Protein AF-S8FIN8-F1 (afdb_monomer)

Secondary structure (DSSP, 8-state):
------------------------PPPPPPPPPPP--------------------PPPPPPPPP----------PPBHHHHHHHHHHHSTTHHHHHHHHHHHHHHHT-SS-HHHHHHHHHHHHHHHHTSB---TTPPPPTT-SS-EEEEPTTSSEEEEEEES-GGGT-EEEEEEETTT--EEPPPTT---B---BTTBGGGSSS--BPPPHHHHTT--GGGSPTTT--EES--PPPP---------------------------PPPPPPPP------PPPSSPPBHHHHHHHHHHHHSTT---SSHHHHHHHHTT---S-SSHHHHHHHHHHHHHHHHTTSTTS-HHHHHHHHHHHHHHHHTSB-----PPPPTT-TT-EEEEPTTSSEEEEEEE--GGGTEEEEEEEETTT--EEPPPTT-EEEEE--SSSGGGS-S-EEEPPHHHHTT--GGGSPTTT--EEEETT-EEEEE-TTS--EEEEPPPP-PPPPGGGGSSPPPPPPS---

Foldseek 3Di:
DDDDDDDDDDDDDDDDDDDDPPPDDDDDDDDDDDDDDDDDDDDDDDDDDDDDDDDDDDDDDDDDDDDDDDDPDDFDFLLNQVCVVCVVDPDCVVVVLVVLQVQLVVPPPDPSVVSSVVVVVVVVVNRRHRHLAFQDDDDPPAPPWDWADDPPDQKTKTWDDGRVVLVKIKIFIAGNPPRQAFHAPPPDWDWDPQDLQGNLLDDHIDTFDWPCVVVVNDPVNQPTRRTMTMPDDDPPDPPDPDDDDDDDDDDDDDDDDDDDDDDDDDDDDDDDDPDDPDDDPPDFDFLLNVLVVQLCVLQPPADQPALLLSVVSSLNPDPDDSDNVTSVVVSVVVLQVQLVVPPPDDSVVSSVVVRVVSNVNRRHGDQFFQDDDDVPDPAWDWADDPPDQKIKIWHDHRVVSQKIKIFMARNVVRATFHPDPQKWKWFAADPVGNSSDDHIGTFDWPCVVSVDDSVRQPTRSTMTIDHAQTKMWMDDPPDDIDIDGHHGDDDDRPPCPVVDDDDDDDPDDD

pLDDT: mean 74.89, std 22.95, range [28.44, 98.38]

Structure (mmCIF, N/CA/C/O backbone):
data_AF-S8FIN8-F1
#
_entry.id   AF-S8FIN8-F1
#
loop_
_atom_site.group_PDB
_atom_site.id
_atom_site.type_symbol
_atom_site.label_atom_id
_atom_site.label_alt_id
_atom_site.label_comp_id
_atom_site.label_asym_id
_atom_site.label_entity_id
_atom_site.label_seq_id
_atom_site.pdbx_PDB_ins_code
_atom_site.Cartn_x
_atom_site.Cartn_y
_atom_site.Cartn_z
_atom_site.occupancy
_atom_site.B_iso_or_equiv
_atom_site.auth_seq_id
_atom_site.auth_comp_id
_atom_site.auth_asym_id
_atom_site.auth_atom_id
_atom_site.pdbx_PDB_model_num
ATOM 1 N N . MET A 1 1 ? 11.380 48.885 -54.181 1.00 44.44 1 MET A N 1
ATOM 2 C CA . MET A 1 1 ? 12.195 48.107 -55.144 1.00 44.44 1 MET A CA 1
ATOM 3 C C . MET A 1 1 ? 12.866 47.011 -54.323 1.00 44.44 1 MET A C 1
ATOM 5 O O . MET A 1 1 ? 13.591 47.369 -53.418 1.00 44.44 1 MET A O 1
ATOM 9 N N . SER A 1 2 ? 12.567 45.717 -54.385 1.00 38.72 2 SER A N 1
ATOM 10 C CA . SER A 1 2 ? 12.100 44.849 -55.464 1.00 38.72 2 SER A CA 1
ATOM 11 C C . SER A 1 2 ? 11.067 43.848 -54.941 1.00 38.72 2 SER A C 1
ATOM 13 O O . SER A 1 2 ? 11.229 43.275 -53.868 1.00 38.72 2 SER A O 1
ATOM 15 N N . THR A 1 3 ? 10.025 43.629 -55.731 1.00 42.69 3 THR A N 1
ATOM 16 C CA . THR A 1 3 ? 9.091 42.506 -55.652 1.00 42.69 3 THR A CA 1
ATOM 17 C C . THR A 1 3 ? 9.704 41.291 -56.353 1.00 42.69 3 THR A C 1
ATOM 19 O O . THR A 1 3 ? 10.266 41.426 -57.436 1.00 42.69 3 THR A O 1
ATOM 22 N N . SER A 1 4 ? 9.568 40.093 -55.780 1.00 40.19 4 SER A N 1
ATOM 23 C CA . SER A 1 4 ? 9.714 38.851 -56.544 1.00 40.19 4 SER A CA 1
ATOM 24 C C . SER A 1 4 ? 8.719 37.805 -56.058 1.00 40.19 4 SER A C 1
ATOM 26 O O . SER A 1 4 ? 8.677 37.419 -54.893 1.00 40.19 4 SER A O 1
ATOM 28 N N . THR A 1 5 ? 7.876 37.423 -57.003 1.00 47.34 5 THR A N 1
ATOM 29 C CA . THR A 1 5 ? 6.798 36.442 -56.961 1.00 47.34 5 THR A CA 1
ATOM 30 C C . THR A 1 5 ? 7.325 35.112 -57.497 1.00 47.34 5 THR A C 1
ATOM 32 O O . THR A 1 5 ? 8.096 35.147 -58.452 1.00 47.34 5 THR A O 1
ATOM 35 N N . ARG A 1 6 ? 6.846 33.973 -56.967 1.00 38.91 6 ARG A N 1
ATOM 36 C CA . ARG A 1 6 ? 6.657 32.635 -57.604 1.00 38.91 6 ARG A CA 1
ATOM 37 C C . ARG A 1 6 ? 6.864 31.535 -56.552 1.00 38.91 6 ARG A C 1
ATOM 39 O O . ARG A 1 6 ? 7.674 31.703 -55.659 1.00 38.91 6 ARG A O 1
ATOM 46 N N . ARG A 1 7 ? 6.256 30.353 -56.615 1.00 38.38 7 ARG A N 1
ATOM 47 C CA . ARG A 1 7 ? 5.147 29.766 -57.383 1.00 38.38 7 ARG A CA 1
ATOM 48 C C . ARG A 1 7 ? 4.936 28.392 -56.739 1.00 38.38 7 ARG A C 1
ATOM 50 O O . ARG A 1 7 ? 5.887 27.756 -56.305 1.00 38.38 7 ARG A O 1
ATOM 57 N N . THR A 1 8 ? 3.685 27.980 -56.680 1.00 37.62 8 THR A N 1
ATOM 58 C CA . THR A 1 8 ? 3.186 26.657 -56.312 1.00 37.62 8 THR A CA 1
ATOM 59 C C . THR A 1 8 ? 3.802 25.524 -57.134 1.00 37.62 8 THR A C 1
ATOM 61 O O . THR A 1 8 ? 3.819 25.608 -58.358 1.00 37.62 8 THR A O 1
ATOM 64 N N . GLU A 1 9 ? 4.142 24.413 -56.476 1.00 35.62 9 GLU A N 1
ATOM 65 C CA . GLU A 1 9 ? 4.097 23.084 -57.089 1.00 35.62 9 GLU A CA 1
ATOM 66 C C . GLU A 1 9 ? 3.557 22.056 -56.084 1.00 35.62 9 GLU A C 1
ATOM 68 O O . GLU A 1 9 ? 4.143 21.765 -55.045 1.00 35.62 9 GLU A O 1
ATOM 73 N N . ARG A 1 10 ? 2.353 21.570 -56.402 1.00 33.00 10 ARG A N 1
ATOM 74 C CA . ARG A 1 10 ? 1.731 20.368 -55.851 1.00 33.00 10 ARG A CA 1
ATOM 75 C C . ARG A 1 10 ? 2.435 19.164 -56.472 1.00 33.00 10 ARG A C 1
ATOM 77 O O . ARG A 1 10 ? 2.467 19.072 -57.695 1.00 33.00 10 ARG A O 1
ATOM 84 N N . GLN A 1 11 ? 2.837 18.192 -55.660 1.00 37.56 11 GLN A N 1
ATOM 85 C CA . GLN A 1 11 ? 2.927 16.806 -56.110 1.00 37.56 11 GLN A CA 1
ATOM 86 C C . GLN A 1 11 ? 2.117 15.902 -55.186 1.00 37.56 11 GLN A C 1
ATOM 88 O O . GLN A 1 11 ? 2.254 15.902 -53.966 1.00 37.56 11 GLN A O 1
ATOM 93 N N . SER A 1 12 ? 1.214 15.182 -55.837 1.00 36.06 12 SER A N 1
ATOM 94 C CA . SER A 1 12 ? 0.323 14.152 -55.338 1.00 36.06 12 SER A CA 1
ATOM 95 C C . SER A 1 12 ? 0.902 12.776 -55.663 1.00 36.06 12 SER A C 1
ATOM 97 O O . SER A 1 12 ? 1.167 12.496 -56.830 1.00 36.06 12 SER A O 1
ATOM 99 N N . SER A 1 13 ? 0.993 11.897 -54.670 1.00 35.50 13 SER A N 1
ATOM 100 C CA . SER A 1 13 ? 1.091 10.437 -54.836 1.00 35.50 13 SER A CA 1
ATOM 101 C C . SER A 1 13 ? 0.610 9.808 -53.521 1.00 35.50 13 SER A C 1
ATOM 103 O O . SER A 1 13 ? 1.245 9.984 -52.488 1.00 35.50 13 SER A O 1
ATOM 105 N N . ALA A 1 14 ? -0.653 9.395 -53.417 1.00 31.88 14 ALA A N 1
ATOM 106 C CA . ALA A 1 14 ? -1.199 8.100 -53.839 1.00 31.88 14 ALA A CA 1
ATOM 107 C C . ALA A 1 14 ? -0.739 6.916 -52.959 1.00 31.88 14 ALA A C 1
ATOM 109 O O . ALA A 1 14 ? 0.362 6.399 -53.098 1.00 31.88 14 ALA A O 1
ATOM 110 N N . SER A 1 15 ? -1.666 6.513 -52.080 1.00 31.72 15 SER A N 1
ATOM 111 C CA . SER A 1 15 ? -2.044 5.139 -51.707 1.00 31.72 15 SER A CA 1
ATOM 112 C C . SER A 1 15 ? -0.955 4.105 -51.382 1.00 31.72 15 SER A C 1
ATOM 114 O O . SER A 1 15 ? -0.381 3.486 -52.273 1.00 31.72 15 SER A O 1
ATOM 116 N N . GLY A 1 16 ? -0.837 3.778 -50.092 1.00 30.33 16 GLY A N 1
ATOM 117 C CA . GLY A 1 16 ? -0.291 2.513 -49.596 1.00 30.33 16 GLY A CA 1
ATOM 118 C C . GLY A 1 16 ? -1.184 1.981 -48.474 1.00 30.33 16 GLY A C 1
ATOM 119 O O . GLY A 1 16 ? -1.398 2.662 -47.475 1.00 30.33 16 GLY A O 1
ATOM 120 N N . ALA A 1 17 ? -1.775 0.810 -48.697 1.00 32.19 17 ALA A N 1
ATOM 121 C CA . ALA A 1 17 ? -2.875 0.242 -47.932 1.00 32.19 17 ALA A CA 1
ATOM 122 C C . ALA A 1 17 ? -2.522 -0.122 -46.479 1.00 32.19 17 ALA A C 1
ATOM 124 O O . ALA A 1 17 ? -1.480 -0.699 -46.176 1.00 32.19 17 ALA A O 1
ATOM 125 N N . THR A 1 18 ? -3.470 0.172 -45.593 1.00 31.97 18 THR A N 1
ATOM 126 C CA . THR A 1 18 ? -3.522 -0.239 -44.191 1.00 31.97 18 THR A CA 1
ATOM 127 C C . THR A 1 18 ? -3.765 -1.747 -44.093 1.00 31.97 18 THR A C 1
ATOM 129 O O . THR A 1 18 ? -4.860 -2.222 -44.383 1.00 31.97 18 THR A O 1
ATOM 132 N N . VAL A 1 19 ? -2.763 -2.508 -43.652 1.00 31.03 19 VAL A N 1
ATOM 133 C CA . VAL A 1 19 ? -2.935 -3.909 -43.239 1.00 31.03 19 VAL A CA 1
ATOM 134 C C . VAL A 1 19 ? -3.195 -3.924 -41.734 1.00 31.03 19 VAL A C 1
ATOM 136 O O . VAL A 1 19 ? -2.278 -3.760 -40.933 1.00 31.03 19 VAL A O 1
ATOM 139 N N . GLN A 1 20 ? -4.460 -4.091 -41.346 1.00 32.00 20 GLN A N 1
ATOM 140 C CA . GLN A 1 20 ? -4.831 -4.462 -39.981 1.00 32.00 20 GLN A CA 1
ATOM 141 C C . GLN A 1 20 ? -4.620 -5.973 -39.789 1.00 32.00 20 GLN A C 1
ATOM 143 O O . GLN A 1 20 ? -5.246 -6.755 -40.508 1.00 32.00 20 GLN A O 1
ATOM 148 N N . PRO A 1 21 ? -3.823 -6.433 -38.810 1.00 32.19 21 PRO A N 1
ATOM 149 C CA . PRO A 1 21 ? -3.860 -7.828 -38.400 1.00 32.19 21 PRO A CA 1
ATOM 150 C C . PRO A 1 21 ? -5.057 -8.058 -37.465 1.00 32.19 21 PRO A C 1
ATOM 152 O O . PRO A 1 21 ? -5.015 -7.772 -36.269 1.00 32.19 21 PRO A O 1
ATOM 155 N N . SER A 1 22 ? -6.147 -8.595 -38.016 1.00 30.89 22 SER A N 1
ATOM 156 C CA . SER A 1 22 ? -7.280 -9.105 -37.244 1.00 30.89 22 SER A CA 1
ATOM 157 C C . SER A 1 22 ? -6.944 -10.482 -36.657 1.00 30.89 22 SER A C 1
ATOM 159 O O . SER A 1 22 ? -7.209 -11.512 -37.280 1.00 30.89 22 SER A O 1
ATOM 161 N N . ASN A 1 23 ? -6.395 -10.530 -35.445 1.00 30.03 23 ASN A N 1
ATOM 162 C CA . ASN A 1 23 ? -6.307 -11.782 -34.690 1.00 30.03 23 ASN A CA 1
ATOM 163 C C . ASN A 1 23 ? -7.633 -12.042 -33.964 1.00 30.03 23 ASN A C 1
ATOM 165 O O . ASN A 1 23 ? -7.820 -11.685 -32.803 1.00 30.03 23 ASN A O 1
ATOM 169 N N . ARG A 1 24 ? -8.574 -12.684 -34.670 1.00 29.77 24 ARG A N 1
ATOM 170 C CA . ARG A 1 24 ? -9.745 -13.320 -34.051 1.00 29.77 24 ARG A CA 1
ATOM 171 C C . ARG A 1 24 ? -9.282 -14.524 -33.233 1.00 29.77 24 ARG A C 1
ATOM 173 O O . ARG A 1 24 ? -9.020 -15.591 -33.787 1.00 29.77 24 ARG A O 1
ATOM 180 N N . TYR A 1 25 ? -9.238 -14.367 -31.915 1.00 33.91 25 TYR A N 1
ATOM 181 C CA . TYR A 1 25 ? -9.223 -15.498 -30.994 1.00 33.91 25 TYR A CA 1
ATOM 182 C C . TYR A 1 25 ? -10.560 -16.248 -31.109 1.00 33.91 25 TYR A C 1
ATOM 184 O O 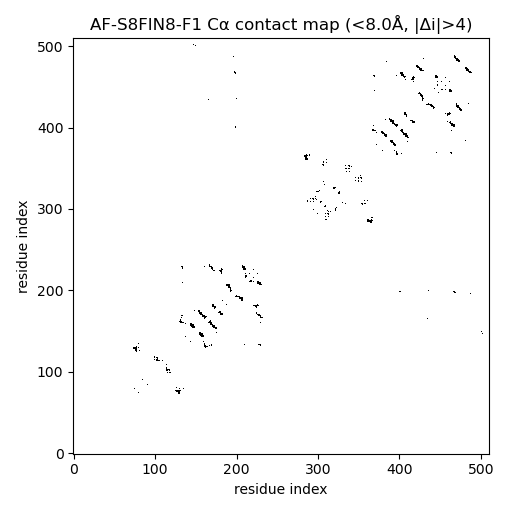. TYR A 1 25 ? -11.635 -15.652 -31.019 1.00 33.91 25 TYR A O 1
ATOM 192 N N . LYS A 1 26 ? -10.502 -17.557 -31.375 1.00 35.91 26 LYS A N 1
ATOM 193 C CA . LYS A 1 26 ? -11.689 -18.422 -31.420 1.00 35.91 26 LYS A CA 1
ATOM 194 C C . LYS A 1 26 ? -12.211 -18.633 -29.990 1.00 35.91 26 LYS A C 1
ATOM 196 O O . LYS A 1 26 ? -11.403 -18.958 -29.121 1.00 35.91 26 LYS A O 1
ATOM 201 N N . PRO A 1 27 ? -13.525 -18.518 -29.730 1.00 33.88 27 PRO A N 1
ATOM 202 C CA . PRO A 1 27 ? -14.075 -18.841 -28.421 1.00 33.88 27 PRO A CA 1
ATOM 203 C C . PRO A 1 27 ? -13.946 -20.344 -28.138 1.00 33.88 27 PRO A C 1
ATOM 205 O O . PRO A 1 27 ? -14.294 -21.188 -28.971 1.00 33.88 27 PRO A O 1
ATOM 208 N N . TYR A 1 28 ? -13.437 -20.663 -26.949 1.00 35.41 28 TYR A N 1
ATOM 209 C CA . TYR A 1 28 ? -13.374 -22.017 -26.407 1.00 35.41 28 TYR A CA 1
ATOM 210 C C . TYR A 1 28 ? -14.801 -22.538 -26.172 1.00 35.41 28 TYR A C 1
ATOM 212 O O . TYR A 1 28 ? -15.610 -21.884 -25.516 1.00 35.41 28 TYR A O 1
ATOM 220 N N . LYS A 1 29 ? -15.120 -23.717 -26.718 1.00 36.25 29 LYS A N 1
ATOM 221 C CA . LYS A 1 29 ? -16.380 -24.421 -26.445 1.00 36.25 29 LYS A CA 1
ATOM 222 C C . LYS A 1 29 ? -16.312 -25.052 -25.053 1.00 36.25 29 LYS A C 1
ATOM 224 O O . LYS A 1 29 ? -15.433 -25.867 -24.788 1.00 36.25 29 LYS A O 1
ATOM 229 N N . THR A 1 30 ? -17.262 -24.708 -24.193 1.00 38.50 30 THR A N 1
ATOM 230 C CA . THR A 1 30 ? -17.523 -25.372 -22.911 1.00 38.50 30 THR A CA 1
ATOM 231 C C . THR A 1 30 ? -17.938 -26.834 -23.133 1.00 38.50 30 THR A C 1
ATOM 233 O O . THR A 1 30 ? -18.824 -27.088 -23.956 1.00 38.50 30 THR A O 1
ATOM 236 N N . PRO A 1 31 ? -17.368 -27.817 -22.411 1.00 40.38 31 PRO A N 1
ATOM 237 C CA . PRO A 1 31 ? -17.916 -29.167 -22.385 1.00 40.38 31 PRO A CA 1
ATOM 238 C C . PRO A 1 31 ? -19.197 -29.211 -21.543 1.00 40.38 31 PRO A C 1
ATOM 240 O O . PRO A 1 31 ? -19.267 -28.642 -20.454 1.00 40.38 31 PRO A O 1
ATOM 243 N N . LYS A 1 32 ? -20.206 -29.913 -22.068 1.00 31.22 32 LYS A N 1
ATOM 244 C CA . LYS A 1 32 ? -21.458 -30.259 -21.387 1.00 31.22 32 LYS A CA 1
ATOM 245 C C . LYS A 1 32 ? -21.176 -31.014 -20.084 1.00 31.22 32 LYS A C 1
ATOM 247 O O . LYS A 1 32 ? -20.417 -31.980 -20.084 1.00 31.22 32 LYS A O 1
ATOM 252 N N . ALA A 1 33 ? -21.849 -30.600 -19.014 1.00 33.66 33 ALA A N 1
ATOM 253 C CA . ALA A 1 33 ? -21.926 -31.339 -17.764 1.00 33.66 33 ALA A CA 1
ATOM 254 C C . ALA A 1 33 ? -22.607 -32.698 -17.997 1.00 33.66 33 ALA A C 1
ATOM 256 O O . ALA A 1 33 ? -23.708 -32.755 -18.546 1.00 33.66 33 ALA A O 1
ATOM 257 N N . ALA A 1 34 ? -21.942 -33.775 -17.583 1.00 34.16 34 ALA A N 1
ATOM 258 C CA . ALA A 1 34 ? -22.541 -35.092 -17.447 1.00 34.16 34 ALA A CA 1
ATOM 259 C C . ALA A 1 34 ? -22.949 -35.290 -15.983 1.00 34.16 34 ALA A C 1
ATOM 261 O O . ALA A 1 34 ? -22.127 -35.167 -15.075 1.00 34.16 34 ALA A O 1
ATOM 262 N N . GLU A 1 35 ? -24.232 -35.578 -15.778 1.00 37.97 35 GLU A N 1
ATOM 263 C CA . GLU A 1 35 ? -24.773 -36.119 -14.536 1.00 37.97 35 GLU A CA 1
ATOM 264 C C . GLU A 1 35 ? -24.073 -37.430 -14.186 1.00 37.97 35 GLU A C 1
ATOM 266 O O . GLU A 1 35 ? -23.928 -38.304 -15.036 1.00 37.97 35 GLU A O 1
ATOM 271 N N . THR A 1 36 ? -23.718 -37.621 -12.916 1.00 35.16 36 THR A N 1
ATOM 272 C CA . THR A 1 36 ? -23.808 -38.947 -12.299 1.00 35.16 36 THR A CA 1
ATOM 273 C C . THR A 1 36 ? -24.073 -38.847 -10.799 1.00 35.16 36 THR A C 1
ATOM 275 O O . THR A 1 36 ? -23.373 -38.212 -10.017 1.00 35.16 36 THR A O 1
ATOM 278 N N . SER A 1 37 ? -25.171 -39.509 -10.472 1.00 35.66 37 SER A N 1
ATOM 279 C CA . SER A 1 37 ? -25.732 -39.966 -9.211 1.00 35.66 37 SER A CA 1
ATOM 280 C C . SER A 1 37 ? -24.774 -40.467 -8.120 1.00 35.66 37 SER A C 1
ATOM 282 O O . SER A 1 37 ? -23.860 -41.235 -8.393 1.00 35.66 37 SER A O 1
ATOM 284 N N . ALA A 1 38 ? -25.198 -40.172 -6.883 1.00 35.94 38 ALA A N 1
ATOM 285 C CA . ALA A 1 38 ? -25.281 -41.047 -5.703 1.00 35.94 38 ALA A CA 1
ATOM 286 C C . ALA A 1 38 ? -24.006 -41.724 -5.162 1.00 35.94 38 ALA A C 1
ATOM 288 O O . ALA A 1 38 ? -23.353 -42.474 -5.866 1.00 35.94 38 ALA A O 1
ATOM 289 N N . ILE A 1 39 ? -23.771 -41.600 -3.842 1.00 33.69 39 ILE A N 1
ATOM 290 C CA . ILE A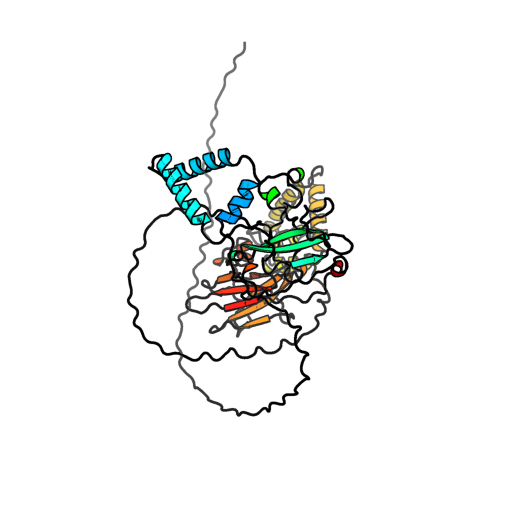 1 39 ? -23.549 -42.735 -2.915 1.00 33.69 39 ILE A CA 1
ATOM 291 C C . ILE A 1 39 ? -23.437 -42.269 -1.441 1.00 33.69 39 ILE A C 1
ATOM 293 O O . ILE A 1 39 ? -22.663 -41.393 -1.076 1.00 33.69 39 ILE A O 1
ATOM 297 N N . LYS A 1 40 ? -24.266 -42.930 -0.619 1.00 32.53 40 LYS A N 1
ATOM 298 C CA . LYS A 1 40 ? -24.198 -43.297 0.815 1.00 32.53 40 LYS A CA 1
ATOM 299 C C . LYS A 1 40 ? -23.610 -42.340 1.867 1.00 32.53 40 LYS A C 1
ATOM 301 O O . LYS A 1 40 ? -22.408 -42.237 2.080 1.00 32.53 40 LYS A O 1
ATOM 306 N N . LYS A 1 41 ? -24.528 -41.903 2.738 1.00 36.31 41 LYS A N 1
ATOM 307 C CA . LYS A 1 41 ? -24.291 -41.563 4.150 1.00 36.31 41 LYS A CA 1
ATOM 308 C C . LYS A 1 41 ? -23.779 -42.793 4.920 1.00 36.31 41 LYS A C 1
ATOM 310 O O . LYS A 1 41 ? -24.472 -43.808 4.982 1.00 36.31 41 LYS A O 1
ATOM 315 N N . ARG A 1 42 ? -22.625 -42.678 5.584 1.00 32.47 42 ARG A N 1
ATOM 316 C CA . ARG A 1 42 ? -22.224 -43.552 6.699 1.00 32.47 42 ARG A CA 1
ATOM 317 C C . ARG A 1 42 ? -22.068 -42.704 7.959 1.00 32.47 42 ARG A C 1
ATOM 319 O O . ARG A 1 42 ? -21.238 -41.808 8.031 1.00 32.47 42 ARG A O 1
ATOM 326 N N . ARG A 1 43 ? -22.941 -42.989 8.923 1.00 35.56 43 ARG A N 1
ATOM 327 C CA . ARG A 1 43 ? -23.025 -42.408 10.264 1.00 35.56 43 ARG A CA 1
ATOM 328 C C . ARG A 1 43 ? -22.071 -43.193 11.165 1.00 35.56 43 ARG A C 1
ATOM 330 O O . ARG A 1 43 ? -22.281 -44.388 11.344 1.00 35.56 43 ARG A O 1
ATOM 337 N N . VAL A 1 44 ? -21.054 -42.543 11.724 1.00 34.25 44 VAL A N 1
ATOM 338 C CA . VAL A 1 44 ? -20.205 -43.120 12.777 1.00 34.25 44 VAL A CA 1
ATOM 339 C C . VAL A 1 44 ? -20.377 -42.273 14.034 1.00 34.25 44 VAL A C 1
ATOM 341 O O . VAL A 1 44 ? -20.038 -41.094 14.055 1.00 34.25 44 VAL A O 1
ATOM 344 N N . LYS A 1 45 ? -20.970 -42.894 15.060 1.00 39.16 45 LYS A N 1
ATOM 345 C CA . LYS A 1 45 ? -20.962 -42.444 16.456 1.00 39.16 45 LYS A CA 1
ATOM 346 C C . LYS A 1 45 ? -19.518 -42.497 16.962 1.00 39.16 45 LYS A C 1
ATOM 348 O O . LYS A 1 45 ? -18.890 -43.547 16.839 1.00 39.16 45 LYS A O 1
ATOM 353 N N . ARG A 1 46 ? -19.032 -41.438 17.610 1.00 32.94 46 ARG A N 1
ATOM 354 C CA . ARG A 1 46 ? -17.934 -41.561 18.573 1.00 32.94 46 ARG A CA 1
ATOM 355 C C . ARG A 1 46 ? -18.209 -40.695 19.797 1.00 32.94 46 ARG A C 1
ATOM 357 O O . ARG A 1 46 ? -18.760 -39.607 19.692 1.00 32.94 46 ARG A O 1
ATOM 364 N N . SER A 1 47 ? -17.915 -41.321 20.922 1.00 33.66 47 SER A N 1
ATOM 365 C CA . SER A 1 47 ? -18.303 -41.061 22.297 1.00 33.66 47 SER A CA 1
ATOM 366 C C . SER A 1 47 ? -17.563 -39.902 22.952 1.00 33.66 47 SER A C 1
ATOM 368 O O . SER A 1 47 ? -16.382 -39.677 22.692 1.00 33.66 47 SER A O 1
ATOM 370 N N . GLU A 1 48 ? -18.281 -39.264 23.871 1.00 36.50 48 GLU A N 1
ATOM 371 C CA . GLU A 1 48 ? -17.804 -38.391 24.940 1.00 36.50 48 GLU A CA 1
ATOM 372 C C . GLU A 1 48 ? -16.713 -39.051 25.794 1.00 36.50 48 GLU A C 1
ATOM 374 O O . GLU A 1 48 ? -16.787 -40.246 26.090 1.00 36.50 48 GLU A O 1
ATOM 379 N N . ARG A 1 49 ? -15.743 -38.237 26.225 1.00 36.88 49 ARG A N 1
ATOM 380 C CA . ARG A 1 49 ? -15.195 -38.147 27.592 1.00 36.88 49 ARG A CA 1
ATOM 381 C C . ARG A 1 49 ? -13.926 -37.304 27.538 1.00 36.88 49 ARG A C 1
ATOM 383 O O . ARG A 1 49 ? -12.919 -37.772 27.020 1.00 36.88 49 ARG A O 1
ATOM 390 N N . GLN A 1 50 ? -13.959 -36.113 28.125 1.00 31.92 50 GLN A N 1
ATOM 391 C CA . GLN A 1 50 ? -12.785 -35.543 28.779 1.00 31.92 50 GLN A CA 1
ATOM 392 C C . GLN A 1 50 ? -13.232 -34.582 29.881 1.00 31.92 50 GLN A C 1
ATOM 394 O O . GLN A 1 50 ? -14.133 -33.771 29.705 1.00 31.92 50 GLN A O 1
ATOM 399 N N . SER A 1 51 ? -12.637 -34.820 31.039 1.00 34.25 51 SER A N 1
ATOM 400 C CA . SER A 1 51 ? -12.873 -34.253 32.356 1.00 34.25 51 SER A CA 1
ATOM 401 C C . SER A 1 51 ? -12.302 -32.845 32.488 1.00 34.25 51 SER A C 1
ATOM 403 O O . SER A 1 51 ? -11.142 -32.617 32.146 1.00 34.25 51 SER A O 1
ATOM 405 N N . GLU A 1 52 ? -13.099 -31.944 33.053 1.00 31.89 52 GLU A N 1
ATOM 406 C CA . GLU A 1 52 ? -12.683 -30.628 33.531 1.00 31.89 52 GLU A CA 1
ATOM 407 C C . GLU A 1 52 ? -11.895 -30.764 34.844 1.00 31.89 52 GLU A C 1
ATOM 409 O O . GLU A 1 52 ? -12.340 -31.422 35.784 1.00 31.89 52 GLU A O 1
ATOM 414 N N . ALA A 1 53 ? -10.733 -30.117 34.918 1.00 32.75 53 ALA A N 1
ATOM 415 C CA . ALA A 1 53 ? -10.031 -29.830 36.163 1.00 32.75 53 ALA A CA 1
ATOM 416 C C . ALA A 1 53 ? -9.762 -28.320 36.199 1.00 32.75 53 ALA A C 1
ATOM 418 O O . ALA A 1 53 ? -8.885 -27.812 35.504 1.00 32.75 53 ALA A O 1
ATOM 419 N N . SER A 1 54 ? -10.581 -27.605 36.971 1.00 32.38 54 SER A N 1
ATOM 420 C CA . SER A 1 54 ? -10.473 -26.167 37.222 1.00 32.38 54 SER A CA 1
ATOM 421 C C . SER A 1 54 ? -9.551 -25.928 38.417 1.00 32.38 54 SER A C 1
ATOM 423 O O . SER A 1 54 ? -9.888 -26.301 39.540 1.00 32.38 54 SER A O 1
ATOM 425 N N . ILE A 1 55 ? -8.403 -25.288 38.186 1.00 36.88 55 ILE A N 1
ATOM 426 C CA . ILE A 1 55 ? -7.538 -24.747 39.241 1.00 36.88 55 ILE A CA 1
ATOM 427 C C . ILE A 1 55 ? -7.944 -23.286 39.448 1.00 36.88 55 ILE A C 1
ATOM 429 O O . ILE A 1 55 ? -7.722 -22.442 38.582 1.00 36.88 55 ILE A O 1
ATOM 433 N N . ALA A 1 56 ? -8.572 -23.004 40.589 1.00 35.94 56 ALA A N 1
ATOM 434 C CA . ALA A 1 56 ? -8.924 -21.656 41.011 1.00 35.94 56 ALA A CA 1
ATOM 435 C C . ALA A 1 56 ? -7.667 -20.908 41.489 1.00 35.94 56 ALA A C 1
ATOM 437 O O . ALA A 1 56 ? -6.991 -21.350 42.418 1.00 35.94 56 ALA A O 1
ATOM 438 N N . GLY A 1 57 ? -7.354 -19.784 40.841 1.00 50.81 57 GLY A N 1
ATOM 439 C CA . GLY A 1 57 ? -6.370 -18.814 41.323 1.00 50.81 57 GLY A CA 1
ATOM 440 C C . GLY A 1 57 ? -6.962 -17.881 42.393 1.00 50.81 57 GLY A C 1
ATOM 441 O O . GLY A 1 57 ? -8.187 -17.767 42.494 1.00 50.81 57 GLY A O 1
ATOM 442 N N . PRO A 1 58 ? -6.115 -17.224 43.204 1.00 48.06 58 PRO A N 1
ATOM 443 C CA . PRO A 1 58 ? -6.551 -16.379 44.313 1.00 48.06 58 PRO A CA 1
ATOM 444 C C . PRO A 1 58 ? -7.248 -15.090 43.834 1.00 48.06 58 PRO A C 1
ATOM 446 O O . PRO A 1 58 ? -6.952 -14.597 42.743 1.00 48.06 58 PRO A O 1
ATOM 449 N N . PRO A 1 59 ? -8.169 -14.532 44.643 1.00 40.72 59 PRO A N 1
ATOM 450 C CA . PRO A 1 59 ? -8.964 -13.368 44.272 1.00 40.72 59 PRO A CA 1
ATOM 451 C C . PRO A 1 59 ? -8.110 -12.097 44.193 1.00 40.72 59 PRO A C 1
ATOM 453 O O . PRO A 1 59 ? -7.262 -11.841 45.048 1.00 40.72 59 PRO A O 1
ATOM 456 N N . LEU A 1 60 ? -8.374 -11.290 43.164 1.00 47.78 60 LEU A N 1
ATOM 457 C CA . LEU A 1 60 ? -7.814 -9.950 43.010 1.00 47.78 60 LEU A CA 1
ATOM 458 C C . LEU A 1 60 ? -8.383 -8.990 44.075 1.00 47.78 60 LEU A C 1
ATOM 460 O O . LEU A 1 60 ? -9.538 -9.146 44.483 1.00 47.78 60 LEU A O 1
ATOM 464 N N . PRO A 1 61 ? -7.598 -7.989 44.515 1.00 46.38 61 PRO A N 1
ATOM 465 C CA . PRO A 1 61 ? -8.053 -6.983 45.467 1.00 46.38 61 PRO A CA 1
ATOM 466 C C . PRO A 1 61 ? -9.160 -6.094 44.869 1.00 46.38 61 PRO A C 1
ATOM 468 O O . PRO A 1 61 ? -9.196 -5.885 43.652 1.00 46.38 61 PRO A O 1
ATOM 471 N N . PRO A 1 62 ? -10.066 -5.558 45.706 1.00 40.50 62 PRO A N 1
ATOM 472 C CA . PRO A 1 62 ? -11.176 -4.739 45.241 1.00 40.50 62 PRO A CA 1
ATOM 473 C C . PRO A 1 62 ? -10.683 -3.396 44.670 1.00 40.50 62 PRO A C 1
ATOM 475 O O . PRO A 1 62 ? -9.716 -2.828 45.185 1.00 40.50 62 PRO A O 1
ATOM 478 N N . PRO A 1 63 ? -11.343 -2.866 43.625 1.00 37.09 63 PRO A N 1
ATOM 479 C CA . PRO A 1 63 ? -10.980 -1.586 43.034 1.00 37.09 63 PRO A CA 1
ATOM 480 C C . PRO A 1 63 ? -11.263 -0.422 43.992 1.00 37.09 63 PRO A C 1
ATOM 482 O O . PRO A 1 63 ? -12.251 -0.417 44.729 1.00 37.09 63 PRO A O 1
ATOM 485 N N . LEU A 1 64 ? -10.380 0.580 43.946 1.00 34.28 64 LEU A N 1
ATOM 486 C CA . LEU A 1 64 ? -10.505 1.855 44.650 1.00 34.28 64 LEU A CA 1
ATOM 487 C C . LEU A 1 64 ? -11.855 2.514 44.333 1.00 34.28 64 LEU A C 1
ATOM 489 O O . LEU A 1 64 ? -12.177 2.782 43.176 1.00 34.28 64 LEU A O 1
ATOM 493 N N . SER A 1 65 ? -12.636 2.788 45.377 1.00 30.61 65 SER A N 1
ATOM 494 C CA . SER A 1 65 ? -13.937 3.445 45.285 1.00 30.61 65 SER A CA 1
ATOM 495 C C . SER A 1 65 ? -13.787 4.883 44.780 1.00 30.61 65 SER A C 1
ATOM 497 O O . SER A 1 65 ? -13.346 5.763 45.522 1.00 30.61 65 SER A O 1
ATOM 499 N N . GLN A 1 66 ? -14.182 5.141 43.534 1.00 34.88 66 GLN A N 1
ATOM 500 C CA . GLN A 1 66 ? -14.385 6.499 43.035 1.00 34.88 66 GLN A CA 1
ATOM 501 C C . GLN A 1 66 ? -15.778 6.983 43.459 1.00 34.88 66 GLN A C 1
ATOM 503 O O . GLN A 1 66 ? -16.798 6.428 43.052 1.00 34.88 66 GLN A O 1
ATOM 508 N N . SER A 1 67 ? -15.820 8.016 44.302 1.00 31.09 67 SER A N 1
ATOM 509 C CA . SER A 1 67 ? -17.056 8.713 44.667 1.00 31.09 67 SER A CA 1
ATOM 510 C C . SER A 1 67 ? -17.599 9.453 43.442 1.00 31.09 67 SER A C 1
ATOM 512 O O . SER A 1 67 ? -16.982 10.403 42.962 1.00 31.09 67 SER A O 1
ATOM 514 N N . THR A 1 68 ? -18.736 9.005 42.909 1.00 34.66 68 THR A N 1
ATOM 515 C CA . THR A 1 68 ? -19.426 9.646 41.785 1.00 34.66 68 THR A CA 1
ATOM 516 C C . THR A 1 68 ? -20.667 10.373 42.289 1.00 34.66 68 THR A C 1
ATOM 518 O O . THR A 1 68 ? -21.728 9.789 42.491 1.00 34.66 68 THR A O 1
ATOM 521 N N . THR A 1 69 ? -20.550 11.686 42.478 1.00 34.62 69 THR A N 1
ATOM 522 C CA . THR A 1 69 ? -21.707 12.565 42.678 1.00 34.62 69 THR A CA 1
ATOM 523 C C . THR A 1 69 ? -22.396 12.772 41.326 1.00 34.62 69 THR A C 1
ATOM 525 O O . THR A 1 69 ? -21.866 13.445 40.441 1.00 34.62 69 THR A O 1
ATOM 528 N N . THR A 1 70 ? -23.570 12.172 41.128 1.00 37.28 70 THR A N 1
ATOM 529 C CA . THR A 1 70 ? -24.359 12.297 39.893 1.00 37.28 70 THR A CA 1
ATOM 530 C C . THR A 1 70 ? -25.179 13.588 39.893 1.00 37.28 70 THR A C 1
ATOM 532 O O . THR A 1 70 ? -26.302 13.621 40.396 1.00 37.28 70 THR A O 1
ATOM 535 N N . LEU A 1 71 ? -24.629 14.662 39.322 1.00 39.56 71 LEU A N 1
ATOM 536 C CA . LEU A 1 71 ? -25.426 15.799 38.848 1.00 39.56 71 LEU A CA 1
ATOM 537 C C . LEU A 1 71 ? -26.062 15.449 37.488 1.00 39.56 71 LEU A C 1
ATOM 539 O O . LEU A 1 71 ? -25.418 14.757 36.695 1.00 39.56 71 LEU A O 1
ATOM 543 N N . PRO A 1 72 ? -27.300 15.899 37.201 1.00 43.69 72 PRO A N 1
ATOM 544 C CA . PRO A 1 72 ? -27.958 15.633 35.928 1.00 43.69 72 PRO A CA 1
ATOM 545 C C . PRO A 1 72 ? -27.186 16.263 34.765 1.00 43.69 72 PRO A C 1
ATOM 547 O O . PRO A 1 72 ? -26.745 17.412 34.816 1.00 43.69 72 PRO A O 1
ATOM 550 N N . GLU A 1 73 ? -27.026 15.462 33.722 1.00 53.72 73 GLU A N 1
ATOM 551 C CA . GLU A 1 73 ? -26.230 15.737 32.536 1.00 53.72 73 GLU A CA 1
ATOM 552 C C . GLU A 1 73 ? -26.926 16.795 31.666 1.00 53.72 73 GLU A C 1
ATOM 554 O O . GLU A 1 73 ? -28.012 16.568 31.133 1.00 53.72 73 GLU A O 1
ATOM 559 N N . ARG A 1 74 ? -26.331 17.987 31.550 1.00 67.25 74 ARG A N 1
ATOM 560 C CA . ARG A 1 74 ? -26.778 19.014 30.601 1.00 67.25 74 ARG A CA 1
ATOM 561 C C . ARG A 1 74 ? -25.769 19.100 29.465 1.00 67.25 74 ARG A C 1
ATOM 563 O O . ARG A 1 74 ? -24.683 19.644 29.647 1.00 67.25 74 ARG A O 1
ATOM 570 N N . GLU A 1 75 ? -26.145 18.590 28.297 1.00 65.38 75 GLU A N 1
ATOM 571 C CA . GLU A 1 75 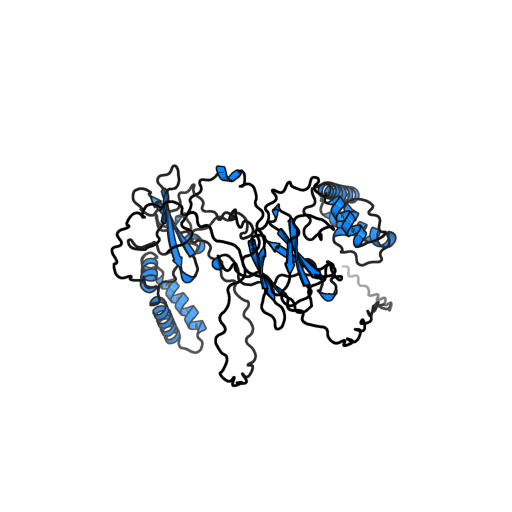? -25.369 18.771 27.070 1.00 65.38 75 GLU A CA 1
ATOM 572 C C . GLU A 1 75 ? -25.376 20.245 26.637 1.00 65.38 75 GLU A C 1
ATOM 574 O O . GLU A 1 75 ? -26.405 20.926 26.696 1.00 65.38 75 GLU A O 1
ATOM 579 N N . GLN A 1 76 ? -24.222 20.743 26.187 1.00 69.88 76 GLN A N 1
ATOM 580 C CA . GLN A 1 76 ? -24.115 22.077 25.603 1.00 69.88 76 GLN A CA 1
ATOM 581 C C . GLN A 1 76 ? -24.831 22.106 24.244 1.00 69.88 76 GLN A C 1
ATOM 583 O O . GLN A 1 76 ? -24.577 21.283 23.359 1.00 69.88 76 GLN A O 1
ATOM 588 N N . THR A 1 77 ? -25.708 23.086 24.050 1.00 74.19 77 THR A N 1
ATOM 589 C CA . THR A 1 77 ? -26.370 23.299 22.753 1.00 74.19 77 THR A CA 1
ATOM 590 C C . THR A 1 77 ? -25.398 23.905 21.740 1.00 74.19 77 THR A C 1
ATOM 592 O O . THR A 1 77 ? -24.478 24.646 22.103 1.00 74.19 77 THR A O 1
ATOM 595 N N . MET A 1 78 ? -25.603 23.654 20.441 1.00 66.38 78 MET A N 1
ATOM 596 C CA . MET A 1 78 ? -24.784 24.286 19.398 1.00 66.38 78 MET A CA 1
ATOM 597 C C . MET A 1 78 ? -24.874 25.821 19.461 1.00 66.38 78 MET A C 1
ATOM 599 O O . MET A 1 78 ? -23.893 26.510 19.197 1.00 66.38 78 MET A O 1
ATOM 603 N N . ARG A 1 79 ? -26.012 26.363 19.903 1.00 71.44 79 ARG A N 1
ATOM 604 C CA . ARG A 1 79 ? -26.240 27.785 20.169 1.00 71.44 79 ARG A CA 1
ATOM 605 C C . ARG A 1 79 ? -25.276 28.325 21.219 1.00 71.44 79 ARG A C 1
ATOM 607 O O . ARG A 1 79 ? -24.641 29.345 20.973 1.00 71.44 79 ARG A O 1
ATOM 614 N N . GLU A 1 80 ? -25.149 27.661 22.365 1.00 73.00 80 GLU A N 1
ATOM 615 C CA . GLU A 1 80 ? -24.230 28.073 23.435 1.00 73.00 80 GLU A CA 1
ATOM 616 C C . GLU A 1 80 ? -22.768 28.015 22.971 1.00 73.00 80 GLU A C 1
ATOM 618 O O . GLU A 1 80 ? -22.016 28.961 23.208 1.00 73.00 80 GLU A O 1
ATOM 623 N N . ALA A 1 81 ? -22.387 26.954 22.252 1.00 69.19 81 ALA A N 1
ATOM 624 C CA . ALA A 1 81 ? -21.049 26.805 21.678 1.00 69.19 81 ALA A CA 1
ATOM 625 C C . ALA A 1 81 ? -20.730 27.905 20.646 1.00 69.19 81 ALA A C 1
ATOM 627 O O . ALA A 1 81 ? -19.678 28.542 20.707 1.00 69.19 81 ALA A O 1
ATOM 628 N N . CYS A 1 82 ? -21.650 28.174 19.714 1.00 66.31 82 CYS A N 1
ATOM 629 C CA . CYS A 1 82 ? -21.477 29.206 18.695 1.00 66.31 82 CYS A CA 1
ATOM 630 C C . CYS A 1 82 ? -21.476 30.619 19.289 1.00 66.31 82 CYS A C 1
ATOM 632 O O . CYS A 1 82 ? -20.698 31.454 18.837 1.00 66.31 82 CYS A O 1
ATOM 634 N N . LEU A 1 83 ? -22.302 30.901 20.301 1.00 69.69 83 LEU A N 1
ATOM 635 C CA . LEU A 1 83 ? -22.313 32.207 20.965 1.00 69.69 83 LEU A CA 1
ATOM 636 C C . LEU A 1 83 ? -20.997 32.494 21.694 1.00 69.69 83 LEU A C 1
ATOM 638 O O . LEU A 1 83 ? -20.560 33.642 21.684 1.00 69.69 83 LEU A O 1
ATOM 642 N N . ASP A 1 84 ? -20.347 31.488 22.286 1.00 68.31 84 ASP A N 1
ATOM 643 C CA . ASP A 1 84 ? -19.018 31.659 22.887 1.00 68.31 84 ASP A CA 1
ATOM 644 C C . ASP A 1 84 ? -17.966 32.052 21.833 1.00 68.31 84 ASP A C 1
ATOM 646 O O . ASP A 1 84 ? -17.219 33.011 22.026 1.00 68.31 84 ASP A O 1
ATOM 650 N N . VAL A 1 85 ? -17.971 31.382 20.674 1.00 66.00 85 VAL A N 1
ATOM 651 C CA . VAL A 1 85 ? -17.069 31.696 19.551 1.00 66.00 85 VAL A CA 1
ATOM 652 C C . VAL A 1 85 ? -17.351 33.088 18.974 1.00 66.00 85 VAL A C 1
ATOM 654 O O . VAL A 1 85 ? -16.432 33.886 18.796 1.00 66.00 85 VAL A O 1
ATOM 657 N N . VAL A 1 86 ? -18.621 33.414 18.717 1.00 66.00 86 VAL A N 1
ATOM 658 C CA . VAL A 1 86 ? -19.035 34.699 18.129 1.00 66.00 86 VAL A CA 1
ATOM 659 C C . VAL A 1 86 ? -18.752 35.870 19.070 1.00 66.00 86 VAL A C 1
ATOM 661 O O . VAL A 1 86 ? -18.317 36.917 18.608 1.00 66.00 86 VAL A O 1
ATOM 664 N N . ARG A 1 87 ? -18.928 35.712 20.390 1.00 67.50 87 ARG A N 1
ATOM 665 C CA . ARG A 1 87 ? -18.594 36.767 21.367 1.00 67.50 87 ARG A CA 1
ATOM 666 C C . ARG A 1 87 ? -17.103 37.105 21.387 1.00 67.50 87 ARG A C 1
ATOM 668 O O . ARG A 1 87 ? -16.746 38.234 21.712 1.00 67.50 87 ARG A O 1
ATOM 675 N N . LYS A 1 88 ? -16.238 36.141 21.060 1.00 65.56 88 LYS A N 1
ATOM 676 C CA . LYS A 1 88 ? -14.778 36.310 21.089 1.00 65.56 88 LYS A CA 1
ATOM 677 C C . LYS A 1 88 ? -14.222 36.912 19.797 1.00 65.56 88 LYS A C 1
ATOM 679 O O . LYS A 1 88 ? -13.169 37.553 19.852 1.00 65.56 88 LYS A O 1
ATOM 684 N N . LEU A 1 89 ? -14.926 36.762 18.673 1.00 56.09 89 LEU A N 1
ATOM 685 C CA . LEU A 1 89 ? -14.507 37.217 17.344 1.00 56.09 89 LEU A CA 1
ATOM 686 C C . LEU A 1 89 ? -15.257 38.501 16.925 1.00 56.09 89 LEU A C 1
ATOM 688 O O . LEU A 1 89 ? -16.475 38.503 16.784 1.00 56.09 89 LEU A O 1
ATOM 692 N N . TYR A 1 90 ? -14.531 39.594 16.674 1.00 56.47 90 TYR A N 1
ATOM 693 C CA . TYR A 1 90 ? -15.070 40.871 16.168 1.00 56.47 90 TYR A CA 1
ATOM 694 C C . TYR A 1 90 ? -14.523 41.166 14.753 1.00 56.47 90 TYR A C 1
ATOM 696 O O . TYR A 1 90 ? -13.337 40.907 14.542 1.00 56.47 90 TYR A O 1
ATOM 704 N N . PRO A 1 91 ? -15.289 41.763 13.805 1.00 65.31 91 PRO A N 1
ATOM 705 C CA . PRO A 1 91 ? -16.744 41.895 13.708 1.00 65.31 91 PRO A CA 1
ATOM 706 C C . PRO A 1 91 ? -17.313 40.875 12.696 1.00 65.31 91 PRO A C 1
ATOM 708 O O . PRO A 1 91 ? -17.234 41.063 11.482 1.00 65.31 91 PRO A O 1
ATOM 711 N N . VAL A 1 92 ? -17.932 39.795 13.185 1.00 60.88 92 VAL A N 1
ATOM 712 C CA . VAL A 1 92 ? -18.498 38.722 12.334 1.00 60.88 92 VAL A CA 1
ATOM 713 C C . VAL A 1 92 ? -19.770 39.164 11.594 1.00 60.88 92 VAL A C 1
ATOM 715 O O . VAL A 1 92 ? -20.141 38.550 10.600 1.00 60.88 92 VAL A O 1
ATOM 718 N N . HIS A 1 93 ? -20.419 40.253 12.020 1.00 63.19 93 HIS A N 1
ATOM 719 C CA . HIS A 1 93 ? -21.714 40.692 11.484 1.00 63.19 93 HIS A CA 1
ATOM 720 C C . HIS A 1 93 ? -21.708 40.923 9.965 1.00 63.19 93 HIS A C 1
ATOM 722 O O . HIS A 1 93 ? -22.565 40.382 9.277 1.00 63.19 93 HIS A O 1
ATOM 728 N N . ALA A 1 94 ? -20.704 41.623 9.425 1.00 69.75 94 ALA A N 1
ATOM 729 C CA . ALA A 1 94 ? -20.632 41.899 7.987 1.00 69.75 94 ALA A CA 1
ATOM 730 C C . ALA A 1 94 ? -20.413 40.625 7.148 1.00 69.75 94 ALA A C 1
ATOM 732 O O . ALA A 1 94 ? -21.027 40.451 6.096 1.00 69.75 94 ALA A O 1
ATOM 733 N N . TRP A 1 95 ? -19.567 39.709 7.633 1.00 74.69 95 TRP A N 1
ATOM 734 C CA . TRP A 1 95 ? -19.354 38.414 6.984 1.00 74.69 95 TRP A CA 1
ATOM 735 C C . TRP A 1 95 ? -20.605 37.533 7.067 1.00 74.69 95 TRP A C 1
ATOM 737 O O . TRP A 1 95 ? -20.968 36.885 6.088 1.00 74.69 95 TRP A O 1
ATOM 747 N N . LEU A 1 96 ? -21.288 37.535 8.216 1.00 71.62 96 LEU A N 1
ATOM 748 C CA . LEU A 1 96 ? -22.501 36.754 8.430 1.00 71.62 96 LEU A CA 1
ATOM 749 C C . LEU A 1 96 ? -23.643 37.251 7.540 1.00 71.62 96 LEU A C 1
ATOM 751 O O . LEU A 1 96 ? -24.315 36.434 6.919 1.00 71.62 96 LEU A O 1
ATOM 755 N N . ASP A 1 97 ? -23.816 38.566 7.409 1.00 75.81 97 ASP A N 1
ATOM 756 C CA . ASP A 1 97 ? -24.795 39.158 6.494 1.00 75.81 97 ASP A CA 1
ATOM 757 C C . ASP A 1 97 ? -24.517 38.767 5.036 1.00 75.81 97 ASP A C 1
ATOM 759 O O . ASP A 1 97 ? -25.441 38.408 4.303 1.00 75.81 97 ASP A O 1
ATOM 763 N N . GLN A 1 98 ? -23.245 38.770 4.624 1.00 79.31 98 GLN A N 1
ATOM 764 C CA . GLN A 1 98 ? -22.837 38.337 3.286 1.00 79.31 98 GLN A CA 1
ATOM 765 C C . GLN A 1 98 ? -23.050 36.829 3.071 1.00 79.31 98 GLN A C 1
ATOM 767 O O . GLN A 1 98 ? -23.493 36.409 2.002 1.00 79.31 98 GLN A O 1
ATOM 772 N N . TYR A 1 99 ? -22.759 35.999 4.074 1.00 78.06 99 TYR A N 1
ATOM 773 C CA . TYR A 1 99 ? -22.998 34.557 4.020 1.00 78.06 99 TYR A CA 1
ATOM 774 C C . TYR A 1 99 ? -24.495 34.243 3.911 1.00 78.06 99 TYR A C 1
ATOM 776 O O . TYR A 1 99 ? -24.901 33.470 3.045 1.00 78.06 99 TYR A O 1
ATOM 784 N N . LEU A 1 100 ? -25.324 34.889 4.739 1.00 78.31 100 LEU A N 1
ATOM 785 C CA . LEU A 1 100 ? -26.780 34.745 4.699 1.00 78.31 100 LEU A CA 1
ATOM 786 C C . LEU A 1 100 ? -27.352 35.181 3.345 1.00 78.31 100 LEU A C 1
ATOM 788 O O . LEU A 1 100 ? -28.278 34.538 2.854 1.00 78.31 100 LEU A O 1
ATOM 792 N N . ASP A 1 101 ? -26.782 36.214 2.718 1.00 81.06 101 ASP A N 1
ATOM 793 C CA . ASP A 1 101 ? -27.136 36.622 1.353 1.00 81.06 101 ASP A CA 1
ATOM 794 C C . ASP A 1 101 ? -26.805 35.564 0.306 1.00 81.06 101 ASP A C 1
ATOM 796 O O . ASP A 1 101 ? -27.639 35.263 -0.550 1.00 81.06 101 ASP A O 1
ATOM 800 N N . ASN A 1 102 ? -25.612 34.978 0.385 1.00 81.31 102 ASN A N 1
ATOM 801 C CA . ASN A 1 102 ? -25.168 33.959 -0.561 1.00 81.31 102 ASN A CA 1
ATOM 802 C C . ASN A 1 102 ? -25.979 32.660 -0.438 1.00 81.31 102 ASN A C 1
ATOM 804 O O . ASN A 1 102 ? -26.276 32.025 -1.449 1.00 81.31 102 ASN A O 1
ATOM 808 N N . GLU A 1 103 ? -26.348 32.260 0.779 1.00 79.38 103 GLU A N 1
ATOM 809 C CA . GLU A 1 103 ? -27.195 31.085 1.012 1.00 79.38 103 GLU A CA 1
ATOM 810 C C . GLU A 1 103 ? -28.653 31.351 0.615 1.00 79.38 103 GLU A C 1
ATOM 812 O O . GLU A 1 103 ? -29.276 30.512 -0.032 1.00 79.38 103 GLU A O 1
ATOM 817 N N . ALA A 1 104 ? -29.191 32.540 0.918 1.00 78.00 104 ALA A N 1
ATOM 818 C CA . ALA A 1 104 ? -30.528 32.934 0.474 1.00 78.00 104 ALA A CA 1
ATOM 819 C C . ALA A 1 104 ? -30.649 32.910 -1.061 1.00 78.00 104 ALA A C 1
ATOM 821 O O . ALA A 1 104 ? -31.648 32.422 -1.585 1.00 78.00 104 ALA A O 1
ATOM 822 N N . ALA A 1 105 ? -29.614 33.352 -1.786 1.00 81.00 105 ALA A N 1
ATOM 823 C CA . ALA A 1 105 ? -29.575 33.310 -3.249 1.00 81.00 105 ALA A CA 1
ATOM 824 C C . ALA A 1 105 ? -29.589 31.880 -3.832 1.00 81.00 105 ALA A C 1
ATOM 826 O O . ALA A 1 105 ? -30.015 31.684 -4.969 1.00 81.00 105 ALA A O 1
ATOM 827 N N . GLN A 1 106 ? -29.154 30.869 -3.070 1.00 81.31 106 GLN A N 1
ATOM 828 C CA . GLN A 1 106 ? -29.165 29.464 -3.500 1.00 81.31 106 GLN A CA 1
ATOM 829 C C . GLN A 1 106 ? -30.537 28.786 -3.341 1.00 81.31 106 GLN A C 1
ATOM 831 O O . GLN A 1 106 ? -30.753 27.718 -3.913 1.00 81.31 106 GLN A O 1
ATOM 836 N N . LEU A 1 107 ? -31.472 29.385 -2.593 1.00 78.12 107 LEU A N 1
ATOM 837 C CA . LEU A 1 107 ? -32.778 28.792 -2.278 1.00 78.12 107 LEU A CA 1
ATOM 838 C C . LEU A 1 107 ? -33.870 29.030 -3.347 1.00 78.12 107 LEU A C 1
ATOM 840 O O . LEU A 1 107 ? -34.989 28.545 -3.169 1.00 78.12 107 LEU A O 1
ATOM 844 N N . GLY A 1 108 ? -33.556 29.687 -4.471 1.00 77.88 108 GLY A N 1
ATOM 845 C CA . GLY A 1 108 ? -34.486 29.903 -5.596 1.00 77.88 108 GLY A CA 1
ATOM 846 C C . GLY A 1 108 ? -35.469 31.068 -5.390 1.00 77.88 108 GLY A C 1
ATOM 847 O O . GLY A 1 108 ? -35.170 31.960 -4.601 1.00 77.88 108 GLY A O 1
ATOM 848 N N . ASP A 1 109 ? -36.610 31.055 -6.111 1.00 66.31 109 ASP A N 1
ATOM 849 C CA . ASP A 1 109 ? -37.655 32.110 -6.229 1.00 66.31 109 ASP A CA 1
ATOM 850 C C . ASP A 1 109 ? -38.321 32.524 -4.896 1.00 66.31 109 ASP A C 1
ATOM 852 O O . ASP A 1 109 ? -39.521 32.368 -4.677 1.00 66.31 109 ASP A O 1
ATOM 856 N N . CYS A 1 110 ? -37.542 33.066 -3.973 1.00 73.50 110 CYS A N 1
ATOM 857 C CA . CYS A 1 110 ? -38.021 33.759 -2.789 1.00 73.50 110 CYS A CA 1
ATOM 858 C C . CYS A 1 110 ? -37.439 35.170 -2.775 1.00 73.50 110 CYS A C 1
ATOM 860 O O . CYS A 1 110 ? -36.354 35.425 -3.307 1.00 73.50 110 CYS A O 1
ATOM 862 N N . SER A 1 111 ? -38.159 36.115 -2.173 1.00 83.81 111 SER A N 1
ATOM 863 C CA . SER A 1 111 ? -37.583 37.441 -1.961 1.00 83.81 111 SER A CA 1
ATOM 864 C C . SER A 1 111 ? -36.339 37.327 -1.068 1.00 83.81 111 SER A C 1
ATOM 866 O O . SER A 1 111 ? -36.261 36.464 -0.190 1.00 83.81 111 SER A O 1
ATOM 868 N N . LYS A 1 112 ? -35.359 38.223 -1.245 1.00 80.56 112 LYS A N 1
ATOM 869 C CA . LYS A 1 112 ? -34.116 38.241 -0.446 1.00 80.56 112 LYS A CA 1
ATOM 870 C C . LYS A 1 112 ? -34.393 38.194 1.069 1.00 80.56 112 LYS A C 1
ATOM 872 O O . LYS A 1 112 ? -33.675 37.528 1.812 1.00 80.56 112 LYS A O 1
ATOM 877 N N . SER A 1 113 ? -35.452 38.866 1.524 1.00 79.88 113 SER A N 1
ATOM 878 C CA . SER A 1 113 ? -35.906 38.870 2.919 1.00 79.88 113 SER A CA 1
ATOM 879 C C . SER A 1 113 ? -36.477 37.527 3.383 1.00 79.88 113 SER A C 1
ATOM 881 O O . SER A 1 113 ? -36.160 37.095 4.489 1.00 79.88 113 SER A O 1
ATOM 883 N N . GLU A 1 114 ? -37.274 36.844 2.558 1.00 80.06 114 GLU A N 1
ATOM 884 C CA . GLU A 1 114 ? -37.829 35.523 2.890 1.00 80.06 114 GLU A CA 1
ATOM 885 C C . GLU A 1 114 ? -36.747 34.443 2.887 1.00 80.06 114 GLU A C 1
ATOM 887 O O . GLU A 1 114 ? -36.704 33.614 3.797 1.00 80.06 114 GLU A O 1
ATOM 892 N N . GLY A 1 115 ? -35.831 34.488 1.913 1.00 79.88 115 GLY A N 1
ATOM 893 C CA . GLY A 1 115 ? -34.663 33.611 1.864 1.00 79.88 115 GLY A CA 1
ATOM 894 C C . GLY A 1 115 ? -33.793 33.766 3.111 1.00 79.88 115 GLY A C 1
ATOM 895 O O . GLY A 1 115 ? -33.482 32.775 3.769 1.00 79.88 115 GLY A O 1
ATOM 896 N N . ARG A 1 116 ? -33.486 35.010 3.514 1.00 81.56 116 ARG A N 1
ATOM 897 C CA . ARG A 1 116 ? -32.771 35.292 4.770 1.00 81.56 116 ARG A CA 1
ATOM 898 C C . ARG A 1 116 ? -33.516 34.759 5.992 1.00 81.56 116 ARG A C 1
ATOM 900 O O . ARG A 1 116 ? -32.903 34.074 6.803 1.00 81.56 116 ARG A O 1
ATOM 907 N N . ALA A 1 117 ? -34.813 35.040 6.130 1.00 78.25 117 ALA A N 1
ATOM 908 C CA . ALA A 1 117 ? -35.604 34.582 7.273 1.00 78.25 117 ALA A CA 1
ATOM 909 C C . ALA A 1 117 ? -35.629 33.048 7.374 1.00 78.25 117 ALA A C 1
ATOM 911 O O . ALA A 1 117 ? -35.463 32.491 8.459 1.00 78.25 117 ALA A O 1
ATOM 912 N N . ARG A 1 118 ? -35.754 32.355 6.235 1.00 77.81 118 ARG A N 1
ATOM 913 C CA . ARG A 1 118 ? -35.723 30.891 6.170 1.00 77.81 118 ARG A CA 1
ATOM 914 C C . ARG A 1 118 ? -34.345 30.326 6.507 1.00 77.81 118 ARG A C 1
ATOM 916 O O . ARG A 1 118 ? -34.265 29.345 7.241 1.00 77.81 118 ARG A O 1
ATOM 923 N N . THR A 1 119 ? -33.267 30.943 6.023 1.00 74.31 119 THR A N 1
ATOM 924 C CA . THR A 1 119 ? -31.897 30.566 6.400 1.00 74.31 119 THR A CA 1
ATOM 925 C C . THR A 1 119 ? -31.660 30.790 7.893 1.00 74.31 119 THR A C 1
ATOM 927 O O . THR A 1 119 ? -31.112 29.912 8.550 1.00 74.31 119 THR A O 1
ATOM 930 N N . ILE A 1 120 ? -32.129 31.906 8.459 1.00 78.56 120 ILE A N 1
ATOM 931 C CA . ILE A 1 120 ? -32.041 32.188 9.900 1.00 78.56 120 ILE A CA 1
ATOM 932 C C . ILE A 1 120 ? -32.805 31.136 10.712 1.00 78.56 120 ILE A C 1
ATOM 934 O O . ILE A 1 120 ? -32.256 30.629 11.683 1.00 78.56 120 ILE A O 1
ATOM 938 N N . ASP A 1 121 ? -34.023 30.761 10.313 1.00 78.94 121 ASP A N 1
ATOM 939 C CA . ASP A 1 121 ? -34.805 29.708 10.977 1.00 78.94 121 ASP A CA 1
ATOM 940 C C . ASP A 1 121 ? -34.120 28.332 10.883 1.00 78.94 121 ASP A C 1
ATOM 942 O O . ASP A 1 121 ? -34.027 27.611 11.876 1.00 78.94 121 ASP A O 1
ATOM 946 N N . LEU A 1 122 ? -33.563 27.975 9.719 1.00 75.81 122 LEU A N 1
ATOM 947 C CA . LEU A 1 122 ? -32.795 26.737 9.543 1.00 75.81 122 LEU A CA 1
ATOM 948 C C . LEU A 1 122 ? -31.523 26.718 10.398 1.00 75.81 122 LEU A C 1
ATOM 950 O O . LEU A 1 122 ? -31.224 25.700 11.023 1.00 75.81 122 LEU A O 1
ATOM 954 N N . VAL A 1 123 ? -30.795 27.836 10.452 1.00 75.00 123 VAL A N 1
ATOM 955 C CA . VAL A 1 123 ? -29.615 27.998 11.306 1.00 75.00 123 VAL A CA 1
ATOM 956 C C . VAL A 1 123 ? -30.021 27.934 12.774 1.00 75.00 123 VAL A C 1
ATOM 958 O O . VAL A 1 123 ? -29.403 27.185 13.516 1.00 75.00 123 VAL A O 1
ATOM 961 N N . ALA A 1 124 ? -31.083 28.618 13.202 1.00 76.88 124 ALA A N 1
ATOM 962 C CA . ALA A 1 124 ? -31.584 28.561 14.576 1.00 76.88 124 ALA A CA 1
ATOM 963 C C . ALA A 1 124 ? -31.963 27.127 14.982 1.00 76.88 124 ALA A C 1
ATOM 965 O O . ALA A 1 124 ? -31.482 26.631 15.997 1.00 76.88 124 ALA A O 1
ATOM 966 N N . LYS A 1 125 ? -32.715 26.415 14.134 1.00 78.25 125 LYS A N 1
ATOM 967 C CA . LYS A 1 125 ? -33.060 24.997 14.334 1.00 78.25 125 LYS A CA 1
ATOM 968 C C . LYS A 1 125 ? -31.841 24.080 14.355 1.00 78.25 125 LYS A C 1
ATOM 970 O O . LYS A 1 125 ? -31.878 23.043 15.011 1.00 78.25 125 LYS A O 1
ATOM 975 N N . ALA A 1 126 ? -30.784 24.407 13.613 1.00 70.62 126 ALA A N 1
ATOM 976 C CA . ALA A 1 126 ? -29.520 23.687 13.694 1.00 70.62 126 ALA A CA 1
ATOM 977 C C . ALA A 1 126 ? -28.793 24.004 15.011 1.00 70.62 126 ALA A C 1
ATOM 979 O O . ALA A 1 126 ? -28.318 23.082 15.666 1.00 70.62 126 ALA A O 1
ATOM 980 N N . LEU A 1 127 ? -28.747 25.277 15.419 1.00 70.88 127 LEU A N 1
ATOM 981 C CA . LEU A 1 127 ? -28.126 25.750 16.660 1.00 70.88 127 LEU A CA 1
ATOM 982 C C . LEU A 1 127 ? -28.788 25.153 17.915 1.00 70.88 127 LEU A C 1
ATOM 984 O O . LEU A 1 127 ? -28.119 24.954 18.922 1.00 70.88 127 LEU A O 1
ATOM 988 N N . ASP A 1 128 ? -30.070 24.809 17.859 1.00 75.44 128 ASP A N 1
ATOM 989 C CA . ASP A 1 128 ? -30.771 24.179 18.985 1.00 75.44 128 ASP A CA 1
ATOM 990 C C . ASP A 1 128 ? -30.529 22.658 19.089 1.00 75.44 128 ASP A C 1
ATOM 992 O O . ASP A 1 128 ? -31.017 22.012 20.016 1.00 75.44 128 ASP A O 1
ATOM 996 N N . ARG A 1 129 ? -29.756 22.061 18.169 1.00 70.94 129 ARG A N 1
ATOM 997 C CA . ARG A 1 129 ? -29.315 20.659 18.275 1.00 70.94 129 ARG A CA 1
ATOM 998 C C . ARG A 1 129 ? -28.144 20.533 19.262 1.00 70.94 129 ARG A C 1
ATOM 1000 O O . ARG A 1 129 ? -27.410 21.509 19.458 1.00 70.94 129 ARG A O 1
ATOM 1007 N N . PRO A 1 130 ? -27.914 19.336 19.837 1.00 66.50 130 PRO A N 1
ATOM 1008 C CA . PRO A 1 130 ? -26.689 19.046 20.578 1.00 66.50 130 PRO A CA 1
ATOM 1009 C C . PRO A 1 130 ? -25.459 19.458 19.763 1.00 66.50 130 PRO A C 1
ATOM 1011 O O . PRO A 1 130 ? -25.394 19.190 18.556 1.00 66.50 130 PRO A O 1
ATOM 1014 N N . ALA A 1 131 ? -24.516 20.164 20.392 1.00 59.97 131 ALA A N 1
ATOM 1015 C CA . ALA A 1 131 ? -23.367 20.722 19.694 1.00 59.97 131 ALA A CA 1
ATOM 1016 C C . ALA A 1 131 ? -22.518 19.621 19.041 1.00 59.97 131 ALA A C 1
ATOM 1018 O O . ALA A 1 131 ? -21.851 18.845 19.714 1.00 59.97 131 ALA A O 1
ATOM 1019 N N . GLN A 1 132 ? -22.477 19.601 17.706 1.00 62.88 132 GLN A N 1
ATOM 1020 C CA . GLN A 1 132 ? -21.465 18.871 16.932 1.00 62.88 132 GLN A CA 1
ATOM 1021 C C . GLN A 1 132 ? -20.329 19.813 16.506 1.00 62.88 132 GLN A C 1
ATOM 1023 O O . GLN A 1 132 ? -19.844 19.758 15.375 1.00 62.88 132 GLN A O 1
ATOM 1028 N N . VAL A 1 133 ? -19.927 20.725 17.393 1.00 65.56 133 VAL A N 1
ATOM 1029 C CA . VAL A 1 133 ? -18.869 21.700 17.109 1.00 65.56 133 VAL A CA 1
ATOM 1030 C C . VAL A 1 133 ? -17.551 21.178 17.671 1.00 65.56 133 VAL A C 1
ATOM 1032 O O . VAL A 1 133 ? -17.340 21.177 18.879 1.00 65.56 133 VAL A O 1
ATOM 1035 N N . THR A 1 134 ? -16.645 20.743 16.794 1.00 72.69 134 THR A N 1
ATOM 1036 C CA . THR A 1 134 ? -15.255 20.449 17.172 1.00 72.69 134 THR A CA 1
ATOM 1037 C C . THR A 1 134 ? -14.562 21.754 17.575 1.00 72.69 134 THR A C 1
ATOM 1039 O O . THR A 1 134 ? -14.684 22.755 16.868 1.00 72.69 134 THR A O 1
ATOM 1042 N N . GLY A 1 135 ? -13.793 21.741 18.666 1.00 73.50 135 GLY A N 1
ATOM 1043 C CA . GLY A 1 135 ? -12.939 22.867 19.048 1.00 73.50 135 GLY A CA 1
ATOM 1044 C C . GLY A 1 135 ? -13.543 23.860 20.042 1.00 73.50 135 GLY A C 1
ATOM 1045 O O . GLY A 1 135 ? -13.027 24.969 20.170 1.00 73.50 135 GLY A O 1
ATOM 1046 N N . THR A 1 136 ? -14.594 23.516 20.783 1.00 82.31 136 THR A N 1
ATOM 1047 C CA . THR A 1 136 ? -14.864 24.204 22.057 1.00 82.31 136 THR A CA 1
ATOM 1048 C C . THR A 1 136 ? -13.890 23.693 23.120 1.00 82.31 136 THR A C 1
ATOM 1050 O O . THR A 1 136 ? -13.497 22.527 23.096 1.00 82.31 136 THR A O 1
ATOM 1053 N N . LYS A 1 137 ? -13.431 24.576 24.017 1.00 84.38 137 LYS A N 1
ATOM 1054 C CA . LYS A 1 137 ? -12.653 24.146 25.192 1.00 84.38 137 LYS A CA 1
ATOM 1055 C C . LYS A 1 137 ? -13.578 23.370 26.134 1.00 84.38 137 LYS A C 1
ATOM 1057 O O . LYS A 1 137 ? -14.774 23.677 26.160 1.00 84.38 137 LYS A O 1
ATOM 1062 N N . PRO A 1 138 ? -13.053 22.413 26.910 1.00 86.31 138 PRO A N 1
ATOM 1063 C CA . PRO A 1 138 ? -13.897 21.664 27.813 1.00 86.31 138 PRO A CA 1
ATOM 1064 C C . PRO A 1 138 ? -14.394 22.558 28.954 1.00 86.31 138 PRO A C 1
ATOM 1066 O O . PRO A 1 138 ? -13.675 23.442 29.425 1.00 86.31 138 PRO A O 1
ATOM 1069 N N . PHE A 1 139 ? -15.630 22.343 29.399 1.00 83.94 139 PHE A N 1
ATOM 1070 C CA . PHE A 1 139 ? -16.185 23.020 30.576 1.00 83.94 139 PHE A CA 1
ATOM 1071 C C . PHE A 1 139 ? -15.762 22.301 31.864 1.00 83.94 139 PHE A C 1
ATOM 1073 O O . PHE A 1 139 ? -15.411 21.125 31.837 1.00 83.94 139 PHE A O 1
ATOM 1080 N N . ALA A 1 140 ? -15.820 22.997 33.005 1.00 79.12 140 ALA A N 1
ATOM 1081 C CA . ALA A 1 140 ? -15.271 22.519 34.284 1.00 79.12 140 ALA A CA 1
ATOM 1082 C C . ALA A 1 140 ? -15.776 21.131 34.731 1.00 79.12 140 ALA A C 1
ATOM 1084 O O . ALA A 1 140 ? -15.056 20.414 35.415 1.00 79.12 140 ALA A O 1
ATOM 1085 N N . ASN A 1 141 ? -16.984 20.742 34.311 1.00 80.31 141 ASN A N 1
ATOM 1086 C CA . ASN A 1 141 ? -17.615 19.470 34.677 1.00 80.31 141 ASN A CA 1
ATOM 1087 C C . ASN A 1 141 ? -17.711 18.480 33.502 1.00 80.31 141 ASN A C 1
ATOM 1089 O O . ASN A 1 141 ? -18.468 17.512 33.583 1.00 80.31 141 ASN A O 1
ATOM 1093 N N . GLN A 1 142 ? -17.016 18.730 32.386 1.00 83.88 142 GLN A N 1
ATOM 1094 C CA . GLN A 1 142 ? -17.026 17.801 31.260 1.00 83.88 142 GLN A CA 1
ATOM 1095 C C . GLN A 1 142 ? -16.288 16.515 31.652 1.00 83.88 142 GLN A C 1
ATOM 1097 O O . GLN A 1 142 ? -15.192 16.548 32.209 1.00 83.88 142 GLN A O 1
ATOM 1102 N N . ARG A 1 143 ? -16.909 15.368 31.372 1.00 84.88 143 ARG A N 1
ATOM 1103 C CA . ARG A 1 143 ? -16.300 14.051 31.591 1.00 84.88 143 ARG A CA 1
ATOM 1104 C C . ARG A 1 143 ? -15.291 13.726 30.491 1.00 84.88 143 ARG A C 1
ATOM 1106 O O . ARG A 1 143 ? -15.306 14.329 29.420 1.00 84.88 143 ARG A O 1
ATOM 1113 N N . HIS A 1 144 ? -14.437 12.740 30.760 1.00 87.06 144 HIS A N 1
ATOM 1114 C CA . HIS A 1 144 ? -13.421 12.248 29.820 1.00 87.06 144 HIS A CA 1
ATOM 1115 C C . HIS A 1 144 ? -12.423 13.328 29.372 1.00 87.06 144 HIS A C 1
ATOM 1117 O O . HIS A 1 144 ? -11.939 13.313 28.243 1.00 87.06 144 HIS A O 1
ATOM 1123 N N . ILE A 1 145 ? -12.122 14.280 30.260 1.00 90.44 145 ILE A N 1
ATOM 1124 C CA . ILE A 1 145 ? -10.970 15.162 30.095 1.00 90.44 145 ILE A CA 1
ATOM 1125 C C . ILE A 1 145 ? -9.753 14.422 30.644 1.00 90.44 145 ILE A C 1
ATOM 1127 O O . ILE A 1 145 ? -9.692 14.119 31.835 1.00 90.44 145 ILE A O 1
ATOM 1131 N N . PHE A 1 146 ? -8.771 14.171 29.789 1.00 92.06 146 PHE A N 1
ATOM 1132 C CA . PHE A 1 146 ? -7.488 13.602 30.186 1.00 92.06 146 PHE A CA 1
ATOM 1133 C C . PHE A 1 146 ? -6.470 14.725 30.277 1.00 92.06 146 PHE A C 1
ATOM 1135 O O . PHE A 1 146 ? -6.357 15.525 29.351 1.00 92.06 146 PHE A O 1
ATOM 1142 N N . LYS A 1 147 ? -5.732 14.785 31.383 1.00 93.69 147 LYS A N 1
ATOM 1143 C CA . LYS A 1 147 ? -4.579 15.670 31.545 1.00 93.69 147 LYS A CA 1
ATOM 1144 C C . LYS A 1 147 ? -3.330 14.803 31.606 1.00 93.69 147 LYS A C 1
ATOM 1146 O O . LYS A 1 147 ? -3.224 13.941 32.471 1.00 93.69 147 LYS A O 1
ATOM 1151 N N . ILE A 1 148 ? -2.428 15.023 30.665 1.00 94.31 148 ILE A N 1
ATOM 1152 C CA . ILE A 1 148 ? -1.247 14.203 30.426 1.00 94.31 148 ILE A CA 1
ATOM 1153 C C . ILE A 1 148 ? -0.024 15.097 30.641 1.00 94.31 148 ILE A C 1
ATOM 1155 O O . ILE A 1 148 ? 0.191 15.988 29.817 1.00 94.31 148 ILE A O 1
ATOM 1159 N N . PRO A 1 149 ? 0.756 14.920 31.718 1.00 94.88 149 PRO A N 1
ATOM 1160 C CA . PRO A 1 149 ? 1.963 15.713 31.923 1.00 94.88 149 PRO A CA 1
ATOM 1161 C C . PRO A 1 149 ? 2.980 15.428 30.814 1.00 94.88 149 PRO A C 1
ATOM 1163 O O . PRO A 1 149 ? 3.156 14.277 30.412 1.00 94.88 149 PRO A O 1
ATOM 1166 N N . ILE A 1 150 ? 3.633 16.477 30.315 1.00 92.62 150 ILE A N 1
ATOM 1167 C CA . ILE A 1 150 ? 4.751 16.347 29.380 1.00 92.62 150 ILE A CA 1
ATOM 1168 C C . ILE A 1 150 ? 6.034 16.261 30.223 1.00 92.62 150 ILE A C 1
ATOM 1170 O O . ILE A 1 150 ? 6.275 17.183 31.010 1.00 92.62 150 ILE A O 1
ATOM 1174 N N . PRO A 1 151 ? 6.833 15.183 30.100 1.00 92.00 151 PRO A N 1
ATOM 1175 C CA . PRO A 1 151 ? 8.052 14.999 30.888 1.00 92.00 151 PRO A CA 1
ATOM 1176 C C . PRO A 1 151 ? 8.989 16.206 30.820 1.00 92.00 151 PRO A C 1
ATOM 1178 O O . PRO A 1 151 ? 9.109 16.827 29.770 1.00 92.00 151 PRO A O 1
ATOM 1181 N N . ASP A 1 152 ? 9.634 16.520 31.947 1.00 92.38 152 ASP A N 1
ATOM 1182 C CA . ASP A 1 152 ? 10.628 17.595 32.098 1.00 92.38 152 ASP A CA 1
ATOM 1183 C C . ASP A 1 152 ? 10.126 19.016 31.778 1.00 92.38 152 ASP A C 1
ATOM 1185 O O . ASP A 1 152 ? 10.904 19.903 31.419 1.00 92.38 152 ASP A O 1
ATOM 1189 N N . THR A 1 153 ? 8.816 19.256 31.903 1.00 93.50 153 THR A N 1
ATOM 1190 C CA . THR A 1 153 ? 8.201 20.555 31.597 1.00 93.50 153 THR A CA 1
ATOM 1191 C C . THR A 1 153 ? 7.083 20.904 32.580 1.00 93.50 153 THR A C 1
ATOM 1193 O O . THR A 1 153 ? 6.449 20.025 33.165 1.00 93.50 153 THR A O 1
ATOM 1196 N N . ASP A 1 154 ? 6.755 22.193 32.679 1.00 95.56 154 ASP A N 1
ATOM 1197 C CA . ASP A 1 154 ? 5.618 22.683 33.476 1.00 95.56 154 ASP A CA 1
ATOM 1198 C C . ASP A 1 154 ? 4.280 22.598 32.714 1.00 95.56 154 ASP A C 1
ATOM 1200 O O . ASP A 1 154 ? 3.292 23.249 33.080 1.00 95.56 154 ASP A O 1
ATOM 1204 N N . TYR A 1 155 ? 4.235 21.817 31.629 1.00 95.38 155 TYR A N 1
ATOM 1205 C CA . TYR A 1 155 ? 3.094 21.721 30.726 1.00 95.38 155 TYR A CA 1
ATOM 1206 C C . TYR A 1 155 ? 2.472 20.327 30.716 1.00 95.38 155 TYR A C 1
ATOM 1208 O O . TYR A 1 155 ? 3.113 19.297 30.913 1.00 95.38 155 TYR A O 1
ATOM 1216 N N . SER A 1 156 ? 1.174 20.297 30.446 1.00 95.31 156 SER A N 1
ATOM 1217 C CA . SER A 1 156 ? 0.412 19.084 30.196 1.00 95.31 156 SER A CA 1
ATOM 1218 C C . SER A 1 156 ? -0.364 19.222 28.891 1.00 95.31 156 SER A C 1
ATOM 1220 O O . SER A 1 156 ? -0.832 20.307 28.543 1.00 95.31 156 SER A O 1
ATOM 1222 N N . ILE A 1 157 ? -0.573 18.107 28.199 1.00 94.56 157 ILE A N 1
ATOM 1223 C CA . ILE A 1 157 ? -1.579 18.002 27.146 1.00 94.56 157 ILE A CA 1
ATOM 1224 C C . ILE A 1 157 ? -2.915 17.740 27.822 1.00 94.56 157 ILE A C 1
ATOM 1226 O O . ILE A 1 157 ? -3.045 16.811 28.621 1.00 94.56 157 ILE A O 1
ATOM 1230 N N . ARG A 1 158 ? -3.930 18.530 27.492 1.00 94.06 158 ARG A N 1
ATOM 1231 C CA . ARG A 1 158 ? -5.305 18.222 27.867 1.00 94.06 158 ARG A CA 1
ATOM 1232 C C . ARG A 1 158 ? -6.050 17.733 26.632 1.00 94.06 158 ARG A C 1
ATOM 1234 O O . ARG A 1 158 ? -6.038 18.392 25.601 1.00 94.06 158 ARG A O 1
ATOM 1241 N N . LEU A 1 159 ? -6.675 16.565 26.737 1.00 92.38 159 LEU A N 1
ATOM 1242 C CA . LEU A 1 159 ? -7.409 15.883 25.671 1.00 92.38 159 LEU A CA 1
ATOM 1243 C C . LEU A 1 159 ? -8.874 15.745 26.088 1.00 92.38 159 LEU A C 1
ATOM 1245 O O . LEU A 1 159 ? -9.155 15.368 27.224 1.00 92.38 159 LEU A O 1
ATOM 1249 N N . TRP A 1 160 ? -9.811 16.031 25.190 1.00 91.62 160 TRP A N 1
ATOM 1250 C CA . TRP A 1 160 ? -11.242 15.875 25.458 1.00 91.62 160 TRP A CA 1
ATOM 1251 C C . TRP A 1 160 ? -12.006 15.455 24.199 1.00 91.62 160 TRP A C 1
ATOM 1253 O O . TRP A 1 160 ? -11.538 15.707 23.081 1.00 91.62 160 TRP A O 1
ATOM 1263 N N . PRO A 1 161 ? -13.187 14.825 24.342 1.00 83.94 161 PRO A N 1
ATOM 1264 C CA . PRO A 1 161 ? -14.047 14.527 23.209 1.00 83.94 161 PRO A CA 1
ATOM 1265 C C . PRO A 1 161 ? -14.413 15.816 22.469 1.00 83.94 161 PRO A C 1
ATOM 1267 O O . PRO A 1 161 ? -14.921 16.767 23.064 1.00 83.94 161 PRO A O 1
ATOM 1270 N N . GLY A 1 162 ? -14.141 15.847 21.167 1.00 82.62 162 GLY A N 1
ATOM 1271 C CA . GLY A 1 162 ? -14.669 16.854 20.258 1.00 82.62 162 GLY A CA 1
ATOM 1272 C C . GLY A 1 162 ? -16.070 16.443 19.819 1.00 82.62 162 GLY A C 1
ATOM 1273 O O . GLY A 1 162 ? -16.993 16.328 20.620 1.00 82.62 162 GLY A O 1
ATOM 1274 N N . VAL A 1 163 ? -16.238 16.165 18.527 1.00 76.88 163 VAL A N 1
ATOM 1275 C CA . VAL A 1 163 ? -17.507 15.634 18.017 1.00 76.88 163 VAL A CA 1
ATOM 1276 C C . VAL A 1 163 ? -17.518 14.126 18.217 1.00 76.88 163 VAL A C 1
ATOM 1278 O O . VAL A 1 163 ? -16.967 13.389 17.399 1.00 76.88 163 VAL A O 1
ATOM 1281 N N . ALA A 1 164 ? -18.169 13.670 19.291 1.00 59.69 164 ALA A N 1
ATOM 1282 C CA . ALA A 1 164 ? -18.269 12.251 19.647 1.00 59.69 164 ALA A CA 1
ATOM 1283 C C . ALA A 1 164 ? -18.790 11.386 18.483 1.00 59.69 164 ALA A C 1
ATOM 1285 O O . ALA A 1 164 ? -18.226 10.338 18.185 1.00 59.69 164 ALA A O 1
ATOM 1286 N N . ALA A 1 165 ? -19.784 11.880 17.733 1.00 57.47 165 ALA A N 1
ATOM 1287 C CA . ALA A 1 165 ? -20.320 11.201 16.547 1.00 57.47 165 ALA A CA 1
ATOM 1288 C C . ALA A 1 165 ? -19.299 11.016 15.401 1.00 57.47 165 ALA A C 1
ATOM 1290 O O . ALA A 1 165 ? -19.538 10.230 14.487 1.00 57.47 165 ALA A O 1
ATOM 1291 N N . GLN A 1 166 ? -18.184 11.751 15.422 1.00 64.56 166 GLN A N 1
ATOM 1292 C CA . GLN A 1 166 ? -17.096 11.666 14.443 1.00 64.56 166 GLN A CA 1
ATOM 1293 C C . GLN A 1 166 ? -15.834 11.010 15.019 1.00 64.56 166 GLN A C 1
ATOM 1295 O O . GLN A 1 166 ? -14.815 11.005 14.333 1.00 64.56 166 GLN A O 1
ATOM 1300 N N . TYR A 1 167 ? -15.885 10.474 16.246 1.00 70.44 167 TYR A N 1
ATOM 1301 C CA . TYR A 1 167 ? -14.733 9.867 16.926 1.00 70.44 167 TYR A CA 1
ATOM 1302 C C . TYR A 1 167 ? -13.512 10.805 16.986 1.00 70.44 167 TYR A C 1
ATOM 1304 O O . TYR A 1 167 ? -12.369 10.368 16.881 1.00 70.44 167 TYR A O 1
ATOM 1312 N N . GLN A 1 168 ? -13.758 12.114 17.112 1.00 79.62 168 GLN A N 1
ATOM 1313 C CA . GLN A 1 168 ? -12.708 13.129 17.182 1.00 79.62 168 GLN A CA 1
ATOM 1314 C C . GLN A 1 168 ? -12.449 13.535 18.625 1.00 79.62 168 GLN A C 1
ATOM 1316 O O . GLN A 1 168 ? -13.384 13.837 19.367 1.00 79.62 168 GLN A O 1
ATOM 1321 N N . PHE A 1 169 ? -11.176 13.657 18.972 1.00 85.56 169 PHE A N 1
ATOM 1322 C CA . PHE A 1 169 ? -10.713 14.356 20.157 1.00 85.56 169 PHE A CA 1
ATOM 1323 C C . PHE A 1 169 ? -10.155 15.725 19.767 1.00 85.56 169 PHE A C 1
ATOM 1325 O O . PHE A 1 169 ? -9.685 15.954 18.649 1.00 85.56 169 PHE A O 1
ATOM 1332 N N . CYS A 1 170 ? -10.236 16.661 20.698 1.00 89.50 170 CYS A N 1
ATOM 1333 C CA . CYS A 1 170 ? -9.504 17.915 20.642 1.00 89.50 170 CYS A CA 1
ATOM 1334 C C . CYS A 1 170 ? -8.429 17.882 21.716 1.00 89.50 170 CYS A C 1
ATOM 1336 O O . CYS A 1 170 ? -8.627 17.266 22.765 1.00 89.50 170 CYS A O 1
ATOM 1338 N N . LEU A 1 171 ? -7.320 18.565 21.458 1.00 94.06 171 LEU A N 1
ATOM 1339 C CA . LEU A 1 171 ? -6.320 18.810 22.482 1.00 94.06 171 LEU A CA 1
ATOM 1340 C C . LEU A 1 171 ? -5.877 20.268 22.525 1.00 94.06 171 LEU A C 1
ATOM 1342 O O . LEU A 1 171 ? -5.974 21.000 21.533 1.00 94.06 171 LEU A O 1
ATOM 1346 N N . ASP A 1 172 ? -5.368 20.661 23.683 1.00 94.38 172 ASP A N 1
ATOM 1347 C CA . ASP A 1 172 ? -4.620 21.887 23.919 1.00 94.38 172 ASP A CA 1
ATOM 1348 C C . ASP A 1 172 ? -3.489 21.657 24.925 1.00 94.38 172 ASP A C 1
ATOM 1350 O O . ASP A 1 172 ? -3.345 20.573 25.497 1.00 94.38 172 ASP A O 1
ATOM 1354 N N . PHE A 1 173 ? -2.670 22.689 25.103 1.00 94.62 173 PHE A N 1
ATOM 1355 C CA . PHE A 1 173 ? -1.641 22.734 26.128 1.00 94.62 173 PHE A CA 1
ATOM 1356 C C . PHE A 1 173 ? -2.181 23.491 27.337 1.00 94.62 173 PHE A C 1
ATOM 1358 O O . PHE A 1 173 ? -2.884 24.496 27.196 1.00 94.62 173 PHE A O 1
ATOM 1365 N N . VAL A 1 174 ? -1.855 23.008 28.529 1.00 95.62 174 VAL A N 1
ATOM 1366 C CA . VAL A 1 174 ? -2.192 23.662 29.792 1.00 95.62 174 VAL A CA 1
ATOM 1367 C C . VAL A 1 174 ? -0.981 23.666 30.715 1.00 95.62 174 VAL A C 1
ATOM 1369 O O . VAL A 1 174 ? -0.139 22.775 30.631 1.00 95.62 174 VAL A O 1
ATOM 1372 N N . HIS A 1 175 ? -0.914 24.608 31.649 1.00 96.12 175 HIS A N 1
ATOM 1373 C CA . HIS A 1 175 ? 0.027 24.508 32.764 1.00 96.12 175 HIS A CA 1
ATOM 1374 C C . HIS A 1 175 ? -0.307 23.298 33.657 1.00 96.12 175 HIS A C 1
ATOM 1376 O O . HIS A 1 175 ? -1.476 23.025 33.978 1.00 96.12 175 HIS A O 1
ATOM 1382 N N . THR A 1 176 ? 0.717 22.552 34.072 1.00 94.25 176 THR A N 1
ATOM 1383 C CA . THR A 1 176 ? 0.565 21.327 34.873 1.00 94.25 176 THR A CA 1
ATOM 1384 C C . THR A 1 176 ? -0.035 21.611 36.248 1.00 94.25 176 THR A C 1
ATOM 1386 O O . THR A 1 176 ? -0.939 20.887 36.666 1.00 94.25 176 THR A O 1
ATOM 1389 N N . ASP A 1 177 ? 0.331 22.718 36.886 1.00 94.44 177 ASP A N 1
ATOM 1390 C CA . ASP A 1 177 ? -0.158 23.024 38.235 1.00 94.44 177 ASP A CA 1
ATOM 1391 C C . ASP A 1 177 ? -1.521 23.718 38.221 1.00 94.44 177 ASP A C 1
ATOM 1393 O O . ASP A 1 177 ? -2.434 23.341 38.953 1.00 94.44 177 ASP A O 1
ATOM 1397 N N . THR A 1 178 ? -1.698 24.712 37.347 1.00 94.44 178 THR A N 1
ATOM 1398 C CA . THR A 1 178 ? -2.907 25.554 37.350 1.00 94.44 178 THR A CA 1
ATOM 1399 C C . THR A 1 178 ? -4.024 25.005 36.465 1.00 94.44 178 THR A C 1
ATOM 1401 O O . THR A 1 178 ? -5.194 25.318 36.673 1.00 94.44 178 THR A O 1
ATOM 1404 N N . GLY A 1 179 ? -3.685 24.200 35.451 1.00 92.69 179 GLY A N 1
ATOM 1405 C CA . GLY A 1 179 ? -4.628 23.792 34.404 1.00 92.69 179 GLY A CA 1
ATOM 1406 C C . GLY A 1 179 ? -5.045 24.928 33.464 1.00 92.69 179 GLY A C 1
ATOM 1407 O O . GLY A 1 179 ? -5.947 24.732 32.646 1.00 92.69 179 GLY A O 1
ATOM 1408 N N . GLU A 1 180 ? -4.406 26.096 33.565 1.00 93.94 180 GLU A N 1
ATOM 1409 C CA . GLU A 1 180 ? -4.643 27.233 32.681 1.00 93.94 180 GLU A CA 1
ATOM 1410 C C . GLU A 1 180 ? -4.219 26.888 31.253 1.00 93.94 180 GLU A C 1
ATOM 1412 O O . GLU A 1 180 ? -3.122 26.376 31.033 1.00 93.94 180 GLU A O 1
ATOM 1417 N N . ALA A 1 181 ? -5.103 27.146 30.286 1.00 93.00 181 ALA A N 1
ATOM 1418 C CA . ALA A 1 181 ? -4.830 26.875 28.882 1.00 93.00 181 ALA A CA 1
ATOM 1419 C C . ALA A 1 181 ? -3.813 27.864 28.318 1.00 93.00 181 ALA A C 1
ATOM 1421 O O . ALA A 1 181 ? -3.937 29.070 28.510 1.00 93.00 181 ALA A O 1
ATOM 1422 N N . ILE A 1 182 ? -2.869 27.345 27.542 1.00 93.88 182 ILE A N 1
ATOM 1423 C CA . ILE A 1 182 ? -1.855 28.118 26.830 1.00 93.88 182 ILE A CA 1
ATOM 1424 C C . ILE A 1 182 ? -1.870 27.754 25.342 1.00 93.88 182 ILE A C 1
ATOM 1426 O O . ILE A 1 182 ? -2.467 26.757 24.929 1.00 93.88 182 ILE A O 1
ATOM 1430 N N . ASN A 1 183 ? -1.230 28.585 24.521 1.00 93.00 183 ASN A N 1
ATOM 1431 C CA . ASN A 1 183 ? -0.937 28.191 23.143 1.00 93.00 183 ASN A CA 1
ATOM 1432 C C . ASN A 1 183 ? 0.206 27.169 23.135 1.00 93.00 183 ASN A C 1
ATOM 1434 O O . ASN A 1 183 ? 0.943 27.066 24.116 1.00 93.00 183 ASN A O 1
ATOM 1438 N N . SER A 1 184 ? 0.364 26.430 22.035 1.00 91.06 184 SER A N 1
ATOM 1439 C CA . SER A 1 184 ? 1.517 25.548 21.856 1.00 91.06 184 SER A CA 1
ATOM 1440 C C . SER A 1 184 ? 2.799 26.351 22.084 1.00 91.06 184 SER A C 1
ATOM 1442 O O . SER A 1 184 ? 2.981 27.376 21.414 1.00 91.06 184 SER A O 1
ATOM 1444 N N . PRO A 1 185 ? 3.695 25.920 22.990 1.00 89.94 185 PRO A N 1
ATOM 1445 C CA . PRO A 1 185 ? 4.982 26.583 23.144 1.00 89.94 185 PRO A CA 1
ATOM 1446 C C . PRO A 1 185 ? 5.737 26.598 21.802 1.00 89.94 185 PRO A C 1
ATOM 1448 O O . PRO A 1 185 ? 5.542 25.721 20.953 1.00 89.94 185 PRO A O 1
ATOM 1451 N N . LEU A 1 186 ? 6.544 27.636 21.563 1.00 84.25 186 LEU A N 1
ATOM 1452 C CA . LEU A 1 186 ? 7.133 27.917 20.240 1.00 84.25 186 LEU A CA 1
ATOM 1453 C C . LEU A 1 186 ? 8.061 26.804 19.731 1.00 84.25 186 LEU A C 1
ATOM 1455 O O . LEU A 1 186 ? 8.226 26.631 18.524 1.00 84.25 186 LEU A O 1
ATOM 1459 N N . ASP A 1 187 ? 8.655 26.066 20.655 1.00 86.56 187 ASP A N 1
ATOM 1460 C CA . ASP A 1 187 ? 9.554 24.936 20.462 1.00 86.56 187 ASP A CA 1
ATOM 1461 C C . ASP A 1 187 ? 8.824 23.584 20.358 1.00 86.56 187 ASP A C 1
ATOM 1463 O O . ASP A 1 187 ? 9.459 22.554 20.141 1.00 86.56 187 ASP A O 1
ATOM 1467 N N . TYR A 1 188 ? 7.488 23.574 20.440 1.00 88.00 188 TYR A N 1
ATOM 1468 C CA . TYR A 1 188 ? 6.684 22.355 20.423 1.00 88.00 188 TYR A CA 1
ATOM 1469 C C . TYR A 1 188 ? 6.046 22.154 19.049 1.00 88.00 188 TYR A C 1
ATOM 1471 O O . TYR A 1 188 ? 5.634 23.082 18.343 1.00 88.00 188 TYR A O 1
ATOM 1479 N N . GLY A 1 189 ? 5.946 20.889 18.652 1.00 86.25 189 GLY A N 1
ATOM 1480 C CA . GLY A 1 189 ? 5.253 20.482 17.442 1.00 86.25 189 GLY A CA 1
ATOM 1481 C C . GLY A 1 189 ? 4.390 19.268 17.718 1.00 86.25 189 GLY A C 1
ATOM 1482 O O . GLY A 1 189 ? 4.877 18.267 18.233 1.00 86.25 189 GLY A O 1
ATOM 1483 N N . LEU A 1 190 ? 3.120 19.340 17.327 1.00 87.75 190 LEU A N 1
ATOM 1484 C CA . LEU A 1 190 ? 2.252 18.175 17.310 1.00 87.75 190 LEU A CA 1
ATOM 1485 C C . LEU A 1 190 ? 2.350 17.495 15.943 1.00 87.75 190 LEU A C 1
ATOM 1487 O O . LEU A 1 190 ? 2.137 18.128 14.906 1.00 87.75 190 LEU A O 1
ATOM 1491 N N . TRP A 1 191 ? 2.650 16.203 15.942 1.00 87.75 191 TRP A N 1
ATOM 1492 C CA . TRP A 1 191 ? 2.793 15.403 14.733 1.00 87.75 191 TRP A CA 1
ATOM 1493 C C . TRP A 1 191 ? 1.902 14.175 14.826 1.00 87.75 191 TRP A C 1
ATOM 1495 O O . TRP A 1 191 ? 1.769 13.560 15.880 1.00 87.75 191 TRP A O 1
ATOM 1505 N N . THR A 1 192 ? 1.302 13.802 13.703 1.00 81.38 192 THR A N 1
ATOM 1506 C CA . THR A 1 192 ? 0.830 12.429 13.534 1.00 81.38 192 THR A CA 1
ATOM 1507 C C . THR A 1 192 ? 2.055 11.534 13.446 1.00 81.38 192 THR A C 1
ATOM 1509 O O . THR A 1 192 ? 2.992 11.837 12.710 1.00 81.38 192 THR A O 1
ATOM 1512 N N . VAL A 1 193 ? 2.056 10.446 14.200 1.00 75.19 193 VAL A N 1
ATOM 1513 C CA . VAL A 1 193 ? 3.038 9.373 14.058 1.00 75.19 193 VAL A CA 1
ATOM 1514 C C . VAL A 1 193 ? 2.296 8.130 13.576 1.00 75.19 193 VAL A C 1
ATOM 1516 O O . VAL A 1 193 ? 1.168 7.903 14.023 1.00 75.19 193 VAL A O 1
ATOM 1519 N N . PRO A 1 194 ? 2.854 7.352 12.632 1.00 68.50 194 PRO A N 1
ATOM 1520 C CA . PRO A 1 194 ? 2.265 6.074 12.264 1.00 68.50 194 PRO A CA 1
ATOM 1521 C C . PRO A 1 194 ? 2.129 5.204 13.513 1.00 68.50 194 PRO A C 1
ATOM 1523 O O . PRO A 1 194 ? 3.080 5.082 14.286 1.00 68.50 194 PRO A O 1
ATOM 1526 N N . ASP A 1 195 ? 0.953 4.614 13.709 1.00 66.56 195 ASP A N 1
ATOM 1527 C CA . ASP A 1 195 ? 0.740 3.634 14.770 1.00 66.56 195 ASP A CA 1
ATOM 1528 C C . ASP A 1 195 ? 1.765 2.498 14.577 1.00 66.56 195 ASP A C 1
ATOM 1530 O O . ASP A 1 195 ? 1.817 1.931 13.485 1.00 66.56 195 ASP A O 1
ATOM 1534 N N . PRO A 1 196 ? 2.600 2.146 15.572 1.00 63.53 196 PRO A N 1
ATOM 1535 C CA . PRO A 1 196 ? 3.581 1.070 15.423 1.00 63.53 196 PRO A CA 1
ATOM 1536 C C . PRO A 1 196 ? 2.931 -0.290 15.127 1.00 63.53 196 PRO A C 1
ATOM 1538 O O . PRO A 1 196 ? 3.566 -1.165 14.535 1.00 63.53 196 PRO A O 1
ATOM 1541 N N . VAL A 1 197 ? 1.666 -0.467 15.511 1.00 59.69 197 VAL A N 1
ATOM 1542 C CA . VAL A 1 197 ? 0.855 -1.661 15.264 1.00 59.69 197 VAL A CA 1
ATOM 1543 C C . VAL A 1 197 ? 0.080 -1.563 13.948 1.00 59.69 197 VAL A C 1
ATOM 1545 O O . VAL A 1 197 ? -0.308 -2.595 13.404 1.00 59.69 197 VAL A O 1
ATOM 1548 N N . ALA A 1 198 ? -0.115 -0.351 13.418 1.00 59.62 198 ALA A N 1
ATOM 1549 C CA . ALA A 1 198 ? -0.764 -0.092 12.134 1.00 59.62 198 ALA A CA 1
ATOM 1550 C C . ALA A 1 198 ? -0.040 0.965 11.269 1.00 59.62 198 ALA A C 1
ATOM 1552 O O . ALA A 1 198 ? -0.647 1.947 10.828 1.00 59.62 198 ALA A O 1
ATOM 1553 N N . PRO A 1 199 ? 1.254 0.772 10.955 1.00 58.91 199 PRO A N 1
ATOM 1554 C CA . PRO A 1 199 ? 2.074 1.794 10.298 1.00 58.91 199 PRO A CA 1
ATOM 1555 C C . PRO A 1 199 ? 1.641 2.083 8.854 1.00 58.91 199 PRO A C 1
ATOM 1557 O O . PRO A 1 199 ? 2.020 3.097 8.277 1.00 58.91 199 PRO A O 1
ATOM 1560 N N . TRP A 1 200 ? 0.815 1.213 8.272 1.00 55.66 200 TRP A N 1
ATOM 1561 C CA . TRP A 1 200 ? 0.242 1.356 6.933 1.00 55.66 200 TRP A CA 1
ATOM 1562 C C . TRP A 1 200 ? -0.947 2.333 6.860 1.00 55.66 200 TRP A C 1
ATOM 1564 O O . TRP A 1 200 ? -1.402 2.649 5.762 1.00 55.66 200 TRP A O 1
ATOM 1574 N N . LEU A 1 201 ? -1.515 2.759 7.995 1.00 58.94 201 LEU A N 1
ATOM 1575 C CA . LEU A 1 201 ? -2.780 3.507 8.038 1.00 58.94 201 LEU A CA 1
ATOM 1576 C C . LEU A 1 201 ? -2.620 5.014 7.765 1.00 58.94 201 LEU A C 1
ATOM 1578 O O . LEU A 1 201 ? -3.621 5.689 7.532 1.00 58.94 201 LEU A O 1
ATOM 1582 N N . PHE A 1 202 ? -1.393 5.544 7.736 1.00 55.16 202 PHE A N 1
ATOM 1583 C CA . PHE A 1 202 ? -1.139 6.972 7.537 1.00 55.16 202 PHE A CA 1
ATOM 1584 C C . PHE A 1 202 ? 0.010 7.250 6.562 1.00 55.16 202 PHE A C 1
ATOM 1586 O O . PHE A 1 202 ? 1.024 6.556 6.539 1.00 55.16 202 PHE A O 1
ATOM 1593 N N . MET A 1 203 ? -0.142 8.322 5.775 1.00 55.09 203 MET A N 1
ATOM 1594 C CA . MET A 1 203 ? 1.001 9.000 5.159 1.00 55.09 203 MET A CA 1
ATOM 1595 C C . MET A 1 203 ? 1.969 9.414 6.275 1.00 55.09 203 MET A C 1
ATOM 1597 O O . MET A 1 203 ? 1.508 9.686 7.380 1.00 55.09 203 MET A O 1
ATOM 1601 N N . GLY A 1 204 ? 3.280 9.410 6.009 1.00 68.69 204 GLY A N 1
ATOM 1602 C CA . GLY A 1 204 ? 4.332 9.642 7.011 1.00 68.69 204 GLY A CA 1
ATOM 1603 C C . GLY A 1 204 ? 4.112 10.863 7.922 1.00 68.69 204 GLY A C 1
ATOM 1604 O O . GLY A 1 204 ? 3.199 11.661 7.693 1.00 68.69 204 GLY A O 1
ATOM 1605 N N . PRO A 1 205 ? 4.947 11.031 8.962 1.00 77.44 205 PRO A N 1
ATOM 1606 C CA . PRO A 1 205 ? 4.668 11.954 10.053 1.00 77.44 205 PRO A CA 1
ATOM 1607 C C . PRO A 1 205 ? 4.289 13.343 9.543 1.00 77.44 205 PRO A C 1
ATOM 1609 O O . PRO A 1 205 ? 5.075 14.030 8.893 1.00 77.44 205 PRO A O 1
ATOM 1612 N N . THR A 1 206 ? 3.043 13.735 9.800 1.00 80.94 206 THR A N 1
ATOM 1613 C CA . THR A 1 206 ? 2.472 14.989 9.306 1.00 80.94 206 THR A CA 1
ATOM 1614 C C . THR A 1 206 ? 2.203 15.897 10.488 1.00 80.94 206 THR A C 1
ATOM 1616 O O . THR A 1 206 ? 1.513 15.502 11.432 1.00 80.94 206 THR A O 1
ATOM 1619 N N . ARG A 1 207 ? 2.734 17.121 10.436 1.00 86.81 207 ARG A N 1
ATOM 1620 C CA . ARG A 1 207 ? 2.495 18.132 11.467 1.00 86.81 207 ARG A CA 1
ATOM 1621 C C . ARG A 1 207 ? 1.008 18.475 11.516 1.00 86.81 207 ARG A C 1
ATOM 1623 O O . ARG A 1 207 ? 0.420 18.836 10.498 1.00 86.81 207 ARG A O 1
ATOM 1630 N N . ILE A 1 208 ? 0.411 18.393 12.698 1.00 86.44 208 ILE A N 1
ATOM 1631 C CA . ILE A 1 208 ? -0.975 18.793 12.923 1.00 86.44 208 ILE A CA 1
ATOM 1632 C C . ILE A 1 208 ? -0.995 20.312 13.100 1.00 86.44 208 ILE A C 1
ATOM 1634 O O . ILE A 1 208 ? -0.379 20.858 14.014 1.00 86.44 208 ILE A O 1
ATOM 1638 N N . SER A 1 209 ? -1.693 21.013 12.208 1.00 86.69 209 SER A N 1
ATOM 1639 C CA . SER A 1 209 ? -1.961 22.445 12.363 1.00 86.69 209 SER A CA 1
ATOM 1640 C C . SER A 1 209 ? -3.116 22.672 13.335 1.00 86.69 209 SER A C 1
ATOM 1642 O O . SER A 1 209 ? -4.085 21.905 13.334 1.00 86.69 209 SER A O 1
ATOM 1644 N N . SER A 1 210 ? -3.046 23.748 14.120 1.00 88.50 210 SER A N 1
ATOM 1645 C CA . SER A 1 210 ? -4.160 24.158 14.973 1.00 88.50 210 SER A CA 1
ATOM 1646 C C . SER A 1 210 ? -5.423 24.451 14.160 1.00 88.50 210 SER A C 1
ATOM 1648 O O . SER A 1 210 ? -5.384 24.741 12.959 1.00 88.50 210 SER A O 1
ATOM 1650 N N . LEU A 1 211 ? -6.578 24.319 14.805 1.00 84.69 211 LEU A N 1
ATOM 1651 C CA . LEU A 1 211 ? -7.886 24.543 14.206 1.00 84.69 211 LEU A CA 1
ATOM 1652 C C . LEU A 1 211 ? -7.980 25.971 13.656 1.00 84.69 211 LEU A C 1
ATOM 1654 O O . LEU A 1 211 ? -8.445 26.169 12.538 1.00 84.69 211 LEU A O 1
ATOM 1658 N N . GLU A 1 212 ? -7.456 26.936 14.403 1.00 87.12 212 GLU A N 1
ATOM 1659 C CA . GLU A 1 212 ? -7.376 28.350 14.050 1.00 87.12 212 GLU A CA 1
ATOM 1660 C C . GLU A 1 212 ? -6.551 28.564 12.768 1.00 87.12 212 GLU A C 1
ATOM 1662 O O . GLU A 1 212 ? -7.032 29.194 11.822 1.00 87.12 212 GLU A O 1
ATOM 1667 N N . ASN A 1 213 ? -5.366 27.945 12.678 1.00 83.81 213 ASN A N 1
ATOM 1668 C CA . ASN A 1 213 ? -4.537 27.956 11.467 1.00 83.81 213 ASN A CA 1
ATOM 1669 C C . ASN A 1 213 ? -5.264 27.331 10.265 1.00 83.81 213 ASN A C 1
ATOM 1671 O O . ASN A 1 213 ? -5.216 27.866 9.157 1.00 83.81 213 ASN A O 1
ATOM 1675 N N . ASN A 1 214 ? -6.006 26.238 10.477 1.00 80.25 214 ASN A N 1
ATOM 1676 C CA . ASN A 1 214 ? -6.820 25.614 9.428 1.00 80.25 214 ASN A CA 1
ATOM 1677 C C . ASN A 1 214 ? -7.973 26.514 8.938 1.00 80.25 214 ASN A C 1
ATOM 1679 O O . ASN A 1 214 ? -8.448 26.332 7.814 1.00 80.25 214 ASN A O 1
ATOM 1683 N N . PHE A 1 215 ? -8.408 27.482 9.750 1.00 78.31 215 PHE A N 1
ATOM 1684 C CA . PHE A 1 215 ? -9.374 28.524 9.386 1.00 78.31 215 PHE A CA 1
ATOM 1685 C C . PHE A 1 215 ? -8.715 29.837 8.920 1.00 78.31 215 PHE A C 1
ATOM 1687 O O . PHE A 1 215 ? -9.415 30.815 8.668 1.00 78.31 215 PHE A O 1
ATOM 1694 N N . GLY A 1 216 ? -7.389 29.857 8.746 1.00 80.69 216 GLY A N 1
ATOM 1695 C CA . GLY A 1 216 ? -6.645 30.994 8.197 1.00 80.69 216 GLY A CA 1
ATOM 1696 C C . GLY A 1 216 ? -6.230 32.058 9.217 1.00 80.69 216 GLY A C 1
ATOM 1697 O O . GLY A 1 216 ? -5.684 33.088 8.819 1.00 80.69 216 GLY A O 1
ATOM 1698 N N . VAL A 1 217 ? -6.451 31.828 10.515 1.00 79.88 217 VAL A N 1
ATOM 1699 C CA . VAL A 1 217 ? -5.903 32.684 11.577 1.00 79.88 217 VAL A CA 1
ATOM 1700 C C . VAL A 1 217 ? -4.414 32.384 11.695 1.00 79.88 217 VAL A C 1
ATOM 1702 O O . VAL A 1 217 ? -4.042 31.232 11.880 1.00 79.88 217 VAL A O 1
ATOM 1705 N N . LYS A 1 218 ? -3.542 33.390 11.578 1.00 85.12 218 LYS A N 1
ATOM 1706 C CA . LYS A 1 218 ? -2.093 33.170 11.714 1.00 85.12 218 LYS A CA 1
ATOM 1707 C C . LYS A 1 218 ? -1.763 32.855 13.171 1.00 85.12 218 LYS A C 1
ATOM 1709 O O . LYS A 1 218 ? -2.304 33.512 14.052 1.00 85.12 218 LYS A O 1
ATOM 1714 N N . THR A 1 219 ? -0.801 31.965 13.428 1.00 85.00 219 THR A N 1
ATOM 1715 C CA . THR A 1 219 ? -0.382 31.583 14.794 1.00 85.00 219 THR A CA 1
ATOM 1716 C C . THR A 1 219 ? -0.167 32.772 15.739 1.00 85.00 219 THR A C 1
ATOM 1718 O O . THR A 1 219 ? -0.620 32.743 16.875 1.00 85.00 219 THR A O 1
ATOM 1721 N N . ARG A 1 220 ? 0.469 33.853 15.266 1.00 87.56 220 ARG A N 1
ATOM 1722 C CA . ARG A 1 220 ? 0.737 35.062 16.073 1.00 87.56 220 ARG A CA 1
ATOM 1723 C C . ARG A 1 220 ? -0.515 35.857 16.472 1.00 87.56 220 ARG A C 1
ATOM 1725 O O . ARG A 1 220 ? -0.438 36.687 17.367 1.00 87.56 220 ARG A O 1
ATOM 1732 N N . ASP A 1 221 ? -1.624 35.635 15.772 1.00 88.06 221 ASP A N 1
ATOM 1733 C CA . ASP A 1 221 ? -2.901 36.316 15.984 1.00 88.06 221 ASP A CA 1
ATOM 1734 C C . ASP A 1 221 ? -3.851 35.462 16.862 1.00 88.06 221 ASP A C 1
ATOM 1736 O O . ASP A 1 221 ? -4.940 35.915 17.213 1.00 88.06 221 ASP A O 1
ATOM 1740 N N . ILE A 1 222 ? -3.455 34.232 17.236 1.00 85.56 222 ILE A N 1
ATOM 1741 C CA . ILE A 1 222 ? -4.213 33.368 18.153 1.00 85.56 222 ILE A CA 1
ATOM 1742 C C . ILE A 1 222 ? -4.003 33.868 19.585 1.00 85.56 222 ILE A C 1
ATOM 1744 O O . ILE A 1 222 ? -2.871 33.940 20.069 1.00 85.56 222 ILE A O 1
ATOM 1748 N N . ARG A 1 223 ? -5.091 34.195 20.293 1.00 87.75 223 ARG A N 1
ATOM 1749 C CA . ARG A 1 223 ? -5.007 34.664 21.684 1.00 87.75 223 ARG A CA 1
ATOM 1750 C C . ARG A 1 223 ? -4.418 33.581 22.595 1.00 87.75 223 ARG A C 1
ATOM 1752 O O . ARG A 1 223 ? -4.656 32.401 22.338 1.00 87.75 223 ARG A O 1
ATOM 1759 N N . PRO A 1 224 ? -3.688 33.955 23.660 1.00 90.12 224 PRO A N 1
ATOM 1760 C CA . PRO A 1 224 ? -3.168 32.993 24.625 1.00 90.12 224 PRO A CA 1
ATOM 1761 C C . PRO A 1 224 ? -4.259 32.053 25.147 1.00 90.12 224 PRO A C 1
ATOM 1763 O O . PRO A 1 224 ? -5.333 32.500 25.550 1.00 90.12 224 PRO A O 1
ATOM 1766 N N . GLY A 1 225 ? -3.988 30.750 25.095 1.00 86.88 225 GLY A N 1
ATOM 1767 C CA . GLY A 1 225 ? -4.890 29.713 25.587 1.00 86.88 225 GLY A CA 1
ATOM 1768 C C . GLY A 1 225 ? -6.037 29.357 24.650 1.00 86.88 225 GLY A C 1
ATOM 1769 O O . GLY A 1 225 ? -6.774 28.418 24.948 1.00 86.88 225 GLY A O 1
ATOM 1770 N N . GLU A 1 226 ? -6.203 30.035 23.512 1.00 87.50 226 GLU A N 1
ATOM 1771 C CA . GLU A 1 226 ? -7.278 29.731 22.563 1.00 87.50 226 GLU A CA 1
ATOM 1772 C C . GLU A 1 226 ? -6.893 28.676 21.522 1.00 87.50 226 GLU A C 1
ATOM 1774 O O . GLU A 1 226 ? -7.805 28.057 20.975 1.00 87.50 226 GLU A O 1
ATOM 1779 N N . GLU A 1 227 ? -5.599 28.406 21.309 1.00 89.06 227 GLU A N 1
ATOM 1780 C CA . GLU A 1 227 ? -5.136 27.422 20.322 1.00 89.06 227 GLU A CA 1
ATOM 1781 C C . GLU A 1 227 ? -5.628 26.000 20.634 1.00 89.06 227 GLU A C 1
ATOM 1783 O O . GLU A 1 227 ? -5.622 25.547 21.788 1.00 89.06 227 GLU A O 1
ATOM 1788 N N . LYS A 1 228 ? -6.095 25.290 19.600 1.00 88.50 228 LYS A N 1
ATOM 1789 C CA . LYS A 1 228 ? -6.602 23.913 19.713 1.00 88.50 228 LYS A CA 1
ATOM 1790 C C . LYS A 1 228 ? -6.156 23.078 18.533 1.00 88.50 228 LYS A C 1
ATOM 1792 O O . LYS A 1 228 ? -6.105 23.559 17.406 1.00 88.50 228 LYS A O 1
ATOM 1797 N N . PHE A 1 229 ? -5.948 21.791 18.758 1.00 85.94 229 PHE A N 1
ATOM 1798 C CA . PHE A 1 229 ? -5.556 20.855 17.713 1.00 85.94 229 PHE A CA 1
ATOM 1799 C C . PHE A 1 229 ? -6.620 19.759 17.581 1.00 85.94 229 PHE A C 1
ATOM 1801 O O . PHE A 1 229 ? -6.913 19.072 18.563 1.00 85.94 229 PHE A O 1
ATOM 1808 N N . PRO A 1 230 ? -7.247 19.591 16.402 1.00 79.12 230 PRO A N 1
ATOM 1809 C CA . PRO A 1 230 ? -8.165 18.484 16.178 1.00 79.12 230 PRO A CA 1
ATOM 1810 C C . PRO A 1 230 ? -7.376 17.196 15.912 1.00 79.12 230 PRO A C 1
ATOM 1812 O O . PRO A 1 230 ? -6.427 17.204 15.124 1.00 79.12 230 PRO A O 1
ATOM 1815 N N . SER A 1 231 ? -7.804 16.064 16.478 1.00 67.69 231 SER A N 1
ATOM 1816 C CA . SER A 1 231 ? -7.343 14.753 16.018 1.00 67.69 231 SER A CA 1
ATOM 1817 C C . SER A 1 231 ? -7.906 14.526 14.608 1.00 67.69 231 SER A C 1
ATOM 1819 O O . SER A 1 231 ? -9.087 14.233 14.453 1.00 67.69 231 SER A O 1
ATOM 1821 N N . ASN A 1 232 ? -7.089 14.784 13.584 1.00 51.88 232 ASN A N 1
ATOM 1822 C CA . ASN A 1 232 ? -7.363 14.646 12.148 1.00 51.88 232 ASN A CA 1
ATOM 1823 C C . ASN A 1 232 ? -8.823 14.814 11.683 1.00 51.88 232 ASN A C 1
ATOM 1825 O O . ASN A 1 232 ? -9.633 13.889 11.664 1.00 51.88 232 ASN A O 1
ATOM 1829 N N . ARG A 1 233 ? -9.108 15.988 11.116 1.00 40.88 233 ARG A N 1
ATOM 1830 C CA . ARG A 1 233 ? -10.267 16.207 10.248 1.00 40.88 233 ARG A CA 1
ATOM 1831 C C . ARG A 1 233 ? -9.884 15.810 8.820 1.00 40.88 233 ARG A C 1
ATOM 1833 O O . ARG A 1 233 ? -9.278 16.611 8.110 1.00 40.88 233 ARG A O 1
ATOM 1840 N N . TYR A 1 234 ? -10.245 14.611 8.358 1.00 38.84 234 TYR A N 1
ATOM 1841 C CA . TYR A 1 234 ? -10.233 14.376 6.911 1.00 38.84 234 TYR A CA 1
ATOM 1842 C C . TYR A 1 234 ? -11.353 15.223 6.296 1.00 38.84 234 TYR A C 1
ATOM 1844 O O . TYR A 1 234 ? -12.521 15.093 6.670 1.00 38.84 234 TYR A O 1
ATOM 1852 N N . LYS A 1 235 ? -11.005 16.148 5.393 1.00 35.19 235 LYS A N 1
ATOM 1853 C CA . LYS A 1 235 ? -12.008 16.918 4.645 1.00 35.19 235 LYS A CA 1
ATOM 1854 C C . LYS A 1 235 ? -12.881 15.910 3.887 1.00 35.19 235 LYS A C 1
ATOM 1856 O O . LYS A 1 235 ? -12.311 15.115 3.143 1.00 35.19 235 LYS A O 1
ATOM 1861 N N . PRO A 1 236 ? -14.220 15.915 4.017 1.00 33.50 236 PRO A N 1
ATOM 1862 C CA . PRO A 1 236 ? -15.043 15.072 3.164 1.00 33.50 236 PRO A CA 1
ATOM 1863 C C . PRO A 1 236 ? -14.708 15.397 1.706 1.00 33.50 236 PRO A C 1
ATOM 1865 O O . PRO A 1 236 ? -14.740 16.560 1.292 1.00 33.50 236 PRO A O 1
ATOM 1868 N N . TYR A 1 237 ? -14.325 14.368 0.950 1.00 29.03 237 TYR A N 1
ATOM 1869 C CA . TYR A 1 237 ? -14.136 14.459 -0.490 1.00 29.03 237 TYR A CA 1
ATOM 1870 C C . TYR A 1 237 ? -15.405 15.080 -1.084 1.00 29.03 237 TYR A C 1
ATOM 1872 O O . TYR A 1 237 ? -16.507 14.565 -0.876 1.00 29.03 237 TYR A O 1
ATOM 1880 N N . LYS A 1 238 ? -15.273 16.218 -1.778 1.00 28.44 238 LYS A N 1
ATOM 1881 C CA . LYS A 1 238 ? -16.384 16.786 -2.546 1.00 28.44 238 LYS A CA 1
ATOM 1882 C C . LYS A 1 238 ? -16.688 15.782 -3.652 1.00 28.44 238 LYS A C 1
ATOM 1884 O O . LYS A 1 238 ? -15.960 15.726 -4.638 1.00 28.44 238 LYS A O 1
ATOM 1889 N N . SER A 1 239 ? -17.722 14.964 -3.465 1.00 32.97 239 SER A N 1
ATOM 1890 C CA . SER A 1 239 ? -18.211 14.097 -4.530 1.00 32.97 239 SER A CA 1
ATOM 1891 C C . SER A 1 239 ? -18.500 14.964 -5.764 1.00 32.97 239 SER A C 1
ATOM 1893 O O . SER A 1 239 ? -19.115 16.030 -5.635 1.00 32.97 239 SER A O 1
ATOM 1895 N N . PRO A 1 240 ? -18.041 14.570 -6.963 1.00 32.72 240 PRO A N 1
ATOM 1896 C CA . PRO A 1 240 ? -18.527 15.179 -8.187 1.00 32.72 240 PRO A CA 1
ATOM 1897 C C . PRO A 1 240 ? -20.052 15.079 -8.176 1.00 32.72 240 PRO A C 1
ATOM 1899 O O . PRO A 1 240 ? -20.589 14.004 -7.903 1.00 32.72 240 PRO A O 1
ATOM 1902 N N . LYS A 1 241 ? -20.741 16.201 -8.426 1.00 35.75 241 LYS A N 1
ATOM 1903 C CA . LYS A 1 241 ? -22.203 16.262 -8.554 1.00 35.75 241 LYS A CA 1
ATOM 1904 C C . LYS A 1 241 ? -22.657 15.163 -9.518 1.00 35.75 241 LYS A C 1
ATOM 1906 O O . LYS A 1 241 ? -22.527 15.312 -10.731 1.00 35.75 241 LYS A O 1
ATOM 1911 N N . ALA A 1 242 ? -23.171 14.061 -8.979 1.00 33.81 242 ALA A N 1
ATOM 1912 C CA . ALA A 1 242 ? -23.783 13.018 -9.778 1.00 33.81 242 ALA A CA 1
ATOM 1913 C C . ALA A 1 242 ? -25.053 13.602 -10.401 1.00 33.81 242 ALA A C 1
ATOM 1915 O O . ALA A 1 242 ? -25.956 14.054 -9.693 1.00 33.81 242 ALA A O 1
ATOM 1916 N N . ALA A 1 243 ? -25.078 13.637 -11.732 1.00 32.94 243 ALA A N 1
ATOM 1917 C CA . ALA A 1 243 ? -26.223 14.053 -12.516 1.00 32.94 243 ALA A CA 1
ATOM 1918 C C . ALA A 1 243 ? -27.437 13.200 -12.130 1.00 32.94 243 ALA A C 1
ATOM 1920 O O . ALA A 1 243 ? -27.472 11.983 -12.306 1.00 32.94 243 ALA A O 1
ATOM 1921 N N . GLN A 1 244 ? -28.432 13.868 -11.567 1.00 38.12 244 GLN A N 1
ATOM 1922 C CA . GLN A 1 244 ? -29.687 13.284 -11.144 1.00 38.12 244 GLN A CA 1
ATOM 1923 C C . GLN A 1 244 ? -30.541 13.043 -12.394 1.00 38.12 244 GLN A C 1
ATOM 1925 O O . GLN A 1 244 ? -31.131 13.982 -12.917 1.00 38.12 244 GLN A O 1
ATOM 1930 N N . THR A 1 245 ? -30.617 11.808 -12.900 1.00 35.00 245 THR A N 1
ATOM 1931 C CA . THR A 1 245 ? -31.664 11.441 -13.868 1.00 35.00 245 THR A CA 1
ATOM 1932 C C . THR A 1 245 ? -32.226 10.035 -13.674 1.00 35.00 245 THR A C 1
ATOM 1934 O O . THR A 1 245 ? -31.523 9.041 -13.526 1.00 35.00 245 THR A O 1
ATOM 1937 N N . SER A 1 246 ? -33.553 10.014 -13.802 1.00 34.88 246 SER A N 1
ATOM 1938 C CA . SER A 1 246 ? -34.476 8.910 -14.069 1.00 34.88 246 SER A CA 1
ATOM 1939 C C . SER A 1 246 ? -34.911 8.006 -12.907 1.00 34.88 246 SER A C 1
ATOM 1941 O O . SER A 1 246 ? -34.180 7.220 -12.313 1.00 34.88 246 SER A O 1
ATOM 1943 N N . ALA A 1 247 ? -36.205 8.149 -12.623 1.00 43.16 247 ALA A N 1
ATOM 1944 C CA . ALA A 1 247 ? -36.998 7.396 -11.679 1.00 43.16 247 ALA A CA 1
ATOM 1945 C C . ALA A 1 247 ? -37.178 5.938 -12.124 1.00 43.16 247 ALA A C 1
ATOM 1947 O O . ALA A 1 247 ? -37.679 5.667 -13.215 1.00 43.16 247 ALA A O 1
ATOM 1948 N N . ILE A 1 248 ? -36.872 4.998 -11.229 1.00 37.84 248 ILE A N 1
ATOM 1949 C CA . ILE A 1 248 ? -37.253 3.591 -11.376 1.00 37.84 248 ILE A CA 1
ATOM 1950 C C . ILE A 1 248 ? -38.425 3.299 -10.434 1.00 37.84 248 ILE A C 1
ATOM 1952 O O . ILE A 1 248 ? -38.322 3.388 -9.208 1.00 37.84 248 ILE A O 1
ATOM 1956 N N . LYS A 1 249 ? -39.564 2.952 -11.048 1.00 38.03 249 LYS A N 1
ATOM 1957 C CA . LYS A 1 249 ? -40.807 2.491 -10.415 1.00 38.03 249 LYS A CA 1
ATOM 1958 C C . LYS A 1 249 ? -40.532 1.326 -9.458 1.00 38.03 249 LYS A C 1
ATOM 1960 O O . LYS A 1 249 ? -40.170 0.231 -9.884 1.00 38.03 249 LYS A O 1
ATOM 1965 N N . LYS A 1 250 ? -40.796 1.531 -8.165 1.00 34.41 250 LYS A N 1
ATOM 1966 C CA . LYS A 1 250 ? -40.817 0.459 -7.161 1.00 34.41 250 LYS A CA 1
ATOM 1967 C C . LYS A 1 250 ? -42.068 -0.402 -7.348 1.00 34.41 250 LYS A C 1
ATOM 1969 O O . LYS A 1 250 ? -43.184 0.041 -7.089 1.00 34.41 250 LYS A O 1
ATOM 1974 N N . ARG A 1 251 ? -41.872 -1.651 -7.773 1.00 33.75 251 ARG A N 1
ATOM 1975 C CA . ARG A 1 251 ? -42.902 -2.694 -7.800 1.00 33.75 251 ARG A CA 1
ATOM 1976 C C . ARG A 1 251 ? -42.935 -3.370 -6.425 1.00 33.75 251 ARG A C 1
ATOM 1978 O O . ARG A 1 251 ? -41.966 -3.991 -6.002 1.00 33.75 251 ARG A O 1
ATOM 1985 N N . ARG A 1 252 ? -44.040 -3.172 -5.707 1.00 34.56 252 ARG A N 1
ATOM 1986 C CA . ARG A 1 252 ? -44.301 -3.686 -4.355 1.00 34.56 252 ARG A CA 1
ATOM 1987 C C . ARG A 1 252 ? -44.580 -5.192 -4.449 1.00 34.56 252 ARG A C 1
ATOM 1989 O O . ARG A 1 252 ? -45.573 -5.586 -5.052 1.00 34.56 252 ARG A O 1
ATOM 1996 N N . VAL A 1 253 ? -43.702 -6.023 -3.889 1.00 37.09 253 VAL A N 1
ATOM 1997 C CA . VAL A 1 253 ? -43.933 -7.467 -3.723 1.00 37.09 253 VAL A CA 1
ATOM 1998 C C . VAL A 1 253 ? -44.220 -7.723 -2.249 1.00 37.09 253 VAL A C 1
ATOM 2000 O O . VAL A 1 253 ? -43.375 -7.474 -1.392 1.00 37.09 253 VAL A O 1
ATOM 2003 N N . ASN A 1 254 ? -45.438 -8.185 -1.969 1.00 40.56 254 ASN A N 1
ATOM 2004 C CA . ASN A 1 254 ? -45.858 -8.659 -0.655 1.00 40.56 254 ASN A CA 1
ATOM 2005 C C . ASN A 1 254 ? -45.101 -9.948 -0.323 1.00 40.56 254 ASN A C 1
ATOM 2007 O O . ASN A 1 254 ? -45.216 -10.934 -1.048 1.00 40.56 254 ASN A O 1
ATOM 2011 N N . ARG A 1 255 ? -44.346 -9.944 0.779 1.00 37.59 255 ARG A N 1
ATOM 2012 C CA . ARG A 1 255 ? -43.682 -11.132 1.321 1.00 37.59 255 ARG A CA 1
ATOM 2013 C C . ARG A 1 255 ? -44.385 -11.545 2.610 1.00 37.59 255 ARG A C 1
ATOM 2015 O O . ARG A 1 255 ? -44.485 -10.764 3.553 1.00 37.59 255 ARG A O 1
ATOM 2022 N N . SER A 1 256 ? -44.907 -12.763 2.592 1.00 38.34 256 SER A N 1
ATOM 2023 C CA . SER A 1 256 ? -45.601 -13.443 3.680 1.00 38.34 256 SER A CA 1
ATOM 2024 C C . SER A 1 256 ? -44.697 -13.676 4.893 1.00 38.34 256 SER A C 1
ATOM 2026 O O . SER A 1 256 ? -43.509 -13.976 4.763 1.00 38.34 256 SER A O 1
ATOM 2028 N N . LYS A 1 257 ? -45.306 -13.539 6.076 1.00 41.28 257 LYS A N 1
ATOM 2029 C CA . LYS A 1 257 ? -44.764 -13.880 7.396 1.00 41.28 257 LYS A CA 1
ATOM 2030 C C . LYS A 1 257 ? -44.602 -15.396 7.541 1.00 41.28 257 LYS A C 1
ATOM 2032 O O . LYS A 1 257 ? -45.491 -16.140 7.142 1.00 41.28 257 LYS A O 1
ATOM 2037 N N . GLY A 1 258 ? -43.524 -15.808 8.206 1.00 46.09 258 GLY A N 1
ATOM 2038 C CA . GLY A 1 258 ? -43.394 -17.135 8.806 1.00 46.09 258 GLY A CA 1
ATOM 2039 C C . GLY A 1 258 ? -42.010 -17.749 8.628 1.00 46.09 258 GLY A C 1
ATOM 2040 O O . GLY A 1 258 ? -41.780 -18.452 7.651 1.00 46.09 258 GLY A O 1
ATOM 2041 N N . GLN A 1 259 ? -41.107 -17.537 9.588 1.00 36.19 259 GLN A N 1
ATOM 2042 C CA . GLN A 1 259 ? -40.055 -18.513 9.881 1.00 36.19 259 GLN A CA 1
ATOM 2043 C C . GLN A 1 259 ? -39.710 -18.504 11.378 1.00 36.19 259 GLN A C 1
ATOM 2045 O O . GLN A 1 259 ? -39.743 -17.434 11.986 1.00 36.19 259 GLN A O 1
ATOM 2050 N N . PRO A 1 260 ? -39.413 -19.682 11.960 1.00 51.81 260 PRO A N 1
ATOM 2051 C CA . PRO A 1 260 ? -39.184 -19.855 13.384 1.00 51.81 260 PRO A CA 1
ATOM 2052 C C . PRO A 1 260 ? -37.738 -19.530 13.769 1.00 51.81 260 PRO A C 1
ATOM 2054 O O . PRO A 1 260 ? -36.811 -19.653 12.965 1.00 51.81 260 PRO A O 1
ATOM 2057 N N . GLU A 1 261 ? -37.574 -19.138 15.027 1.00 41.88 261 GLU A N 1
ATOM 2058 C CA . GLU A 1 261 ? -36.299 -18.899 15.692 1.00 41.88 261 GLU A CA 1
ATOM 2059 C C . GLU A 1 261 ? -35.434 -20.166 15.659 1.00 41.88 261 GLU A C 1
ATOM 2061 O O . GLU A 1 261 ? -35.782 -21.200 16.228 1.00 41.88 261 GLU A O 1
ATOM 2066 N N . SER A 1 262 ? -34.296 -20.091 14.967 1.00 40.88 262 SER A N 1
ATOM 2067 C CA . SER A 1 262 ? -33.251 -21.111 15.031 1.00 40.88 262 SER A CA 1
ATOM 2068 C C . SER A 1 262 ? -32.147 -20.595 15.946 1.00 40.88 262 SER A C 1
ATOM 2070 O O . SER A 1 262 ? -31.476 -19.612 15.617 1.00 40.88 262 SER A O 1
ATOM 2072 N N . SER A 1 263 ? -31.960 -21.271 17.074 1.00 46.69 263 SER A N 1
ATOM 2073 C CA . SER A 1 263 ? -30.860 -21.077 18.013 1.00 46.69 263 SER A CA 1
ATOM 2074 C C . SER A 1 263 ? -29.510 -21.190 17.297 1.00 46.69 263 SER A C 1
ATOM 2076 O O . SER A 1 263 ? -29.144 -22.259 16.802 1.00 46.69 263 SER A O 1
ATOM 2078 N N . VAL A 1 264 ? -28.769 -20.085 17.230 1.00 48.06 264 VAL A N 1
ATOM 2079 C CA . VAL A 1 264 ? -27.422 -20.045 16.655 1.00 48.06 264 VAL A CA 1
ATOM 2080 C C . VAL A 1 264 ? -26.441 -20.584 17.693 1.00 48.06 264 VAL A C 1
ATOM 2082 O O . VAL A 1 264 ? -26.143 -19.919 18.680 1.00 48.06 264 VAL A O 1
ATOM 2085 N N . ALA A 1 265 ? -25.943 -21.800 17.467 1.00 48.34 265 ALA A N 1
ATOM 2086 C CA . ALA A 1 265 ? -24.768 -22.313 18.162 1.00 48.34 265 ALA A CA 1
ATOM 2087 C C . ALA A 1 265 ? -23.548 -21.451 17.790 1.00 48.34 265 ALA A C 1
ATOM 2089 O O . ALA A 1 265 ? -23.331 -21.156 16.611 1.00 48.34 265 ALA A O 1
ATOM 2090 N N . GLY A 1 266 ? -22.783 -21.023 18.797 1.00 49.38 266 GLY A N 1
ATOM 2091 C CA . GLY A 1 266 ? -21.579 -20.214 18.612 1.00 49.38 266 GLY A CA 1
ATOM 2092 C C . GLY A 1 266 ? -20.523 -20.914 17.742 1.00 49.38 266 GLY A C 1
ATOM 2093 O O . GLY A 1 266 ? -20.510 -22.146 17.650 1.00 49.38 266 GLY A O 1
ATOM 2094 N N . PRO A 1 267 ? -19.646 -20.148 17.070 1.00 52.69 267 PRO A N 1
ATOM 2095 C CA . PRO A 1 267 ? -18.602 -20.710 16.225 1.00 52.69 267 PRO A CA 1
ATOM 2096 C C . PRO A 1 267 ? -17.625 -21.564 17.056 1.00 52.69 267 PRO A C 1
ATOM 2098 O O . PRO A 1 267 ? -17.289 -21.185 18.179 1.00 52.69 267 PRO A O 1
ATOM 2101 N N . PRO A 1 268 ? -17.159 -22.710 16.527 1.00 54.16 268 PRO A N 1
ATOM 2102 C CA . PRO A 1 268 ? -16.204 -23.564 17.222 1.00 54.16 268 PRO A CA 1
ATOM 2103 C C . PRO A 1 268 ? -14.868 -22.835 17.461 1.00 54.16 268 PRO A C 1
ATOM 2105 O O . PRO A 1 268 ? -14.472 -22.002 16.638 1.00 54.16 268 PRO A O 1
ATOM 2108 N N . PRO A 1 269 ? -14.157 -23.155 18.559 1.00 43.28 269 PRO A N 1
ATOM 2109 C CA . PRO A 1 269 ? -12.868 -22.554 18.883 1.00 43.28 269 PRO A CA 1
ATOM 2110 C C . PRO A 1 269 ? -11.850 -22.819 17.769 1.00 43.28 269 PRO A C 1
ATOM 2112 O O . PRO A 1 269 ? -11.692 -23.950 17.304 1.00 43.28 269 PRO A O 1
ATOM 2115 N N . GLN A 1 270 ? -11.171 -21.761 17.321 1.00 43.19 270 GLN A N 1
ATOM 2116 C CA . GLN A 1 270 ? -10.094 -21.884 16.342 1.00 43.19 270 GLN A CA 1
ATOM 2117 C C . GLN A 1 270 ? -8.900 -22.621 16.971 1.00 43.19 270 GLN A C 1
ATOM 2119 O O . GLN A 1 270 ? -8.557 -22.345 18.123 1.00 43.19 270 GLN A O 1
ATOM 2124 N N . PRO A 1 271 ? -8.259 -23.557 16.248 1.00 43.12 271 PRO A N 1
ATOM 2125 C CA . PRO A 1 271 ? -7.085 -24.257 16.751 1.00 43.12 271 PRO A CA 1
ATOM 2126 C C . PRO A 1 271 ? -5.929 -23.271 17.005 1.00 43.12 271 PRO A C 1
ATOM 2128 O O . PRO A 1 271 ? -5.759 -22.319 16.238 1.00 43.12 271 PRO A O 1
ATOM 2131 N N . PRO A 1 272 ? -5.120 -23.487 18.058 1.00 42.25 272 PRO A N 1
ATOM 2132 C CA . PRO A 1 272 ? -4.000 -22.616 18.385 1.00 42.25 272 PRO A CA 1
ATOM 2133 C C . PRO A 1 272 ? -2.968 -22.645 17.254 1.00 42.25 272 PRO A C 1
ATOM 2135 O O . PRO A 1 272 ? -2.437 -23.699 16.902 1.00 42.25 272 PRO A O 1
ATOM 2138 N N . PHE A 1 273 ? -2.679 -21.479 16.677 1.00 47.12 273 PHE A N 1
ATOM 2139 C CA . PHE A 1 273 ? -1.591 -21.318 15.718 1.00 47.12 273 PHE A CA 1
ATOM 2140 C C . PHE A 1 273 ? -0.263 -21.606 16.427 1.00 47.12 273 PHE A C 1
ATOM 2142 O O . PHE A 1 273 ? 0.166 -20.836 17.282 1.00 47.12 273 PHE A O 1
ATOM 2149 N N . SER A 1 274 ? 0.392 -22.721 16.094 1.00 39.03 274 SER A N 1
ATOM 2150 C CA . SER A 1 274 ? 1.718 -23.046 16.622 1.00 39.03 274 SER A CA 1
ATOM 2151 C C . SER A 1 274 ? 2.721 -21.964 16.213 1.00 39.03 274 SER A C 1
ATOM 2153 O O . SER A 1 274 ? 2.990 -21.752 15.030 1.00 39.03 274 SER A O 1
ATOM 2155 N N . HIS A 1 275 ? 3.243 -21.249 17.207 1.00 39.31 275 HIS A N 1
ATOM 2156 C CA . HIS A 1 275 ? 4.149 -20.121 17.031 1.00 39.31 275 HIS A CA 1
ATOM 2157 C C . HIS A 1 275 ? 5.579 -20.608 16.774 1.00 39.31 275 HIS A C 1
ATOM 2159 O O . HIS A 1 275 ? 6.318 -20.900 17.709 1.00 39.31 275 HIS A O 1
ATOM 2165 N N . SER A 1 276 ? 5.989 -20.687 15.510 1.00 42.25 276 SER A N 1
ATOM 2166 C CA . SER A 1 276 ? 7.405 -20.835 15.161 1.00 42.25 276 SER A CA 1
ATOM 2167 C C . SER A 1 276 ? 8.064 -19.454 15.107 1.00 42.25 276 SER A C 1
ATOM 2169 O O . SER A 1 276 ? 7.741 -18.638 14.241 1.00 42.25 276 SER A O 1
ATOM 2171 N N . THR A 1 277 ? 8.983 -19.180 16.035 1.00 45.34 277 THR A N 1
ATOM 2172 C CA . THR A 1 277 ? 9.918 -18.048 15.968 1.00 45.34 277 THR A CA 1
ATOM 2173 C C . THR A 1 277 ? 10.705 -18.161 14.668 1.00 45.34 277 THR A C 1
ATOM 2175 O O . THR A 1 277 ? 11.428 -19.126 14.435 1.00 45.34 277 THR A O 1
ATOM 2178 N N . THR A 1 278 ? 10.456 -17.224 13.761 1.00 48.59 278 THR A N 1
ATOM 2179 C CA . THR A 1 278 ? 10.879 -17.328 12.366 1.00 48.59 278 THR A CA 1
ATOM 2180 C C . THR A 1 278 ? 12.217 -16.625 12.196 1.00 48.59 278 THR A C 1
ATOM 2182 O O . THR A 1 278 ? 12.288 -15.404 12.295 1.00 48.59 278 THR A O 1
ATOM 2185 N N . THR A 1 279 ? 13.274 -17.392 11.941 1.00 51.94 279 THR A N 1
ATOM 2186 C CA . THR A 1 279 ? 14.497 -16.874 11.328 1.00 51.94 279 THR A CA 1
ATOM 2187 C C . THR A 1 279 ? 14.181 -16.474 9.887 1.00 51.94 279 THR A C 1
ATOM 2189 O O . THR A 1 279 ? 13.579 -17.250 9.141 1.00 51.94 279 THR A O 1
ATOM 2192 N N . LEU A 1 280 ? 14.527 -15.236 9.520 1.00 56.06 280 LEU A N 1
ATOM 2193 C CA . LEU A 1 280 ? 14.426 -14.728 8.149 1.00 56.06 280 LEU A CA 1
ATOM 2194 C C . LEU A 1 280 ? 15.132 -15.697 7.177 1.00 56.06 280 LEU A C 1
ATOM 2196 O O . LEU A 1 280 ? 16.110 -16.336 7.572 1.00 56.06 280 LEU A O 1
ATOM 2200 N N . PRO A 1 281 ? 14.633 -15.862 5.939 1.00 56.09 281 PRO A N 1
ATOM 2201 C CA . PRO A 1 281 ? 15.230 -16.774 4.965 1.00 56.09 281 PRO A CA 1
ATOM 2202 C C . PRO A 1 281 ? 16.723 -16.469 4.760 1.00 56.09 281 PRO A C 1
ATOM 2204 O O . PRO A 1 281 ? 17.101 -15.320 4.564 1.00 56.09 281 PRO A O 1
ATOM 2207 N N . GLU A 1 282 ? 17.562 -17.510 4.790 1.00 60.41 282 GLU A N 1
ATOM 2208 C CA . GLU A 1 282 ? 19.038 -17.432 4.841 1.00 60.41 282 GLU A CA 1
ATOM 2209 C C . GLU A 1 282 ? 19.717 -16.758 3.634 1.00 60.41 282 GLU A C 1
ATOM 2211 O O . GLU A 1 282 ? 20.922 -16.514 3.669 1.00 60.41 282 GLU A O 1
ATOM 2216 N N . LYS A 1 283 ? 18.980 -16.426 2.569 1.00 77.94 283 LYS A N 1
ATOM 2217 C CA . LYS A 1 283 ? 19.501 -15.617 1.466 1.00 77.94 283 LYS A CA 1
ATOM 2218 C C . LYS A 1 283 ? 18.372 -14.818 0.824 1.00 77.94 283 LYS A C 1
ATOM 2220 O O . LYS A 1 283 ? 17.462 -15.399 0.232 1.00 77.94 283 LYS A O 1
ATOM 2225 N N . GLU A 1 284 ? 18.432 -13.497 0.943 1.00 82.06 284 GLU A N 1
ATOM 2226 C CA . GLU A 1 284 ? 17.536 -12.606 0.208 1.00 82.06 284 GLU A CA 1
ATOM 2227 C C . GLU A 1 284 ? 17.830 -12.727 -1.294 1.00 82.06 284 GLU A C 1
ATOM 2229 O O . GLU A 1 284 ? 18.984 -12.654 -1.721 1.00 82.06 284 GLU A O 1
ATOM 2234 N N . GLN A 1 285 ? 16.785 -12.967 -2.090 1.00 87.62 285 GLN A N 1
ATOM 2235 C CA . GLN A 1 285 ? 16.880 -12.980 -3.549 1.00 87.62 285 GLN A CA 1
ATOM 2236 C C . GLN A 1 285 ? 17.283 -11.581 -4.029 1.00 87.62 285 GLN A C 1
ATOM 2238 O O . GLN A 1 285 ? 16.750 -10.596 -3.523 1.00 87.62 285 GLN A O 1
ATOM 2243 N N . THR A 1 286 ? 18.185 -11.461 -5.002 1.00 93.50 286 THR A N 1
ATOM 2244 C CA . THR A 1 286 ? 18.522 -10.147 -5.590 1.00 93.50 286 THR A CA 1
ATOM 2245 C C . THR A 1 286 ? 17.498 -9.733 -6.644 1.00 93.50 286 THR A C 1
ATOM 2247 O O . THR A 1 286 ? 16.823 -10.577 -7.247 1.00 93.50 286 THR A O 1
ATOM 2250 N N . MET A 1 287 ? 17.367 -8.430 -6.915 1.00 92.25 287 MET A N 1
ATOM 2251 C CA . MET A 1 287 ? 16.450 -7.939 -7.953 1.00 92.25 287 MET A CA 1
ATOM 2252 C C . MET A 1 287 ? 16.782 -8.536 -9.335 1.00 92.25 287 MET A C 1
ATOM 2254 O O . MET A 1 287 ? 15.874 -8.843 -10.115 1.00 92.25 287 MET A O 1
ATOM 2258 N N . ARG A 1 288 ? 18.070 -8.797 -9.600 1.00 96.06 288 ARG A N 1
ATOM 2259 C CA . ARG A 1 288 ? 18.577 -9.527 -10.771 1.00 96.06 288 ARG A CA 1
ATOM 2260 C C . ARG A 1 288 ? 17.973 -10.926 -10.889 1.00 96.06 288 ARG A C 1
ATOM 2262 O O . ARG A 1 288 ? 17.437 -11.275 -11.940 1.00 96.06 288 ARG A O 1
ATOM 2269 N N . GLU A 1 289 ? 18.045 -11.723 -9.823 1.00 93.75 289 GLU A N 1
ATOM 2270 C CA . GLU A 1 289 ? 17.504 -13.088 -9.791 1.00 93.75 289 GLU A CA 1
ATOM 2271 C C . GLU A 1 289 ? 15.984 -13.074 -10.017 1.00 93.75 289 GLU A C 1
ATOM 2273 O O . GLU A 1 289 ? 15.476 -13.818 -10.859 1.00 93.75 289 GLU A O 1
ATOM 2278 N N . ALA A 1 290 ? 15.269 -12.163 -9.347 1.00 90.69 290 ALA A N 1
ATOM 2279 C CA . ALA A 1 290 ? 13.824 -12.018 -9.502 1.00 90.69 290 ALA A CA 1
ATOM 2280 C C . ALA A 1 290 ? 13.427 -11.610 -10.934 1.00 90.69 290 ALA A C 1
ATOM 2282 O O . ALA A 1 290 ? 12.529 -12.211 -11.531 1.00 90.69 290 ALA A O 1
ATOM 2283 N N . CYS A 1 291 ? 14.117 -10.631 -11.532 1.00 93.38 291 CYS A N 1
ATOM 2284 C CA . CYS A 1 291 ? 13.871 -10.243 -12.922 1.00 93.38 291 CYS A CA 1
ATOM 2285 C C . CYS A 1 291 ? 14.169 -11.385 -13.891 1.00 93.38 291 CYS A C 1
ATOM 2287 O O . CYS A 1 291 ? 13.402 -11.592 -14.830 1.00 93.38 291 CYS A O 1
ATOM 2289 N N . ALA A 1 292 ? 15.255 -12.133 -13.682 1.00 95.31 292 ALA A N 1
ATOM 2290 C CA . ALA A 1 292 ? 15.622 -13.254 -14.542 1.00 95.31 292 ALA A CA 1
ATOM 2291 C C . ALA A 1 292 ? 14.527 -14.328 -14.577 1.00 95.31 292 ALA A C 1
ATOM 2293 O O . ALA A 1 292 ? 14.203 -14.839 -15.654 1.00 95.31 292 ALA A O 1
ATOM 2294 N N . ASP A 1 293 ? 13.906 -14.622 -13.435 1.00 91.00 293 ASP A N 1
ATOM 2295 C CA . ASP A 1 293 ? 12.780 -15.553 -13.359 1.00 91.00 293 ASP A CA 1
ATOM 2296 C C . ASP A 1 293 ? 11.557 -15.044 -14.130 1.00 91.00 293 ASP A C 1
ATOM 2298 O O . ASP A 1 293 ? 10.950 -15.793 -14.906 1.00 91.00 293 ASP A O 1
ATOM 2302 N N . VAL A 1 294 ? 11.232 -13.755 -13.991 1.00 89.44 294 VAL A N 1
ATOM 2303 C CA . VAL A 1 294 ? 10.132 -13.125 -14.732 1.00 89.44 294 VAL A CA 1
ATOM 2304 C C . VAL A 1 294 ? 10.405 -13.130 -16.238 1.00 89.44 294 VAL A C 1
ATOM 2306 O O . VAL A 1 294 ? 9.536 -13.526 -17.017 1.00 89.44 294 VAL A O 1
ATOM 2309 N N . VAL A 1 295 ? 11.612 -12.758 -16.669 1.00 94.94 295 VAL A N 1
ATOM 2310 C CA . VAL A 1 295 ? 11.989 -12.731 -18.090 1.00 94.94 295 VAL A CA 1
ATOM 2311 C C . VAL A 1 295 ? 11.944 -14.130 -18.694 1.00 94.94 295 VAL A C 1
ATOM 2313 O O . VAL A 1 295 ? 11.371 -14.299 -19.768 1.00 94.94 295 VAL A O 1
ATOM 2316 N N . ARG A 1 296 ? 12.440 -15.155 -17.988 1.00 95.19 296 ARG A N 1
ATOM 2317 C CA . ARG A 1 296 ? 12.371 -16.555 -18.444 1.00 95.19 296 ARG A CA 1
ATOM 2318 C C . ARG A 1 296 ? 10.928 -17.016 -18.664 1.00 95.19 296 ARG A C 1
ATOM 2320 O O . ARG A 1 296 ? 10.660 -17.762 -19.603 1.00 95.19 296 ARG A O 1
ATOM 2327 N N . LYS A 1 297 ? 10.004 -16.563 -17.811 1.00 89.62 297 LYS A N 1
ATOM 2328 C CA . LYS A 1 297 ? 8.574 -16.886 -17.889 1.00 89.62 297 LYS A CA 1
ATOM 2329 C C . LYS A 1 297 ? 7.846 -16.121 -18.996 1.00 89.62 297 LYS A C 1
ATOM 2331 O O . LYS A 1 297 ? 6.973 -16.681 -19.660 1.00 89.62 297 LYS A O 1
ATOM 2336 N N . LEU A 1 298 ? 8.139 -14.832 -19.160 1.00 87.88 298 LEU A N 1
ATOM 2337 C CA . LEU A 1 298 ? 7.424 -13.962 -20.095 1.00 87.88 298 LEU A CA 1
ATOM 2338 C C . LEU A 1 298 ? 7.980 -14.028 -21.523 1.00 87.88 298 LEU A C 1
ATOM 2340 O O . LEU A 1 298 ? 7.198 -13.941 -22.468 1.00 87.88 298 LEU A O 1
ATOM 2344 N N . TYR A 1 299 ? 9.291 -14.225 -21.675 1.00 95.19 299 TYR A N 1
ATOM 2345 C CA . TYR A 1 299 ? 10.013 -14.178 -22.948 1.00 95.19 299 TYR A CA 1
ATOM 2346 C C . TYR A 1 299 ? 10.935 -15.400 -23.098 1.00 95.19 299 TYR A C 1
ATOM 2348 O O . TYR A 1 299 ? 12.163 -15.261 -23.133 1.00 95.19 299 TYR A O 1
ATOM 2356 N N . PRO A 1 300 ? 10.372 -16.622 -23.162 1.00 95.62 300 PRO A N 1
ATOM 2357 C CA . PRO A 1 300 ? 11.173 -17.835 -23.262 1.00 95.62 300 PRO A CA 1
ATOM 2358 C C . PRO A 1 300 ? 12.076 -17.787 -24.503 1.00 95.62 300 PRO A C 1
ATOM 2360 O O . PRO A 1 300 ? 11.609 -17.544 -25.612 1.00 95.62 300 PRO A O 1
ATOM 2363 N N . GLY A 1 301 ? 13.377 -18.018 -24.309 1.00 95.75 301 GLY A N 1
ATOM 2364 C CA . GLY A 1 301 ? 14.380 -18.027 -25.383 1.00 95.75 301 GLY A CA 1
ATOM 2365 C C . GLY A 1 301 ? 15.050 -16.678 -25.679 1.00 95.75 301 GLY A C 1
ATOM 2366 O O . GLY A 1 301 ? 16.082 -16.666 -26.355 1.00 95.75 301 GLY A O 1
ATOM 2367 N N . ILE A 1 302 ? 14.539 -15.565 -25.142 1.00 98.00 302 ILE A N 1
ATOM 2368 C CA . ILE A 1 302 ? 15.227 -14.269 -25.210 1.00 98.00 302 ILE A CA 1
ATOM 2369 C C . ILE A 1 302 ? 16.417 -14.268 -24.248 1.00 98.00 302 ILE A C 1
ATOM 2371 O O . ILE A 1 302 ? 16.301 -14.715 -23.106 1.00 98.00 302 ILE A O 1
ATOM 2375 N N . LYS A 1 303 ? 17.567 -13.764 -24.706 1.00 97.75 303 LYS A N 1
ATOM 2376 C CA . LYS A 1 303 ? 18.795 -13.663 -23.904 1.00 97.75 303 LYS A CA 1
ATOM 2377 C C . LYS A 1 303 ? 19.111 -12.188 -23.628 1.00 97.75 303 LYS A C 1
ATOM 2379 O O . LYS A 1 303 ? 19.617 -11.524 -24.523 1.00 97.75 303 LYS A O 1
ATOM 2384 N N . PRO A 1 304 ? 18.833 -11.652 -22.428 1.00 98.12 304 PRO A N 1
ATOM 2385 C CA . PRO A 1 304 ? 19.221 -10.282 -22.086 1.00 98.12 304 PRO A CA 1
ATOM 2386 C C . PRO A 1 304 ? 20.729 -10.063 -22.291 1.00 98.12 304 PRO A C 1
ATOM 2388 O O . PRO A 1 304 ? 21.525 -10.910 -21.885 1.00 98.12 304 PRO A O 1
ATOM 2391 N N . ARG A 1 305 ? 21.130 -8.946 -22.915 1.00 98.31 305 ARG A N 1
ATOM 2392 C CA . ARG A 1 305 ? 22.553 -8.628 -23.163 1.00 98.31 305 ARG A CA 1
ATOM 2393 C C . ARG A 1 305 ? 23.240 -8.048 -21.924 1.00 98.31 305 ARG A C 1
ATOM 2395 O O . ARG A 1 305 ? 24.440 -8.221 -21.749 1.00 98.31 305 ARG A O 1
ATOM 2402 N N . HIS A 1 306 ? 22.476 -7.352 -21.087 1.00 97.81 306 HIS A N 1
ATOM 2403 C CA . HIS A 1 306 ? 22.917 -6.685 -19.860 1.00 97.81 306 HIS A CA 1
ATOM 2404 C C . HIS A 1 306 ? 21.713 -6.413 -18.941 1.00 97.81 306 HIS A C 1
ATOM 2406 O O . HIS A 1 306 ? 20.562 -6.612 -19.337 1.00 97.81 306 HIS A O 1
ATOM 2412 N N . ASP A 1 307 ? 21.957 -5.900 -17.736 1.00 98.25 307 ASP A N 1
ATOM 2413 C CA . ASP A 1 307 ? 20.922 -5.688 -16.710 1.00 98.25 307 ASP A CA 1
ATOM 2414 C C . ASP A 1 307 ? 19.809 -4.729 -17.118 1.00 98.25 307 ASP A C 1
ATOM 2416 O O . ASP A 1 307 ? 18.661 -4.915 -16.718 1.00 98.25 307 ASP A O 1
ATOM 2420 N N . PHE A 1 308 ? 20.105 -3.764 -17.991 1.00 98.19 308 PHE A N 1
ATOM 2421 C CA . PHE A 1 308 ? 19.068 -2.916 -18.575 1.00 98.19 308 PHE A CA 1
ATOM 2422 C C . PHE A 1 308 ? 18.035 -3.724 -19.380 1.00 98.19 308 PHE A C 1
ATOM 2424 O O . PHE A 1 308 ? 16.833 -3.522 -19.214 1.00 98.19 308 PHE A O 1
ATOM 2431 N N . ASP A 1 309 ? 18.476 -4.689 -20.201 1.00 98.19 309 ASP A N 1
ATOM 2432 C CA . ASP A 1 309 ? 17.562 -5.548 -20.961 1.00 98.19 309 ASP A CA 1
ATOM 2433 C C . ASP A 1 309 ? 16.716 -6.387 -19.994 1.00 98.19 309 ASP A C 1
ATOM 2435 O O . ASP A 1 309 ? 15.507 -6.532 -20.175 1.00 98.19 309 ASP A O 1
ATOM 2439 N N . LEU A 1 310 ? 17.353 -6.914 -18.944 1.00 97.56 310 LEU A N 1
ATOM 2440 C CA . LEU A 1 310 ? 16.707 -7.745 -17.937 1.00 97.56 310 LEU A CA 1
ATOM 2441 C C . LEU A 1 310 ? 15.623 -6.976 -17.166 1.00 97.56 310 LEU A C 1
ATOM 2443 O O . LEU A 1 310 ? 14.510 -7.481 -17.009 1.00 97.56 310 LEU A O 1
ATOM 2447 N N . GLY A 1 311 ? 15.926 -5.749 -16.738 1.00 94.69 311 GLY A N 1
ATOM 2448 C CA . GLY A 1 311 ? 14.994 -4.892 -16.011 1.00 94.69 311 GLY A CA 1
ATOM 2449 C C . GLY A 1 311 ? 13.814 -4.437 -16.853 1.00 94.69 311 GLY A C 1
ATOM 2450 O O . GLY A 1 311 ? 12.679 -4.518 -16.403 1.00 94.69 311 GLY A O 1
ATOM 2451 N N . PHE A 1 312 ? 14.036 -4.026 -18.102 1.00 95.12 312 PHE A N 1
ATOM 2452 C CA . PHE A 1 312 ? 12.932 -3.583 -18.959 1.00 95.12 312 PHE A CA 1
ATOM 2453 C C . PHE A 1 312 ? 12.045 -4.731 -19.435 1.00 95.12 312 PHE A C 1
ATOM 2455 O O . PHE A 1 312 ? 10.824 -4.572 -19.542 1.00 95.12 312 PHE A O 1
ATOM 2462 N N . LEU A 1 313 ? 1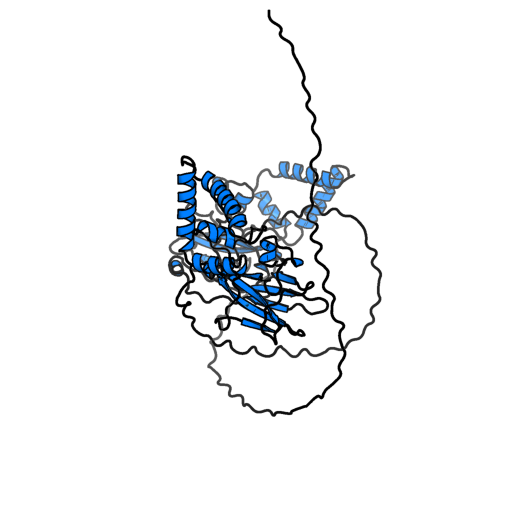2.627 -5.901 -19.713 1.00 95.69 313 LEU A N 1
ATOM 2463 C CA . LEU A 1 313 ? 11.835 -7.072 -20.070 1.00 95.69 313 LEU A CA 1
ATOM 2464 C C . LEU A 1 313 ? 10.987 -7.542 -18.885 1.00 95.69 313 LEU A C 1
ATOM 2466 O O . LEU A 1 313 ? 9.820 -7.867 -19.100 1.00 95.69 313 LEU A O 1
ATOM 2470 N N . SER A 1 314 ? 11.497 -7.524 -17.649 1.00 93.00 314 SER A N 1
ATOM 2471 C CA . SER A 1 314 ? 10.743 -8.012 -16.483 1.00 93.00 314 SER A CA 1
ATOM 2472 C C . SER A 1 314 ? 9.432 -7.248 -16.230 1.00 93.00 314 SER A C 1
ATOM 2474 O O . SER A 1 314 ? 8.484 -7.831 -15.710 1.00 93.00 314 SER A O 1
ATOM 2476 N N . VAL A 1 315 ? 9.303 -6.003 -16.707 1.00 87.69 315 VAL A N 1
ATOM 2477 C CA . VAL A 1 315 ? 8.050 -5.220 -16.637 1.00 87.69 315 VAL A CA 1
ATOM 2478 C C . VAL A 1 315 ? 6.945 -5.766 -17.563 1.00 87.69 315 VAL A C 1
ATOM 2480 O O . VAL A 1 315 ? 5.774 -5.430 -17.409 1.00 87.69 315 VAL A O 1
ATOM 2483 N N . GLY A 1 316 ? 7.259 -6.616 -18.549 1.00 86.06 316 GLY A N 1
ATOM 2484 C CA . GLY A 1 316 ? 6.222 -7.249 -19.382 1.00 86.06 316 GLY A CA 1
ATOM 2485 C C . GLY A 1 316 ? 5.632 -6.358 -20.494 1.00 86.06 316 GLY A C 1
ATOM 2486 O O . GLY A 1 316 ? 4.581 -6.683 -21.065 1.00 86.06 316 GLY A O 1
ATOM 2487 N N . GLN A 1 317 ? 6.272 -5.222 -20.797 1.00 87.69 317 GLN A N 1
ATOM 2488 C CA . GLN A 1 317 ? 5.742 -4.219 -21.732 1.00 87.69 317 GLN A CA 1
ATOM 2489 C C . GLN A 1 317 ? 5.943 -4.561 -23.215 1.00 87.69 317 GLN A C 1
ATOM 2491 O O . GLN A 1 317 ? 5.238 -4.011 -24.062 1.00 87.69 317 GLN A O 1
ATOM 2496 N N . TYR A 1 318 ? 6.874 -5.453 -23.561 1.00 94.00 318 TYR A N 1
ATOM 2497 C CA . TYR A 1 318 ? 7.116 -5.808 -24.957 1.00 94.00 318 TYR A CA 1
ATOM 2498 C C . TYR A 1 318 ? 6.017 -6.743 -25.480 1.00 94.00 318 TYR A C 1
ATOM 2500 O O . TYR A 1 318 ? 5.794 -7.825 -24.940 1.00 94.00 318 TYR A O 1
ATOM 2508 N N . LYS A 1 319 ? 5.321 -6.321 -26.544 1.00 93.19 319 LYS A N 1
ATOM 2509 C CA . LYS A 1 319 ? 4.225 -7.077 -27.185 1.00 93.19 319 LYS A CA 1
ATOM 2510 C C . LYS A 1 319 ? 4.559 -7.565 -28.604 1.00 93.19 319 LYS A C 1
ATOM 2512 O O . LYS A 1 319 ? 3.670 -8.026 -29.312 1.00 93.19 319 LYS A O 1
ATOM 2517 N N . GLY A 1 320 ? 5.810 -7.405 -29.042 1.00 95.19 320 GLY A N 1
ATOM 2518 C CA . GLY A 1 320 ? 6.256 -7.806 -30.379 1.00 95.19 320 GLY A CA 1
ATOM 2519 C C . GLY A 1 320 ? 6.628 -9.294 -30.486 1.00 95.19 320 GLY A C 1
ATOM 2520 O O . GLY A 1 320 ? 6.407 -10.059 -29.544 1.00 95.19 320 GLY A O 1
ATOM 2521 N N . PRO A 1 321 ? 7.199 -9.720 -31.629 1.00 96.88 321 PRO A N 1
ATOM 2522 C CA . PRO A 1 321 ? 7.677 -11.088 -31.827 1.00 96.88 321 PRO A CA 1
ATOM 2523 C C . PRO A 1 321 ? 8.731 -11.504 -30.792 1.00 96.88 321 PRO A C 1
ATOM 2525 O O . PRO A 1 321 ? 9.677 -10.769 -30.528 1.00 96.88 321 PRO A O 1
ATOM 2528 N N . LEU A 1 322 ? 8.601 -12.711 -30.236 1.00 96.25 322 LEU A N 1
ATOM 2529 C CA . LEU A 1 322 ? 9.503 -13.245 -29.207 1.00 96.25 322 LEU A CA 1
ATOM 2530 C C . LEU A 1 322 ? 10.813 -13.790 -29.806 1.00 96.25 322 LEU A C 1
ATOM 2532 O O . LEU A 1 322 ? 11.144 -14.960 -29.631 1.00 96.25 322 LEU A O 1
ATOM 2536 N N . THR A 1 323 ? 11.554 -12.943 -30.522 1.00 97.44 323 THR A N 1
ATOM 2537 C CA . THR A 1 323 ? 12.905 -13.247 -31.019 1.00 97.44 323 THR A CA 1
ATOM 2538 C C . THR A 1 323 ? 13.887 -12.147 -30.622 1.00 97.44 323 THR A C 1
ATOM 2540 O O . THR A 1 323 ? 13.502 -10.989 -30.442 1.00 97.44 323 THR A O 1
ATOM 2543 N N . ASN A 1 324 ? 15.168 -12.494 -30.475 1.00 97.75 324 ASN A N 1
ATOM 2544 C CA . ASN A 1 324 ? 16.199 -11.532 -30.073 1.00 97.75 324 ASN A CA 1
ATOM 2545 C C . ASN A 1 324 ? 16.304 -10.374 -31.084 1.00 97.75 324 ASN A C 1
ATOM 2547 O O . ASN A 1 324 ? 16.425 -9.214 -30.695 1.00 97.75 324 ASN A O 1
ATOM 2551 N N . GLU A 1 325 ? 16.159 -10.675 -32.376 1.00 97.75 325 GLU A N 1
ATOM 2552 C CA . GLU A 1 325 ? 16.239 -9.718 -33.486 1.00 97.75 325 GLU A CA 1
ATOM 2553 C C . GLU A 1 325 ? 15.127 -8.665 -33.424 1.00 97.75 325 GLU A C 1
ATOM 2555 O O . GLU A 1 325 ? 15.341 -7.516 -33.806 1.00 97.75 325 GLU A O 1
ATOM 2560 N N . ALA A 1 326 ? 13.942 -9.035 -32.931 1.00 97.50 326 ALA A N 1
ATOM 2561 C CA . ALA A 1 326 ? 12.810 -8.124 -32.801 1.00 97.50 326 ALA A CA 1
ATOM 2562 C C . ALA A 1 326 ? 12.803 -7.372 -31.458 1.00 97.50 326 ALA A C 1
ATOM 2564 O O . ALA A 1 326 ? 12.300 -6.245 -31.381 1.00 97.50 326 ALA A O 1
ATOM 2565 N N . VAL A 1 327 ? 13.336 -7.984 -30.396 1.00 97.94 327 VAL A N 1
ATOM 2566 C CA . VAL A 1 327 ? 13.368 -7.417 -29.040 1.00 97.94 327 VAL A CA 1
ATOM 2567 C C . VAL A 1 327 ? 14.473 -6.370 -28.890 1.00 97.94 327 VAL A C 1
ATOM 2569 O O . VAL A 1 327 ? 14.213 -5.286 -28.363 1.00 97.94 327 VAL A O 1
ATOM 2572 N N . TYR A 1 328 ? 15.689 -6.640 -29.376 1.00 98.38 328 TYR A N 1
ATOM 2573 C CA . TYR A 1 328 ? 16.829 -5.743 -29.151 1.00 98.38 328 TYR A CA 1
ATOM 2574 C C . TYR A 1 328 ? 16.644 -4.333 -29.727 1.00 98.38 328 TYR A C 1
ATOM 2576 O O . TYR A 1 328 ? 16.893 -3.384 -28.988 1.00 98.38 328 TYR A O 1
ATOM 2584 N N . PRO A 1 329 ? 16.118 -4.121 -30.951 1.00 98.31 329 PRO A N 1
ATOM 2585 C CA . PRO A 1 329 ? 15.876 -2.765 -31.447 1.00 98.31 329 PRO A CA 1
ATOM 2586 C C . PRO A 1 329 ? 14.840 -1.989 -30.623 1.00 98.31 329 PRO A C 1
ATOM 2588 O O . PRO A 1 329 ? 14.862 -0.759 -30.590 1.00 98.31 329 PRO A O 1
ATOM 2591 N N . TRP A 1 330 ? 13.900 -2.683 -29.969 1.00 98.06 330 TRP A N 1
ATOM 2592 C CA . TRP A 1 330 ? 12.966 -2.043 -29.043 1.00 98.06 330 TRP A CA 1
ATOM 2593 C C . TRP A 1 330 ? 13.662 -1.646 -27.736 1.00 98.06 330 TRP A C 1
ATOM 2595 O O . TRP A 1 330 ? 13.478 -0.514 -27.290 1.00 98.06 330 TRP A O 1
ATOM 2605 N N . LEU A 1 331 ? 14.500 -2.526 -27.177 1.00 98.25 331 LEU A N 1
ATOM 2606 C CA . LEU A 1 331 ? 15.306 -2.233 -25.986 1.00 98.25 331 LEU A CA 1
ATOM 2607 C C . LEU A 1 331 ? 16.311 -1.104 -26.232 1.00 98.25 331 LEU A C 1
ATOM 2609 O O . LEU A 1 331 ? 16.424 -0.210 -25.403 1.00 98.25 331 LEU A O 1
ATOM 2613 N N . ASP A 1 332 ? 16.961 -1.068 -27.396 1.00 98.38 332 ASP A N 1
ATOM 2614 C CA . ASP A 1 332 ? 17.910 -0.009 -27.757 1.00 98.38 332 ASP A CA 1
ATOM 2615 C C . ASP A 1 332 ? 17.236 1.369 -27.835 1.00 98.38 332 ASP A C 1
ATOM 2617 O O . ASP A 1 332 ? 17.838 2.371 -27.450 1.00 98.38 332 ASP A O 1
ATOM 2621 N N . ARG A 1 333 ? 15.976 1.432 -28.294 1.00 98.19 333 ARG A N 1
ATOM 2622 C CA . ARG A 1 333 ? 15.181 2.672 -28.268 1.00 98.19 333 ARG A CA 1
ATOM 2623 C C . ARG A 1 333 ? 14.819 3.092 -26.847 1.00 98.19 333 ARG A C 1
ATOM 2625 O O . ARG A 1 333 ? 14.902 4.274 -26.544 1.00 98.19 333 ARG A O 1
ATOM 2632 N N . ARG A 1 334 ? 14.454 2.146 -25.975 1.00 97.56 334 ARG A N 1
ATOM 2633 C CA . ARG A 1 334 ? 14.204 2.445 -24.555 1.00 97.56 334 ARG A CA 1
ATOM 2634 C C . ARG A 1 334 ? 15.462 2.957 -23.868 1.00 97.56 334 ARG A C 1
ATOM 2636 O O . ARG A 1 334 ? 15.403 3.973 -23.193 1.00 97.56 334 ARG A O 1
ATOM 2643 N N . LEU A 1 335 ? 16.599 2.316 -24.117 1.00 97.94 335 LEU A N 1
ATOM 2644 C CA . LEU A 1 335 ? 17.888 2.758 -23.599 1.00 97.94 335 LEU A CA 1
ATOM 2645 C C . LEU A 1 335 ? 18.266 4.153 -24.119 1.00 97.94 335 LEU A C 1
ATOM 2647 O O . LEU A 1 335 ? 18.823 4.951 -23.374 1.00 97.94 335 LEU A O 1
ATOM 2651 N N . ASP A 1 336 ? 17.935 4.472 -25.374 1.00 98.06 336 ASP A N 1
ATOM 2652 C CA . ASP A 1 336 ? 18.097 5.825 -25.921 1.00 98.06 336 ASP A CA 1
ATOM 2653 C C . ASP A 1 336 ? 17.205 6.869 -25.263 1.00 98.06 336 ASP A C 1
ATOM 2655 O O . ASP A 1 336 ? 17.618 8.022 -25.155 1.00 98.06 336 ASP A O 1
ATOM 2659 N N . ASP A 1 337 ? 15.988 6.495 -24.877 1.00 96.94 337 ASP A N 1
ATOM 2660 C CA . ASP A 1 337 ? 15.070 7.393 -24.187 1.00 96.94 337 ASP A CA 1
ATOM 2661 C C . ASP A 1 337 ? 15.564 7.688 -22.765 1.00 96.94 337 ASP A C 1
ATOM 2663 O O . ASP A 1 337 ? 15.690 8.857 -22.419 1.00 96.94 337 ASP A O 1
ATOM 2667 N N . GLU A 1 338 ? 15.964 6.664 -22.007 1.00 96.25 338 GLU A N 1
ATOM 2668 C CA . GLU A 1 338 ? 16.547 6.814 -20.661 1.00 96.25 338 GLU A CA 1
ATOM 2669 C C . GLU A 1 338 ? 17.871 7.597 -20.688 1.00 96.25 338 GLU A C 1
ATOM 2671 O O . GLU A 1 338 ? 18.142 8.444 -19.839 1.00 96.25 338 GLU A O 1
ATOM 2676 N N . ALA A 1 339 ? 18.704 7.385 -21.715 1.00 97.12 339 ALA A N 1
ATOM 2677 C CA . ALA A 1 339 ? 19.967 8.106 -21.865 1.00 97.12 339 ALA A CA 1
ATOM 2678 C C . ALA A 1 339 ? 19.788 9.636 -21.980 1.00 97.12 339 ALA A C 1
ATOM 2680 O O . ALA A 1 339 ? 20.724 10.374 -21.666 1.00 97.12 339 ALA A O 1
ATOM 2681 N N . LYS A 1 340 ? 18.615 10.130 -22.414 1.00 97.12 340 LYS A N 1
ATOM 2682 C CA . LYS A 1 340 ? 18.334 11.575 -22.545 1.00 97.12 340 LYS A CA 1
ATOM 2683 C C . LYS A 1 340 ? 18.218 12.287 -21.198 1.00 97.12 340 LYS A C 1
ATOM 2685 O O . LYS A 1 340 ? 18.429 13.501 -21.154 1.00 97.12 340 LYS A O 1
ATOM 2690 N N . ASP A 1 341 ? 17.932 11.562 -20.119 1.00 96.06 341 ASP A N 1
ATOM 2691 C CA . ASP A 1 341 ? 17.802 12.149 -18.782 1.00 96.06 341 ASP A CA 1
ATOM 2692 C C . ASP A 1 341 ? 19.165 12.572 -18.199 1.00 96.06 341 ASP A C 1
ATOM 2694 O O . ASP A 1 341 ? 19.246 13.451 -17.336 1.00 96.06 341 ASP A O 1
ATOM 2698 N N . TYR A 1 342 ? 20.268 12.049 -18.749 1.00 95.31 342 TYR A N 1
ATOM 2699 C CA . TYR A 1 342 ? 21.637 12.406 -18.374 1.00 95.31 342 TYR A CA 1
ATOM 2700 C C . TYR A 1 342 ? 22.150 13.619 -19.168 1.00 95.31 342 TYR A C 1
ATOM 2702 O O . TYR A 1 342 ? 22.933 13.504 -20.114 1.00 95.31 342 TYR A O 1
ATOM 2710 N N . LYS A 1 343 ? 21.717 14.820 -18.764 1.00 95.06 343 LYS A N 1
ATOM 2711 C CA . LYS A 1 343 ? 22.121 16.090 -19.397 1.00 95.06 343 LYS A CA 1
ATOM 2712 C C . LYS A 1 343 ? 23.643 16.287 -19.391 1.00 95.06 343 LYS A C 1
ATOM 2714 O O . LYS A 1 343 ? 24.305 16.056 -18.383 1.00 95.06 343 LYS A O 1
ATOM 2719 N N . GLY A 1 344 ? 24.179 16.791 -20.505 1.00 95.88 344 GLY A N 1
ATOM 2720 C CA . GLY A 1 344 ? 25.608 17.097 -20.659 1.00 95.88 344 GLY A CA 1
ATOM 2721 C C . GLY A 1 344 ? 26.487 15.900 -21.036 1.00 95.88 344 GLY A C 1
ATOM 2722 O O . GLY A 1 344 ? 27.689 16.076 -21.200 1.00 95.88 344 GLY A O 1
ATOM 2723 N N . CYS A 1 345 ? 25.909 14.710 -21.204 1.00 96.62 345 CYS A N 1
ATOM 2724 C CA . CYS A 1 345 ? 26.601 13.530 -21.713 1.00 96.62 345 CYS A CA 1
ATOM 2725 C C . CYS A 1 345 ? 26.381 13.359 -23.220 1.00 96.62 345 CYS A C 1
ATOM 2727 O O . CYS A 1 345 ? 25.333 13.716 -23.763 1.00 96.62 345 CYS A O 1
ATOM 2729 N N . SER A 1 346 ? 27.347 12.743 -23.899 1.00 97.56 346 SER A N 1
ATOM 2730 C CA . SER A 1 346 ? 27.104 12.159 -25.217 1.00 97.56 346 SER A CA 1
ATOM 2731 C C . SER A 1 346 ? 26.097 11.006 -25.116 1.00 97.56 346 SER A C 1
ATOM 2733 O O . SER A 1 346 ? 25.889 10.418 -24.053 1.00 97.56 346 SER A O 1
ATOM 2735 N N . LYS A 1 347 ? 25.497 10.618 -26.249 1.00 97.00 347 LYS A N 1
ATOM 2736 C CA . LYS A 1 347 ? 24.568 9.477 -26.309 1.00 97.00 347 LYS A CA 1
ATOM 2737 C C . LYS A 1 347 ? 25.184 8.194 -25.732 1.00 97.00 347 LYS A C 1
ATOM 2739 O O . LYS A 1 347 ? 24.521 7.479 -24.990 1.00 97.00 347 LYS A O 1
ATOM 2744 N N . ALA A 1 348 ? 26.443 7.904 -26.063 1.00 98.06 348 ALA A N 1
ATOM 2745 C CA . ALA A 1 348 ? 27.133 6.702 -25.596 1.00 98.06 348 ALA A CA 1
ATOM 2746 C C . ALA A 1 348 ? 27.368 6.723 -24.077 1.00 98.06 348 ALA A C 1
ATOM 2748 O O . ALA A 1 348 ? 27.097 5.730 -23.405 1.00 98.06 348 ALA A O 1
ATOM 2749 N N . GLU A 1 349 ? 27.798 7.863 -23.530 1.00 98.12 349 GLU A N 1
ATOM 2750 C CA . GLU A 1 349 ? 27.976 8.041 -22.084 1.00 98.12 349 GLU A CA 1
ATOM 2751 C C . GLU A 1 349 ? 26.643 7.958 -21.331 1.00 98.12 349 GLU A C 1
ATOM 2753 O O . GLU A 1 349 ? 26.572 7.309 -20.290 1.00 98.12 349 GLU A O 1
ATOM 2758 N N . GLY A 1 350 ? 25.572 8.553 -21.870 1.00 98.12 350 GLY A N 1
ATOM 2759 C CA . GLY A 1 350 ? 24.229 8.460 -21.291 1.00 98.12 350 GLY A CA 1
ATOM 2760 C C . GLY A 1 350 ? 23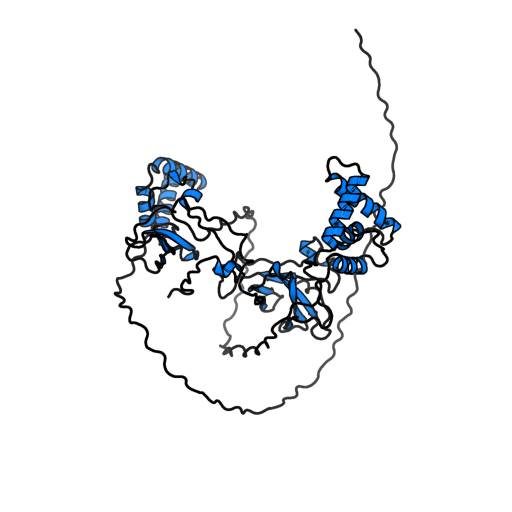.729 7.014 -21.225 1.00 98.12 350 GLY A C 1
ATOM 2761 O O . GLY A 1 350 ? 23.259 6.574 -20.178 1.00 98.12 350 GLY A O 1
ATOM 2762 N N . ARG A 1 351 ? 23.914 6.234 -22.303 1.00 98.31 351 ARG A N 1
ATOM 2763 C CA . ARG A 1 351 ? 23.597 4.794 -22.306 1.00 98.31 351 ARG A CA 1
ATOM 2764 C C . ARG A 1 351 ? 24.408 4.025 -21.262 1.00 98.31 351 ARG A C 1
ATOM 2766 O O . ARG A 1 351 ? 23.845 3.200 -20.549 1.00 98.31 351 ARG A O 1
ATOM 2773 N N . ALA A 1 352 ? 25.716 4.279 -21.175 1.00 98.31 352 ALA A N 1
ATOM 2774 C CA . ALA A 1 352 ? 26.586 3.608 -20.213 1.00 98.31 352 ALA A CA 1
ATOM 2775 C C . ALA A 1 352 ? 26.145 3.885 -18.767 1.00 98.31 352 ALA A C 1
ATOM 2777 O O . ALA A 1 352 ? 26.024 2.949 -17.981 1.00 98.31 352 ALA A O 1
ATOM 2778 N N . ARG A 1 353 ? 25.807 5.143 -18.447 1.00 97.88 353 ARG A N 1
ATOM 2779 C CA . ARG A 1 353 ? 25.280 5.536 -17.131 1.00 97.88 353 ARG A CA 1
ATOM 2780 C C . ARG A 1 353 ? 23.924 4.909 -16.820 1.00 97.88 353 ARG A C 1
ATOM 2782 O O . ARG A 1 353 ? 23.714 4.479 -15.692 1.00 97.88 353 ARG A O 1
ATOM 2789 N N . ALA A 1 354 ? 23.027 4.822 -17.802 1.00 97.38 354 ALA A N 1
ATOM 2790 C CA . ALA A 1 354 ? 21.742 4.147 -17.630 1.00 97.38 354 ALA A CA 1
ATOM 2791 C C . ALA A 1 354 ? 21.929 2.653 -17.311 1.00 97.38 354 ALA A C 1
ATOM 2793 O O . ALA A 1 354 ? 21.295 2.132 -16.394 1.00 97.38 354 ALA A O 1
ATOM 2794 N N . ILE A 1 355 ? 22.835 1.967 -18.020 1.00 98.19 355 ILE A N 1
ATOM 2795 C CA . ILE A 1 355 ? 23.168 0.564 -17.734 1.00 98.19 355 ILE A CA 1
ATOM 2796 C C . ILE A 1 355 ? 23.786 0.433 -16.340 1.00 98.19 355 ILE A C 1
ATOM 2798 O O . ILE A 1 355 ? 23.316 -0.392 -15.568 1.00 98.19 355 ILE A O 1
ATOM 2802 N N . GLU A 1 356 ? 24.786 1.247 -15.994 1.00 97.94 356 GLU A N 1
ATOM 2803 C CA . GLU A 1 356 ? 25.436 1.227 -14.674 1.00 97.94 356 GLU A CA 1
ATOM 2804 C C . GLU A 1 356 ? 24.431 1.442 -13.534 1.00 97.94 356 GLU A C 1
ATOM 2806 O O . GLU A 1 356 ? 24.442 0.704 -12.546 1.00 97.94 356 GLU A O 1
ATOM 2811 N N . TYR A 1 357 ? 23.524 2.409 -13.693 1.00 96.75 357 TYR A N 1
ATOM 2812 C CA . TYR A 1 357 ? 22.460 2.682 -12.732 1.00 96.75 357 TYR A CA 1
ATOM 2813 C C . TYR A 1 357 ? 21.563 1.457 -12.514 1.00 96.75 357 TYR A C 1
ATOM 2815 O O . TYR A 1 357 ? 21.334 1.058 -11.370 1.00 96.75 357 TYR A O 1
ATOM 2823 N N . VAL A 1 358 ? 21.100 0.820 -13.597 1.00 95.94 358 VAL A N 1
ATOM 2824 C CA . VAL A 1 358 ? 20.265 -0.386 -13.498 1.00 95.94 358 VAL A CA 1
ATOM 2825 C C . VAL A 1 358 ? 21.052 -1.564 -12.927 1.00 95.94 358 VAL A C 1
ATOM 2827 O O . VAL A 1 358 ? 20.520 -2.274 -12.082 1.00 95.94 358 VAL A O 1
ATOM 2830 N N . THR A 1 359 ? 22.313 -1.761 -13.319 1.00 97.44 359 THR A N 1
ATOM 2831 C CA . THR A 1 359 ? 23.189 -2.806 -12.764 1.00 97.44 359 THR A CA 1
ATOM 2832 C C . THR A 1 359 ? 23.283 -2.689 -11.246 1.00 97.44 359 THR A C 1
ATOM 2834 O O . THR A 1 359 ? 23.064 -3.673 -10.544 1.00 97.44 359 THR A O 1
ATOM 2837 N N . LYS A 1 360 ? 23.523 -1.478 -10.728 1.00 95.88 360 LYS A N 1
ATOM 2838 C CA . LYS A 1 360 ? 23.579 -1.234 -9.283 1.00 95.88 360 LYS A CA 1
ATOM 2839 C C . LYS A 1 360 ? 22.252 -1.567 -8.596 1.00 95.88 360 LYS A C 1
ATOM 2841 O O . LYS A 1 360 ? 22.261 -2.236 -7.570 1.00 95.88 360 LYS A O 1
ATOM 2846 N N . ALA A 1 361 ? 21.125 -1.142 -9.172 1.00 92.50 361 ALA A N 1
ATOM 2847 C CA . ALA A 1 361 ? 19.798 -1.458 -8.640 1.00 92.50 361 ALA A CA 1
ATOM 2848 C C . ALA A 1 361 ? 19.479 -2.968 -8.696 1.00 92.50 361 ALA A C 1
ATOM 2850 O O . ALA A 1 361 ? 18.763 -3.482 -7.842 1.00 92.50 361 ALA A O 1
ATOM 2851 N N . MET A 1 362 ? 20.018 -3.696 -9.679 1.00 94.56 362 MET A N 1
ATOM 2852 C CA . MET A 1 362 ? 19.818 -5.142 -9.825 1.00 94.56 362 MET A CA 1
ATOM 2853 C C . MET A 1 362 ? 20.527 -5.970 -8.749 1.00 94.56 362 MET A C 1
ATOM 2855 O O . MET A 1 362 ? 20.078 -7.078 -8.445 1.00 94.56 362 MET A O 1
ATOM 2859 N N . ASP A 1 363 ? 21.601 -5.442 -8.166 1.00 95.44 363 ASP A N 1
ATOM 2860 C CA . ASP A 1 363 ? 22.343 -6.102 -7.090 1.00 95.44 363 ASP A CA 1
ATOM 2861 C C . ASP A 1 363 ? 21.736 -5.849 -5.698 1.00 95.44 363 ASP A C 1
ATOM 2863 O O . ASP A 1 363 ? 22.126 -6.502 -4.729 1.00 95.44 363 ASP A O 1
ATOM 2867 N N . GLU A 1 364 ? 20.754 -4.947 -5.585 1.00 90.75 364 GLU A N 1
ATOM 2868 C CA . GLU A 1 364 ? 20.011 -4.736 -4.342 1.00 90.75 364 GLU A CA 1
ATOM 2869 C C . GLU A 1 364 ? 19.080 -5.929 -4.026 1.00 90.75 364 GLU A C 1
ATOM 2871 O O . GLU A 1 364 ? 18.611 -6.628 -4.941 1.00 90.75 364 GLU A O 1
ATOM 2876 N N . PRO A 1 365 ? 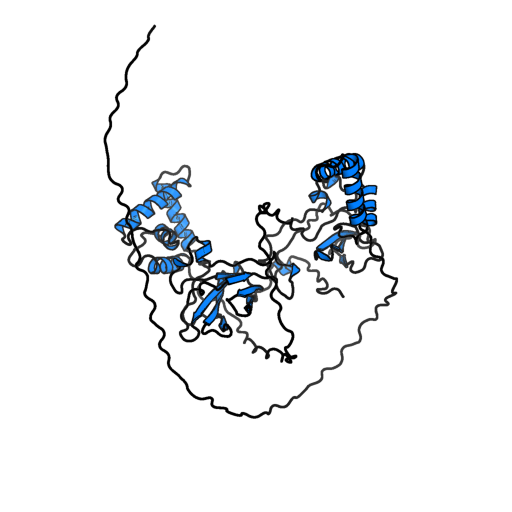18.767 -6.174 -2.737 1.00 89.38 365 PRO A N 1
ATOM 2877 C CA . PRO A 1 365 ? 17.761 -7.157 -2.351 1.00 89.38 365 PRO A CA 1
ATOM 2878 C C . PRO A 1 365 ? 16.422 -6.915 -3.056 1.00 89.38 365 PRO A C 1
ATOM 2880 O O . PRO A 1 365 ? 15.901 -5.797 -3.092 1.00 89.38 365 PRO A O 1
ATOM 2883 N N . ALA A 1 366 ? 15.840 -7.978 -3.611 1.00 86.31 366 ALA A N 1
ATOM 2884 C CA . ALA A 1 366 ? 14.574 -7.931 -4.323 1.00 86.31 366 ALA A CA 1
ATOM 2885 C C . ALA A 1 366 ? 13.434 -7.578 -3.366 1.00 86.31 366 ALA A C 1
ATOM 2887 O O . ALA A 1 366 ? 12.906 -8.424 -2.645 1.00 86.31 366 ALA A O 1
ATOM 2888 N N . ARG A 1 367 ? 12.959 -6.337 -3.438 1.00 86.25 367 ARG A N 1
ATOM 2889 C CA . ARG A 1 367 ? 11.708 -5.912 -2.792 1.00 86.25 367 ARG A CA 1
ATOM 2890 C C . ARG A 1 367 ? 10.516 -6.186 -3.705 1.00 86.25 367 ARG A C 1
ATOM 2892 O O . ARG A 1 367 ? 9.738 -5.290 -4.028 1.00 86.25 367 ARG A O 1
ATOM 2899 N N . VAL A 1 368 ? 10.405 -7.429 -4.173 1.00 84.81 368 VAL A N 1
ATOM 2900 C CA . VAL A 1 368 ? 9.375 -7.841 -5.133 1.00 84.81 368 VAL A CA 1
ATOM 2901 C C . VAL A 1 368 ? 8.163 -8.383 -4.389 1.00 84.81 368 VAL A C 1
ATOM 2903 O O . VAL A 1 368 ? 8.239 -9.382 -3.678 1.00 84.81 368 VAL A O 1
ATOM 2906 N N . THR A 1 369 ? 7.020 -7.732 -4.588 1.00 90.06 369 THR A N 1
ATOM 2907 C CA . THR A 1 369 ? 5.725 -8.205 -4.095 1.00 90.06 369 THR A CA 1
ATOM 2908 C C . THR A 1 369 ? 5.000 -9.004 -5.176 1.00 90.06 369 THR A C 1
ATOM 2910 O O . THR A 1 369 ? 5.191 -8.794 -6.374 1.00 90.06 369 THR A O 1
ATOM 2913 N N . GLY A 1 370 ? 4.149 -9.937 -4.765 1.00 89.44 370 GLY A N 1
ATOM 2914 C CA . GLY A 1 370 ? 3.310 -10.709 -5.677 1.00 89.44 370 GLY A CA 1
ATOM 2915 C C . GLY A 1 370 ? 3.971 -11.933 -6.320 1.00 89.44 370 GLY A C 1
ATOM 2916 O O . GLY A 1 370 ? 3.305 -12.651 -7.066 1.00 89.44 370 GLY A O 1
ATOM 2917 N N . THR A 1 371 ? 5.236 -12.243 -6.035 1.00 90.38 371 THR A N 1
ATOM 2918 C CA . THR A 1 371 ? 5.808 -13.530 -6.461 1.00 90.38 371 THR A CA 1
ATOM 2919 C C . THR A 1 371 ? 5.046 -14.659 -5.773 1.00 90.38 371 THR A C 1
ATOM 2921 O O . THR A 1 371 ? 4.956 -14.692 -4.545 1.00 90.38 371 THR A O 1
ATOM 2924 N N . LYS A 1 372 ? 4.440 -15.561 -6.555 1.00 93.25 372 LYS A N 1
ATOM 2925 C CA . LYS A 1 372 ? 3.690 -16.693 -5.996 1.00 93.25 372 LYS A CA 1
ATOM 2926 C C . LYS A 1 372 ? 4.639 -17.624 -5.248 1.00 93.25 372 LYS A C 1
ATOM 2928 O O . LYS A 1 372 ? 5.767 -17.818 -5.701 1.00 93.25 372 LYS A O 1
ATOM 2933 N N . PRO A 1 373 ? 4.194 -18.213 -4.132 1.00 92.06 373 PRO A N 1
ATOM 2934 C CA . PRO A 1 373 ? 5.092 -18.965 -3.289 1.00 92.06 373 PRO A CA 1
ATOM 2935 C C . PRO A 1 373 ? 5.535 -20.260 -3.973 1.00 92.06 373 PRO A C 1
ATOM 2937 O O . PRO A 1 373 ? 4.741 -20.917 -4.657 1.00 92.06 373 PRO A O 1
ATOM 2940 N N . LEU A 1 374 ? 6.792 -20.644 -3.752 1.00 87.81 374 LEU A N 1
ATOM 2941 C CA . LEU A 1 374 ? 7.323 -21.920 -4.231 1.00 87.81 374 LEU A CA 1
ATOM 2942 C C . LEU A 1 374 ? 6.640 -23.099 -3.513 1.00 87.81 374 LEU A C 1
ATOM 2944 O O . LEU A 1 374 ? 6.188 -22.956 -2.368 1.00 87.81 374 LEU A O 1
ATOM 2948 N N . PRO A 1 375 ? 6.587 -24.293 -4.134 1.00 85.56 375 PRO A N 1
ATOM 2949 C CA . PRO A 1 375 ? 6.217 -25.509 -3.420 1.00 85.56 375 PRO A CA 1
ATOM 2950 C C . PRO A 1 375 ? 7.075 -25.652 -2.152 1.00 85.56 375 PRO A C 1
ATOM 2952 O O . PRO A 1 375 ? 8.298 -25.581 -2.223 1.00 85.56 375 PRO A O 1
ATOM 2955 N N . ASN A 1 376 ? 6.435 -25.847 -0.996 1.00 84.19 376 ASN A N 1
ATOM 2956 C CA . ASN A 1 376 ? 7.061 -25.957 0.335 1.00 84.19 376 ASN A CA 1
ATOM 2957 C C . ASN A 1 376 ? 7.603 -24.658 0.958 1.00 84.19 376 ASN A C 1
ATOM 2959 O O . ASN A 1 376 ? 8.237 -24.719 2.014 1.00 84.19 376 ASN A O 1
ATOM 2963 N N . GLN A 1 377 ? 7.334 -23.487 0.374 1.00 86.50 377 GLN A N 1
ATOM 2964 C CA . GLN A 1 377 ? 7.636 -22.229 1.053 1.00 86.50 377 GLN A CA 1
ATOM 2965 C C . GLN A 1 377 ? 6.869 -22.146 2.384 1.00 86.50 377 GLN A C 1
ATOM 2967 O O . GLN A 1 377 ? 5.693 -22.507 2.484 1.00 86.50 377 GLN A O 1
ATOM 2972 N N . ARG A 1 378 ? 7.566 -21.706 3.434 1.00 89.31 378 ARG A N 1
ATOM 2973 C CA . ARG A 1 378 ? 6.998 -21.551 4.779 1.00 89.31 378 ARG A CA 1
ATOM 2974 C C . ARG A 1 378 ? 6.066 -20.334 4.836 1.00 89.31 378 ARG A C 1
ATOM 2976 O O . ARG A 1 378 ? 6.079 -19.487 3.950 1.00 89.31 378 ARG A O 1
ATOM 2983 N N . HIS A 1 379 ? 5.272 -20.243 5.902 1.00 89.06 379 HIS A N 1
ATOM 2984 C CA . HIS A 1 379 ? 4.385 -19.098 6.185 1.00 89.06 379 HIS A CA 1
ATOM 2985 C C . HIS A 1 379 ? 3.266 -18.872 5.157 1.00 89.06 379 HIS A C 1
ATOM 2987 O O . HIS A 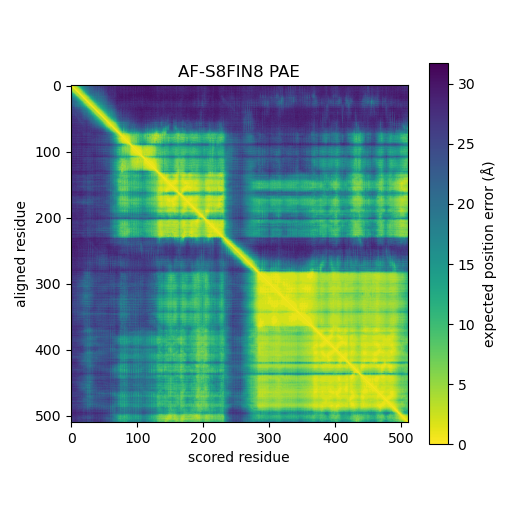1 379 ? 2.710 -17.780 5.064 1.00 89.06 379 HIS A O 1
ATOM 2993 N N . ILE A 1 380 ? 2.897 -19.917 4.414 1.00 94.62 380 ILE A N 1
ATOM 2994 C CA . ILE A 1 380 ? 1.702 -19.911 3.574 1.00 94.62 380 ILE A CA 1
ATOM 2995 C C . ILE A 1 380 ? 0.498 -20.269 4.444 1.00 94.62 380 ILE A C 1
ATOM 2997 O O . ILE A 1 380 ? 0.423 -21.366 4.999 1.00 94.62 380 ILE A O 1
ATOM 3001 N N . ILE A 1 381 ? -0.475 -19.369 4.515 1.00 95.69 381 ILE A N 1
ATOM 3002 C CA . ILE A 1 381 ? -1.747 -19.601 5.194 1.00 95.69 381 ILE A CA 1
ATOM 3003 C C . ILE A 1 381 ? -2.779 -19.969 4.131 1.00 95.69 381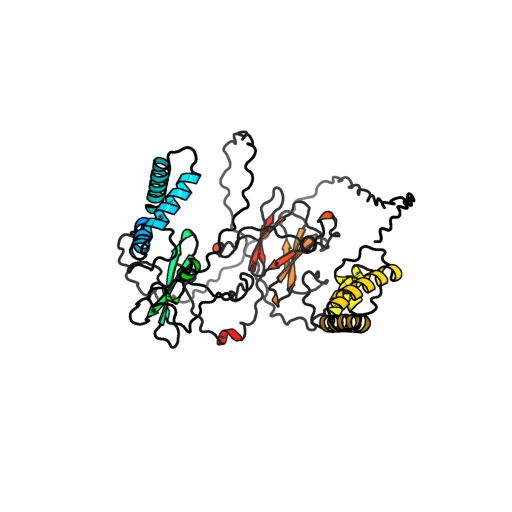 ILE A C 1
ATOM 3005 O O . ILE A 1 381 ? -2.944 -19.258 3.142 1.00 95.69 381 ILE A O 1
ATOM 3009 N N . LYS A 1 382 ? -3.484 -21.087 4.320 1.00 96.44 382 LYS A N 1
ATOM 3010 C CA . LYS A 1 382 ? -4.598 -21.500 3.457 1.00 96.44 382 LYS A CA 1
ATOM 3011 C C . LYS A 1 382 ? -5.898 -21.458 4.246 1.00 96.44 382 LYS A C 1
ATOM 3013 O O . LYS A 1 382 ? -6.002 -22.092 5.291 1.00 96.44 382 LYS A O 1
ATOM 3018 N N . ILE A 1 383 ? -6.882 -20.728 3.734 1.00 96.12 383 ILE A N 1
ATOM 3019 C CA . ILE A 1 383 ? -8.188 -20.535 4.364 1.00 96.12 383 ILE A CA 1
ATOM 3020 C C . ILE A 1 383 ? -9.253 -21.095 3.414 1.00 96.12 383 ILE A C 1
ATOM 3022 O O . ILE A 1 383 ? -9.426 -20.551 2.320 1.00 96.12 383 ILE A O 1
ATOM 3026 N N . PRO A 1 384 ? -9.970 -22.172 3.778 1.00 96.81 384 PRO A N 1
ATOM 3027 C CA . PRO A 1 384 ? -11.024 -22.713 2.930 1.00 96.81 384 PRO A CA 1
ATOM 3028 C C . PRO A 1 384 ? -12.165 -21.707 2.779 1.00 96.81 384 PRO A C 1
ATOM 3030 O O . PRO A 1 384 ? -12.608 -21.098 3.755 1.00 96.81 384 PRO A O 1
ATOM 3033 N N . ILE A 1 385 ? -12.665 -21.546 1.554 1.00 96.06 385 ILE A N 1
ATOM 3034 C CA . ILE A 1 385 ? -13.826 -20.702 1.283 1.00 96.06 385 ILE A CA 1
ATOM 3035 C C . ILE A 1 385 ? -15.085 -21.563 1.492 1.00 96.06 385 ILE A C 1
ATOM 3037 O O . ILE A 1 385 ? -15.276 -22.542 0.762 1.00 96.06 385 ILE A O 1
ATOM 3041 N N . PRO A 1 386 ? -15.977 -21.215 2.443 1.00 96.12 386 PRO A N 1
ATOM 3042 C CA . PRO A 1 386 ? -17.149 -22.034 2.748 1.00 96.12 386 PRO A CA 1
ATOM 3043 C C . PRO A 1 386 ? -18.031 -22.280 1.523 1.00 96.12 386 PRO A C 1
ATOM 3045 O O . PRO A 1 386 ? -18.291 -21.349 0.761 1.00 96.12 386 PRO A O 1
ATOM 3048 N N . GLU A 1 387 ? -18.543 -23.504 1.374 1.00 95.06 387 GLU A N 1
ATOM 3049 C CA . GLU A 1 387 ? -19.458 -23.902 0.287 1.00 95.06 387 GLU A CA 1
ATOM 3050 C C . GLU A 1 387 ? -18.853 -23.809 -1.131 1.00 95.06 387 GLU A C 1
ATOM 3052 O O . GLU A 1 387 ? -19.582 -23.607 -2.101 1.00 95.06 387 GLU A O 1
ATOM 3057 N N . THR A 1 388 ? -17.529 -23.931 -1.265 1.00 94.25 388 THR A N 1
ATOM 3058 C CA . THR A 1 388 ? -16.829 -23.987 -2.561 1.00 94.25 388 THR A CA 1
ATOM 3059 C C . THR A 1 388 ? -15.688 -25.003 -2.516 1.00 94.25 388 THR A C 1
ATOM 3061 O O . THR A 1 388 ? -15.241 -25.369 -1.432 1.00 94.25 388 THR A O 1
ATOM 3064 N N . ASP A 1 389 ? -15.180 -25.413 -3.680 1.00 96.00 389 ASP A N 1
ATOM 3065 C CA . ASP A 1 389 ? -13.954 -26.219 -3.807 1.00 96.00 389 ASP A CA 1
ATOM 3066 C C . ASP A 1 389 ? -12.666 -25.362 -3.794 1.00 96.00 389 ASP A C 1
ATOM 3068 O O . ASP A 1 389 ? -11.606 -25.822 -4.218 1.00 96.00 389 ASP A O 1
ATOM 3072 N N . TYR A 1 390 ? -12.749 -24.106 -3.342 1.00 96.56 390 TYR A N 1
ATOM 3073 C CA . TYR A 1 390 ? -11.647 -23.147 -3.394 1.00 96.56 390 TYR A CA 1
ATOM 3074 C C . TYR A 1 390 ? -11.140 -22.755 -2.006 1.00 96.56 390 TYR A C 1
ATOM 3076 O O . TYR A 1 390 ? -11.832 -22.834 -0.986 1.00 96.56 390 TYR A O 1
ATOM 3084 N N . SER A 1 391 ? -9.902 -22.279 -1.959 1.00 96.94 391 SER A N 1
ATOM 3085 C CA . SER A 1 391 ? -9.304 -21.680 -0.770 1.00 96.94 391 SER A CA 1
ATOM 3086 C C . SER A 1 391 ? -8.624 -20.367 -1.117 1.00 96.94 391 SER A C 1
ATOM 3088 O O . SER A 1 391 ? -8.118 -20.184 -2.221 1.00 96.94 391 SER A O 1
ATOM 3090 N N . ILE A 1 392 ? -8.596 -19.465 -0.146 1.00 97.25 392 ILE A N 1
ATOM 3091 C CA . ILE A 1 392 ? -7.702 -18.314 -0.150 1.00 97.25 392 ILE A CA 1
ATOM 3092 C C . ILE A 1 392 ? -6.328 -18.819 0.271 1.00 97.25 392 ILE A C 1
ATOM 3094 O O . ILE A 1 392 ? -6.207 -19.513 1.284 1.00 97.25 392 ILE A O 1
ATOM 3098 N N . ARG A 1 393 ? -5.292 -18.466 -0.481 1.00 97.69 393 ARG A N 1
ATOM 3099 C CA . ARG A 1 393 ? -3.905 -18.672 -0.082 1.00 97.69 393 ARG A CA 1
ATOM 3100 C C . ARG A 1 393 ? -3.270 -17.306 0.139 1.00 97.69 393 ARG A C 1
ATOM 3102 O O . ARG A 1 393 ? -3.332 -16.444 -0.727 1.00 97.69 393 ARG A O 1
ATOM 3109 N N . LEU A 1 394 ? -2.691 -17.126 1.317 1.00 97.56 394 LEU A N 1
ATOM 3110 C CA . LEU A 1 394 ? -2.050 -15.899 1.764 1.00 97.56 394 LEU A CA 1
ATOM 3111 C C . LEU A 1 394 ? -0.574 -16.188 2.048 1.00 97.56 394 LEU A C 1
ATOM 3113 O O . LEU A 1 394 ? -0.257 -17.207 2.666 1.00 97.56 394 LEU A O 1
ATOM 3117 N N . TRP A 1 395 ? 0.326 -15.318 1.606 1.00 96.25 395 TRP A N 1
ATOM 3118 C CA . TRP A 1 395 ? 1.762 -15.436 1.862 1.00 96.25 395 TRP A CA 1
ATOM 3119 C C . TRP A 1 395 ? 2.407 -14.057 2.038 1.00 96.25 395 TRP A C 1
ATOM 3121 O O . TRP A 1 395 ? 1.828 -13.058 1.607 1.00 96.25 395 TRP A O 1
ATOM 3131 N N . PRO A 1 396 ? 3.579 -13.973 2.687 1.00 93.31 396 PRO A N 1
ATOM 3132 C CA . PRO A 1 396 ? 4.258 -12.698 2.896 1.00 93.31 396 PRO A CA 1
ATOM 3133 C C . PRO A 1 396 ? 4.635 -12.030 1.567 1.00 93.31 396 PRO A C 1
ATOM 3135 O O . PRO A 1 396 ? 5.103 -12.702 0.648 1.00 93.31 396 PRO A O 1
ATOM 3138 N N . GLY A 1 397 ? 4.409 -10.718 1.474 1.00 91.88 397 GLY A N 1
ATOM 3139 C CA . GLY A 1 397 ? 4.953 -9.854 0.427 1.00 91.88 397 GLY A CA 1
ATOM 3140 C C . GLY A 1 397 ? 6.226 -9.156 0.914 1.00 91.88 397 GLY A C 1
ATOM 3141 O O . GLY A 1 397 ? 7.041 -9.758 1.611 1.00 91.88 397 GLY A O 1
ATOM 3142 N N . VAL A 1 398 ? 6.384 -7.874 0.576 1.00 88.25 398 VAL A N 1
ATOM 3143 C CA . VAL A 1 398 ? 7.505 -7.045 1.052 1.00 88.25 398 VAL A CA 1
ATOM 3144 C C . VAL A 1 398 ? 7.261 -6.637 2.507 1.00 88.25 398 VAL A C 1
ATOM 3146 O O . VAL A 1 398 ? 6.323 -5.889 2.805 1.00 88.25 398 VAL A O 1
ATOM 3149 N N . ALA A 1 399 ? 8.100 -7.133 3.417 1.00 86.88 399 ALA A N 1
ATOM 3150 C CA . ALA A 1 399 ? 7.914 -6.993 4.861 1.00 86.88 399 ALA A CA 1
ATOM 3151 C C . ALA A 1 399 ? 7.990 -5.531 5.336 1.00 86.88 399 ALA A C 1
ATOM 3153 O O . ALA A 1 399 ? 7.223 -5.130 6.215 1.00 86.88 399 ALA A O 1
ATOM 3154 N N . GLU A 1 400 ? 8.864 -4.729 4.723 1.00 84.19 400 GLU A N 1
ATOM 3155 C CA . GLU A 1 400 ? 9.048 -3.295 4.989 1.00 84.19 400 GLU A CA 1
ATOM 3156 C C . GLU A 1 400 ? 7.837 -2.464 4.558 1.00 84.19 400 GLU A C 1
ATOM 3158 O O . GLU A 1 400 ? 7.631 -1.359 5.053 1.00 84.19 400 GLU A O 1
ATOM 3163 N N . GLN A 1 401 ? 7.034 -2.990 3.630 1.00 84.44 401 GLN A N 1
ATOM 3164 C CA . GLN A 1 401 ? 5.808 -2.354 3.153 1.00 84.44 401 GLN A CA 1
ATOM 3165 C C . GLN A 1 401 ? 4.560 -2.903 3.853 1.00 84.44 401 GLN A C 1
ATOM 3167 O O . GLN A 1 401 ? 3.450 -2.521 3.487 1.00 84.44 401 GLN A O 1
ATOM 3172 N N . TYR A 1 402 ? 4.726 -3.779 4.854 1.00 90.25 402 TYR A N 1
ATOM 3173 C CA . TYR A 1 402 ? 3.623 -4.395 5.597 1.00 90.25 402 TYR A CA 1
ATOM 3174 C C . TYR A 1 402 ? 2.638 -5.108 4.665 1.00 90.25 402 TYR A C 1
ATOM 3176 O O . TYR A 1 402 ? 1.421 -4.948 4.785 1.00 90.25 402 TYR A O 1
ATOM 3184 N N . GLN A 1 403 ? 3.166 -5.844 3.685 1.00 93.56 403 GLN A N 1
ATOM 3185 C CA . GLN A 1 403 ? 2.361 -6.477 2.648 1.00 93.56 403 GLN A CA 1
ATOM 3186 C C . GLN A 1 403 ? 2.234 -7.981 2.845 1.00 93.56 403 GLN A C 1
ATOM 3188 O O . GLN A 1 403 ? 3.205 -8.696 3.090 1.00 93.56 403 GLN A O 1
ATOM 3193 N N . PHE A 1 404 ? 1.029 -8.471 2.590 1.00 96.50 404 PHE A N 1
ATOM 3194 C CA . PHE A 1 404 ? 0.766 -9.854 2.234 1.00 96.50 404 PHE A CA 1
ATOM 3195 C C . PHE A 1 404 ? 0.261 -9.925 0.800 1.00 96.50 404 PHE A C 1
ATOM 3197 O O . PHE A 1 404 ? -0.360 -9.002 0.283 1.00 96.50 404 PHE A O 1
ATOM 3204 N N . CYS A 1 405 ? 0.500 -11.056 0.162 1.00 97.56 405 CYS A N 1
ATOM 3205 C CA . CYS A 1 405 ? -0.075 -11.381 -1.126 1.00 97.56 405 CYS A CA 1
ATOM 3206 C C . CYS A 1 405 ? -1.155 -12.445 -0.951 1.00 97.56 405 CYS A C 1
ATOM 3208 O O . CYS A 1 405 ? -1.039 -13.329 -0.100 1.00 97.56 405 CYS A O 1
ATOM 3210 N N . LEU A 1 406 ? -2.201 -12.345 -1.762 1.00 97.75 406 LEU A N 1
ATOM 3211 C CA . LEU A 1 406 ? -3.334 -13.258 -1.782 1.00 97.75 406 LEU A CA 1
ATOM 3212 C C . LEU A 1 406 ? -3.560 -13.784 -3.199 1.00 97.75 406 LEU A C 1
ATOM 3214 O O . LEU A 1 406 ? -3.532 -13.016 -4.157 1.00 97.75 406 LEU A O 1
ATOM 3218 N N . ASP A 1 407 ? -3.868 -15.071 -3.324 1.00 97.94 407 ASP A N 1
ATOM 3219 C CA . ASP A 1 407 ? -4.511 -15.648 -4.503 1.00 97.94 407 ASP A CA 1
ATOM 3220 C C . ASP A 1 407 ? -5.572 -16.685 -4.119 1.00 97.94 407 ASP A C 1
ATOM 3222 O O . ASP A 1 407 ? -5.780 -17.013 -2.944 1.00 97.94 407 ASP A O 1
ATOM 3226 N N . PHE A 1 408 ? -6.282 -17.170 -5.134 1.00 97.25 408 PHE A N 1
ATOM 3227 C CA . PHE A 1 408 ? -7.230 -18.263 -5.007 1.00 97.25 408 PHE A CA 1
ATOM 3228 C C . PHE A 1 408 ? -6.576 -19.556 -5.477 1.00 97.25 408 PHE A C 1
ATOM 3230 O O . PHE A 1 408 ? -5.830 -19.572 -6.456 1.00 97.25 408 PHE A O 1
ATOM 3237 N N . VAL A 1 409 ? -6.868 -20.654 -4.786 1.00 97.00 409 VAL A N 1
ATOM 3238 C CA . VAL A 1 409 ? -6.399 -21.988 -5.163 1.00 97.00 409 VAL A CA 1
ATOM 3239 C C . VAL A 1 409 ? -7.557 -22.974 -5.210 1.00 97.00 409 VAL A C 1
ATOM 3241 O O . VAL A 1 409 ? -8.468 -22.915 -4.381 1.00 97.00 409 VAL A O 1
ATOM 3244 N N . ASP A 1 410 ? -7.499 -23.915 -6.147 1.00 97.31 410 ASP A N 1
ATOM 3245 C CA . ASP A 1 410 ? -8.298 -25.137 -6.085 1.00 97.31 410 ASP A CA 1
ATOM 3246 C C . ASP A 1 410 ? -7.859 -25.942 -4.855 1.00 97.31 410 ASP A C 1
ATOM 3248 O O . ASP A 1 410 ? -6.685 -26.292 -4.711 1.00 97.31 410 ASP A O 1
ATOM 3252 N N . THR A 1 411 ? -8.783 -26.217 -3.933 1.00 96.12 411 THR A N 1
ATOM 3253 C CA . THR A 1 411 ? -8.460 -26.862 -2.654 1.00 96.12 411 THR A CA 1
ATOM 3254 C C . THR A 1 411 ? -7.923 -28.276 -2.840 1.00 96.12 411 THR A C 1
ATOM 3256 O O . THR A 1 411 ? -7.055 -28.698 -2.076 1.00 96.12 411 THR A O 1
ATOM 3259 N N . LYS A 1 412 ? -8.420 -29.015 -3.838 1.00 95.81 412 LYS A N 1
ATOM 3260 C CA . LYS A 1 412 ? -8.042 -30.414 -4.074 1.00 95.81 412 LYS A CA 1
ATOM 3261 C C . LYS A 1 412 ? -6.717 -30.505 -4.817 1.00 95.81 412 LYS A C 1
ATOM 3263 O O . LYS A 1 412 ? -5.880 -31.331 -4.469 1.00 95.81 412 LYS A O 1
ATOM 3268 N N . ARG A 1 413 ? -6.531 -29.662 -5.832 1.00 95.25 413 ARG A N 1
ATOM 3269 C CA . ARG A 1 413 ? -5.351 -29.680 -6.709 1.00 95.25 413 ARG A CA 1
ATOM 3270 C C . ARG A 1 413 ? -4.189 -28.872 -6.137 1.00 95.25 413 ARG A C 1
ATOM 3272 O O . ARG A 1 413 ? -3.040 -29.124 -6.472 1.00 95.25 413 ARG A O 1
ATOM 3279 N N . GLY A 1 414 ? -4.481 -27.893 -5.282 1.00 94.00 414 GLY A N 1
ATOM 3280 C CA . GLY A 1 414 ? -3.501 -26.927 -4.784 1.00 94.00 414 GLY A CA 1
ATOM 3281 C C . GLY A 1 414 ? -3.000 -25.950 -5.854 1.00 94.00 414 GLY A C 1
ATOM 3282 O O . GLY A 1 414 ? -2.049 -25.213 -5.595 1.00 94.00 414 GLY A O 1
ATOM 3283 N N . GLU A 1 415 ? -3.620 -25.950 -7.035 1.00 96.00 415 GLU A N 1
ATOM 3284 C CA . GLU A 1 415 ? -3.271 -25.106 -8.175 1.00 96.00 415 GLU A CA 1
ATOM 3285 C C . GLU A 1 415 ? -3.866 -23.708 -7.999 1.00 96.00 415 GLU A C 1
ATOM 3287 O O . GLU A 1 415 ? -5.011 -23.563 -7.568 1.00 96.00 415 GLU A O 1
ATOM 3292 N N . ALA A 1 416 ? -3.091 -22.678 -8.340 1.00 96.81 416 ALA A N 1
ATOM 3293 C CA . ALA A 1 416 ? -3.591 -21.312 -8.355 1.00 96.81 416 ALA A CA 1
ATOM 3294 C C . ALA A 1 416 ? -4.617 -21.129 -9.475 1.00 96.81 416 ALA A C 1
ATOM 3296 O O . ALA A 1 416 ? -4.419 -21.598 -10.595 1.00 96.81 416 ALA A O 1
ATOM 3297 N N . ILE A 1 417 ? -5.685 -20.403 -9.177 1.00 97.06 417 ILE A N 1
ATOM 3298 C CA . ILE A 1 417 ? -6.732 -20.033 -10.124 1.00 97.06 417 ILE A CA 1
ATOM 3299 C C . ILE A 1 417 ? -6.947 -18.523 -10.067 1.00 97.06 417 ILE A C 1
ATOM 3301 O O . ILE A 1 417 ? -6.670 -17.884 -9.051 1.00 97.06 417 ILE A O 1
ATOM 3305 N N . ASN A 1 418 ? -7.459 -17.954 -11.155 1.00 97.44 418 ASN A N 1
ATOM 3306 C CA . ASN A 1 418 ? -7.972 -16.590 -11.096 1.00 97.44 418 ASN A CA 1
ATOM 3307 C C . ASN A 1 418 ? -9.308 -16.597 -10.348 1.00 97.44 418 ASN A C 1
ATOM 3309 O O . ASN A 1 418 ? -10.007 -17.617 -10.304 1.00 97.44 418 ASN A O 1
ATOM 3313 N N . SER A 1 419 ? -9.658 -15.463 -9.758 1.00 93.12 419 SER A N 1
ATOM 3314 C CA . SER A 1 419 ? -10.959 -15.242 -9.156 1.00 93.12 419 SER A CA 1
ATOM 3315 C C . SER A 1 419 ? -12.060 -15.542 -10.183 1.00 93.12 419 SER A C 1
ATOM 3317 O O . SER A 1 419 ? -11.991 -15.112 -11.338 1.00 93.12 419 SER A O 1
ATOM 3319 N N . PRO A 1 420 ? -13.077 -16.334 -9.807 1.00 86.88 420 PRO A N 1
ATOM 3320 C CA . PRO A 1 420 ? -14.295 -16.439 -10.595 1.00 86.88 420 PRO A CA 1
ATOM 3321 C C . PRO A 1 420 ? -14.865 -15.046 -10.890 1.00 86.88 420 PRO A C 1
ATOM 3323 O O . PRO A 1 420 ? -14.848 -14.189 -10.014 1.00 86.88 420 PRO A O 1
ATOM 3326 N N . ILE A 1 421 ? -15.390 -14.838 -12.101 1.00 80.12 421 ILE A N 1
ATOM 3327 C CA . ILE A 1 421 ? -15.728 -13.508 -12.650 1.00 80.12 421 ILE A CA 1
ATOM 3328 C C . ILE A 1 421 ? -16.618 -12.635 -11.749 1.00 80.12 421 ILE A C 1
ATOM 3330 O O . ILE A 1 421 ? -16.510 -11.413 -11.773 1.00 80.12 421 ILE A O 1
ATOM 3334 N N . ASP A 1 422 ? -17.460 -13.253 -10.924 1.00 89.00 422 ASP A N 1
ATOM 3335 C CA . ASP A 1 422 ? -18.396 -12.543 -10.052 1.00 89.00 422 ASP A CA 1
ATOM 3336 C C . ASP A 1 422 ? -17.892 -12.366 -8.611 1.00 89.00 422 ASP A C 1
ATOM 3338 O O . ASP A 1 422 ? -18.651 -11.989 -7.714 1.00 89.00 422 ASP A O 1
ATOM 3342 N N . TYR A 1 423 ? -16.644 -12.733 -8.336 1.00 93.31 423 TYR A N 1
ATOM 3343 C CA . TYR A 1 423 ? -16.066 -12.613 -7.009 1.00 93.31 423 TYR A CA 1
ATOM 3344 C C . TYR A 1 423 ? -15.426 -11.240 -6.852 1.00 93.31 423 TYR A C 1
ATOM 3346 O O . TYR A 1 423 ? -14.713 -10.759 -7.729 1.00 93.31 423 TYR A O 1
ATOM 3354 N N . GLU A 1 424 ? -15.645 -10.614 -5.699 1.00 96.38 424 GLU A N 1
ATOM 3355 C CA . GLU A 1 424 ? -15.052 -9.312 -5.411 1.00 96.38 424 GLU A CA 1
ATOM 3356 C C . GLU A 1 424 ? -14.395 -9.306 -4.041 1.00 96.38 424 GLU A C 1
ATOM 3358 O O . GLU A 1 424 ? -14.947 -9.816 -3.058 1.00 96.38 424 GLU A O 1
ATOM 3363 N N . LEU A 1 425 ? -13.228 -8.676 -3.974 1.00 97.19 425 LEU A N 1
ATOM 3364 C CA . LEU A 1 425 ? -12.509 -8.418 -2.742 1.00 97.19 425 LEU A CA 1
ATOM 3365 C C . LEU A 1 425 ? -12.654 -6.942 -2.379 1.00 97.19 425 LEU A C 1
ATOM 3367 O O . LEU A 1 425 ? -12.479 -6.063 -3.220 1.00 97.19 425 LEU A O 1
ATOM 3371 N N . TRP A 1 426 ? -12.969 -6.675 -1.120 1.00 97.19 426 TRP A N 1
ATOM 3372 C CA . TRP A 1 426 ? -13.189 -5.335 -0.597 1.00 97.19 426 TRP A CA 1
ATOM 3373 C C . TRP A 1 426 ? -12.356 -5.135 0.659 1.00 97.19 426 TRP A C 1
ATOM 3375 O O . TRP A 1 426 ? -12.361 -5.999 1.530 1.00 97.19 426 TRP A O 1
ATOM 3385 N N . THR A 1 427 ? -11.690 -3.997 0.800 1.00 95.06 427 THR A N 1
ATOM 3386 C CA . THR A 1 427 ? -11.215 -3.538 2.106 1.00 95.06 427 THR A CA 1
ATOM 3387 C C . THR A 1 427 ? -12.413 -2.983 2.861 1.00 95.06 427 THR A C 1
ATOM 3389 O O . THR A 1 427 ? -13.196 -2.213 2.302 1.00 95.06 427 THR A O 1
ATOM 3392 N N . VAL A 1 428 ? -12.591 -3.387 4.115 1.00 94.50 428 VAL A N 1
ATOM 3393 C CA . VAL A 1 428 ? -13.703 -2.950 4.968 1.00 94.50 428 VAL A CA 1
ATOM 3394 C C . VAL A 1 428 ? -13.173 -2.507 6.330 1.00 94.50 428 VAL A C 1
ATOM 3396 O O . VAL A 1 428 ? -12.117 -2.981 6.752 1.00 94.50 428 VAL A O 1
ATOM 3399 N N . PRO A 1 429 ? -13.893 -1.633 7.056 1.00 90.88 429 PRO A N 1
ATOM 3400 C CA . PRO A 1 429 ? -13.491 -1.258 8.404 1.00 90.88 429 PRO A CA 1
ATOM 3401 C C . PRO A 1 429 ? -13.319 -2.483 9.308 1.00 90.88 429 PRO A C 1
ATOM 3403 O O . PRO A 1 429 ? -14.123 -3.424 9.267 1.00 90.88 429 PRO A O 1
ATOM 3406 N N . ASN A 1 430 ? -12.270 -2.462 10.131 1.00 87.25 430 ASN A N 1
ATOM 3407 C CA . ASN A 1 430 ? -12.073 -3.469 11.165 1.00 87.25 430 ASN A CA 1
ATOM 3408 C C . ASN A 1 430 ? -13.273 -3.409 12.131 1.00 87.25 430 ASN A C 1
ATOM 3410 O O . ASN A 1 430 ? -13.608 -2.320 12.586 1.00 87.25 430 ASN A O 1
ATOM 3414 N N . PRO A 1 431 ? -13.951 -4.528 12.445 1.00 84.75 431 PRO A N 1
ATOM 3415 C CA . PRO A 1 431 ? -15.097 -4.508 13.354 1.00 84.75 431 PRO A CA 1
ATOM 3416 C C . PRO A 1 431 ? -14.756 -4.031 14.773 1.00 84.75 431 PRO A C 1
ATOM 3418 O O . PRO A 1 431 ? -15.653 -3.558 15.461 1.00 84.75 431 PRO A O 1
ATOM 3421 N N . VAL A 1 432 ? -13.497 -4.159 15.202 1.00 83.25 432 VAL A N 1
ATOM 3422 C CA . VAL A 1 432 ? -13.014 -3.707 16.517 1.00 83.25 432 VAL A CA 1
ATOM 3423 C C . VAL A 1 432 ? -12.684 -2.215 16.502 1.00 83.25 432 VAL A C 1
ATOM 3425 O O . VAL A 1 432 ? -12.917 -1.526 17.486 1.00 83.25 432 VAL A O 1
ATOM 3428 N N . THR A 1 433 ? -12.181 -1.704 15.375 1.00 79.44 433 THR A N 1
ATOM 3429 C CA . THR A 1 433 ? -11.757 -0.304 15.210 1.00 79.44 433 THR A CA 1
ATOM 3430 C C . THR A 1 433 ? -12.331 0.332 13.932 1.00 79.44 433 THR A C 1
ATOM 3432 O O . THR A 1 433 ? -11.586 0.794 13.061 1.00 79.44 433 THR A O 1
ATOM 3435 N N . PRO A 1 434 ? -13.669 0.370 13.764 1.00 80.88 434 PRO A N 1
ATOM 3436 C CA . PRO A 1 434 ? -14.291 0.780 12.504 1.00 80.88 434 PRO A CA 1
ATOM 3437 C C . PRO A 1 434 ? -14.052 2.252 12.140 1.00 80.88 434 PRO A C 1
ATOM 3439 O O . PRO A 1 434 ? -14.185 2.616 10.974 1.00 80.88 434 PRO A O 1
ATOM 3442 N N . TRP A 1 435 ? -13.685 3.090 13.112 1.00 77.69 435 TRP A N 1
ATOM 3443 C CA . TRP A 1 435 ? -13.406 4.516 12.925 1.00 77.69 435 TRP A CA 1
ATOM 3444 C C . TRP A 1 435 ? -12.049 4.810 12.268 1.00 77.69 435 TRP A C 1
ATOM 3446 O O . TRP A 1 435 ? -11.841 5.929 11.809 1.00 77.69 435 TRP A O 1
ATOM 3456 N N . LEU A 1 436 ? -11.128 3.838 12.198 1.00 71.12 436 LEU A N 1
ATOM 3457 C CA . LEU A 1 436 ? -9.785 4.067 11.650 1.00 71.12 436 LEU A CA 1
ATOM 3458 C C . LEU A 1 436 ? -9.731 4.057 10.114 1.00 71.12 436 LEU A C 1
ATOM 3460 O O . LEU A 1 436 ? -8.774 4.572 9.546 1.00 71.12 436 LEU A O 1
ATOM 3464 N N . PHE A 1 437 ? -10.718 3.479 9.418 1.00 73.12 437 PHE A N 1
ATOM 3465 C CA . PHE A 1 437 ? -10.610 3.226 7.975 1.00 73.12 437 PHE A CA 1
ATOM 3466 C C . PHE A 1 437 ? -11.485 4.137 7.100 1.00 73.12 437 PHE A C 1
ATOM 3468 O O . PHE A 1 437 ? -12.639 4.427 7.416 1.00 73.12 437 PHE A O 1
ATOM 3475 N N . MET A 1 438 ? -10.955 4.524 5.934 1.00 65.50 438 MET A N 1
ATOM 3476 C CA . MET A 1 438 ? -11.613 5.378 4.937 1.00 65.50 438 MET A CA 1
ATOM 3477 C C . MET A 1 438 ? -12.643 4.613 4.080 1.00 65.50 438 MET A C 1
ATOM 3479 O O . MET A 1 438 ? -12.480 4.478 2.871 1.00 65.50 438 MET A O 1
ATOM 3483 N N . GLY A 1 439 ? -13.726 4.130 4.700 1.00 82.12 439 GLY A N 1
ATOM 3484 C CA . GLY A 1 439 ? -14.868 3.510 4.005 1.00 82.12 439 GLY A CA 1
ATOM 3485 C C . GLY A 1 439 ? -14.548 2.187 3.294 1.00 82.12 439 GLY A C 1
ATOM 3486 O O . GLY A 1 439 ? -13.407 1.766 3.222 1.00 82.12 439 GLY A O 1
ATOM 3487 N N . ALA A 1 440 ? -15.557 1.476 2.785 1.00 90.44 440 ALA A N 1
ATOM 3488 C CA . ALA A 1 440 ? -15.301 0.238 2.043 1.00 90.44 440 ALA A CA 1
ATOM 3489 C C . ALA A 1 440 ? -14.800 0.545 0.620 1.00 90.44 440 ALA A C 1
ATOM 3491 O O . ALA A 1 440 ? -15.424 1.331 -0.092 1.00 90.44 440 ALA A O 1
ATOM 3492 N N . MET A 1 441 ? -13.713 -0.100 0.190 1.00 94.06 441 MET A N 1
ATOM 3493 C CA . MET A 1 441 ? -13.132 0.080 -1.148 1.00 94.06 441 MET A CA 1
ATOM 3494 C C . MET A 1 441 ? -12.900 -1.265 -1.826 1.00 94.06 441 MET A C 1
ATOM 3496 O O . MET A 1 441 ? -12.440 -2.208 -1.186 1.00 94.06 441 MET A O 1
ATOM 3500 N N . ARG A 1 442 ? -13.200 -1.362 -3.125 1.00 95.69 442 ARG A N 1
ATOM 3501 C CA . ARG A 1 442 ? -12.895 -2.560 -3.913 1.00 95.69 442 ARG A CA 1
ATOM 3502 C C . ARG A 1 442 ? -11.383 -2.679 -4.096 1.00 95.69 442 ARG A C 1
ATOM 3504 O O . ARG A 1 442 ? -10.720 -1.704 -4.436 1.00 95.69 442 ARG A O 1
ATOM 3511 N N . VAL A 1 443 ? -10.863 -3.883 -3.897 1.00 95.69 443 VAL A N 1
ATOM 3512 C CA . VAL A 1 443 ? -9.465 -4.236 -4.141 1.00 95.69 443 VAL A CA 1
ATOM 3513 C C . VAL A 1 443 ? -9.366 -4.831 -5.536 1.00 95.69 443 VAL A C 1
ATOM 3515 O O . VAL A 1 443 ? -10.074 -5.783 -5.868 1.00 95.69 443 VAL A O 1
ATOM 3518 N N . PHE A 1 444 ? -8.486 -4.266 -6.350 1.00 95.62 444 PHE A N 1
ATOM 3519 C CA . PHE A 1 444 ? -8.170 -4.787 -7.674 1.00 95.62 444 PHE A CA 1
ATOM 3520 C C . PHE A 1 444 ? -6.961 -5.717 -7.604 1.00 95.62 444 PHE A C 1
ATOM 3522 O O . PHE A 1 444 ? -6.116 -5.583 -6.712 1.00 95.62 444 PHE A O 1
ATOM 3529 N N . SER A 1 445 ? -6.887 -6.669 -8.536 1.00 96.62 445 SER A N 1
ATOM 3530 C CA . SER A 1 445 ? -5.700 -7.511 -8.671 1.00 96.62 445 SER A CA 1
ATOM 3531 C C . SER A 1 445 ? -4.469 -6.653 -8.979 1.00 96.62 445 SER A C 1
ATOM 3533 O O . SER A 1 445 ? -4.576 -5.539 -9.504 1.00 96.62 445 SER A O 1
ATOM 3535 N N . LEU A 1 446 ? -3.281 -7.166 -8.658 1.00 92.62 446 LEU A N 1
ATOM 3536 C CA . LEU A 1 446 ? -2.027 -6.500 -8.990 1.00 92.62 446 LEU A CA 1
ATOM 3537 C C . LEU A 1 446 ? -1.936 -6.283 -10.506 1.00 92.62 446 LEU A C 1
ATOM 3539 O O . LEU A 1 446 ? -1.552 -5.209 -10.951 1.00 92.62 446 LEU A O 1
ATOM 3543 N N . GLU A 1 447 ? -2.380 -7.262 -11.292 1.00 92.81 447 GLU A N 1
ATOM 3544 C CA . GLU A 1 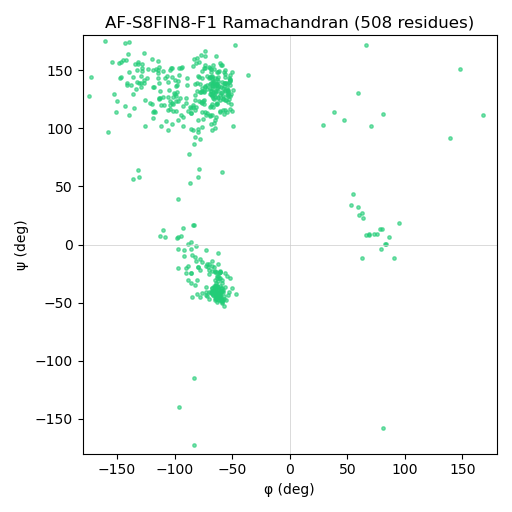447 ? -2.459 -7.191 -12.750 1.00 92.81 447 GLU A CA 1
ATOM 3545 C C . GLU A 1 447 ? -3.349 -6.042 -13.234 1.00 92.81 447 GLU A C 1
ATOM 3547 O O . GLU A 1 447 ? -2.927 -5.271 -14.098 1.00 92.81 447 GLU A O 1
ATOM 3552 N N . ASN A 1 448 ? -4.548 -5.890 -12.659 1.00 92.31 448 ASN A N 1
ATOM 3553 C CA . ASN A 1 448 ? -5.443 -4.781 -12.993 1.00 92.31 448 ASN A CA 1
ATOM 3554 C C . ASN A 1 448 ? -4.818 -3.426 -12.648 1.00 92.31 448 ASN A C 1
ATOM 3556 O O . ASN A 1 448 ? -4.926 -2.487 -13.435 1.00 92.31 448 ASN A O 1
ATOM 3560 N N . ASN A 1 449 ? -4.112 -3.326 -11.519 1.00 88.06 449 ASN A N 1
ATOM 3561 C CA . ASN A 1 449 ? -3.395 -2.102 -11.152 1.00 88.06 449 ASN A CA 1
ATOM 3562 C C . ASN A 1 449 ? -2.254 -1.766 -12.133 1.00 88.06 449 ASN A C 1
ATOM 3564 O O . ASN A 1 449 ? -1.903 -0.598 -12.278 1.00 88.06 449 ASN A O 1
ATOM 3568 N N . PHE A 1 450 ? -1.719 -2.760 -12.850 1.00 81.50 450 PHE A N 1
ATOM 3569 C CA . PHE A 1 450 ? -0.768 -2.581 -13.954 1.00 81.50 450 PHE A CA 1
ATOM 3570 C C . PHE A 1 450 ? -1.437 -2.489 -15.339 1.00 81.50 450 PHE A C 1
ATOM 3572 O O . PHE A 1 450 ? -0.763 -2.581 -16.365 1.00 81.50 450 PHE A O 1
ATOM 3579 N N . GLY A 1 451 ? -2.756 -2.279 -15.384 1.00 83.94 451 GLY A N 1
ATOM 3580 C CA . GLY A 1 451 ? -3.506 -2.021 -16.613 1.00 83.94 451 GLY A CA 1
ATOM 3581 C C . GLY A 1 451 ? -3.854 -3.262 -17.436 1.00 83.94 451 GLY A C 1
ATOM 3582 O O . GLY A 1 451 ? -4.253 -3.115 -18.588 1.00 83.94 451 GLY A O 1
ATOM 3583 N N . LEU A 1 452 ? -3.710 -4.473 -16.887 1.00 85.69 452 LEU A N 1
ATOM 3584 C CA . LEU A 1 452 ? -4.235 -5.679 -17.531 1.00 85.69 452 LEU A CA 1
ATOM 3585 C C . LEU A 1 452 ? -5.729 -5.812 -17.244 1.00 85.69 452 LEU A C 1
ATOM 3587 O O . LEU A 1 452 ? -6.159 -5.709 -16.097 1.00 85.69 452 LEU A O 1
ATOM 3591 N N . GLU A 1 453 ? -6.531 -6.074 -18.270 1.00 91.62 453 GLU A N 1
ATOM 3592 C CA . GLU A 1 453 ? -7.946 -6.386 -18.078 1.00 91.62 453 GLU A CA 1
ATOM 3593 C C . GLU A 1 453 ? -8.106 -7.808 -17.527 1.00 91.62 453 GLU A C 1
ATOM 3595 O O . GLU A 1 453 ? -7.275 -8.681 -17.780 1.00 91.62 453 GLU A O 1
ATOM 3600 N N . THR A 1 454 ? -9.176 -8.069 -16.771 1.00 91.75 454 THR A N 1
ATOM 3601 C CA . THR A 1 454 ? -9.377 -9.362 -16.089 1.00 91.75 454 THR A CA 1
ATOM 3602 C C . THR A 1 454 ? -9.348 -10.550 -17.056 1.00 91.75 454 THR A C 1
ATOM 3604 O O . THR A 1 454 ? -8.791 -11.592 -16.714 1.00 91.75 454 THR A O 1
ATOM 3607 N N . GLN A 1 455 ? -9.876 -10.403 -18.277 1.00 92.81 455 GLN A N 1
ATOM 3608 C CA . GLN A 1 455 ? -9.827 -11.470 -19.284 1.00 92.81 455 GLN A CA 1
ATOM 3609 C C . GLN A 1 455 ? -8.428 -11.734 -19.865 1.00 92.81 455 GLN A C 1
ATOM 3611 O O . GLN A 1 455 ? -8.197 -12.811 -20.413 1.00 92.81 455 GLN A O 1
ATOM 3616 N N . ASP A 1 456 ? -7.504 -10.779 -19.740 1.00 91.62 456 ASP A N 1
ATOM 3617 C CA . ASP A 1 456 ? -6.130 -10.897 -20.238 1.00 91.62 456 ASP A CA 1
ATOM 3618 C C . ASP A 1 456 ? -5.178 -11.463 -19.175 1.00 91.62 456 ASP A C 1
ATOM 3620 O O . ASP A 1 456 ? -4.030 -11.818 -19.472 1.00 91.62 456 ASP A O 1
ATOM 3624 N N . ILE A 1 457 ? -5.645 -11.583 -17.927 1.00 92.56 457 ILE A N 1
ATOM 3625 C CA . ILE A 1 457 ? -4.892 -12.228 -16.856 1.00 92.56 457 ILE A CA 1
ATOM 3626 C C . ILE A 1 457 ? -4.820 -13.724 -17.153 1.00 92.56 457 ILE A C 1
ATOM 3628 O O . ILE A 1 457 ? -5.828 -14.433 -17.191 1.00 92.56 457 ILE A O 1
ATOM 3632 N N . ARG A 1 458 ? -3.598 -14.232 -17.331 1.00 93.38 458 ARG A N 1
ATOM 3633 C CA . ARG A 1 458 ? -3.363 -15.660 -17.576 1.00 93.38 458 ARG A CA 1
ATOM 3634 C C . ARG A 1 458 ? -3.965 -16.506 -16.439 1.00 93.38 458 ARG A C 1
ATOM 3636 O O . ARG A 1 458 ? -3.923 -16.076 -15.284 1.00 93.38 458 ARG A O 1
ATOM 3643 N N . PRO A 1 459 ? -4.507 -17.702 -16.728 1.00 95.94 459 PRO A N 1
ATOM 3644 C CA . PRO A 1 459 ? -5.084 -18.560 -15.700 1.00 95.94 459 PRO A CA 1
ATOM 3645 C C . PRO A 1 459 ? -4.100 -18.849 -14.565 1.00 95.94 459 PRO A C 1
ATOM 3647 O O . PRO A 1 459 ? -2.975 -19.279 -14.811 1.00 95.94 459 PRO A O 1
ATOM 3650 N N . GLY A 1 460 ? -4.540 -18.617 -13.330 1.00 95.94 460 GLY A N 1
ATOM 3651 C CA . GLY A 1 460 ? -3.745 -18.875 -12.136 1.00 95.94 460 GLY A CA 1
ATOM 3652 C C . GLY A 1 460 ? -2.655 -17.844 -11.866 1.00 95.94 460 GLY A C 1
ATOM 3653 O O . GLY A 1 460 ? -1.852 -18.076 -10.967 1.00 95.94 460 GLY A O 1
ATOM 3654 N N . GLU A 1 461 ? -2.609 -16.719 -12.582 1.00 95.31 461 GLU A N 1
ATOM 3655 C CA . GLU A 1 461 ? -1.635 -15.645 -12.345 1.00 95.31 461 GLU A CA 1
ATOM 3656 C C . GLU A 1 461 ? -2.179 -14.502 -11.491 1.00 95.31 461 GLU A C 1
ATOM 3658 O O . GLU A 1 461 ? -1.374 -13.799 -10.879 1.00 95.31 461 GLU A O 1
ATOM 3663 N N . GLU A 1 462 ? -3.506 -14.361 -11.393 1.00 97.25 462 GLU A N 1
ATOM 3664 C CA . GLU A 1 462 ? -4.125 -13.292 -10.610 1.00 97.25 462 GLU A CA 1
ATOM 3665 C C . GLU A 1 462 ? -3.692 -13.358 -9.143 1.00 97.25 462 GLU A C 1
ATOM 3667 O O . GLU A 1 462 ? -3.569 -14.441 -8.545 1.00 97.25 462 GLU A O 1
ATOM 3672 N N . LYS A 1 463 ? -3.443 -12.179 -8.580 1.00 97.25 463 LYS A N 1
ATOM 3673 C CA . LYS A 1 463 ? -3.037 -11.992 -7.191 1.00 97.25 463 LYS A CA 1
ATOM 3674 C C . LYS A 1 463 ? -3.419 -10.609 -6.691 1.00 97.25 463 LYS A C 1
ATOM 3676 O O . LYS A 1 463 ? -3.564 -9.666 -7.460 1.00 97.25 463 LYS A O 1
ATOM 3681 N N . PHE A 1 464 ? -3.534 -10.477 -5.381 1.00 97.88 464 PHE A N 1
ATOM 3682 C CA . PHE A 1 464 ? -3.894 -9.241 -4.697 1.00 97.88 464 PHE A CA 1
ATOM 3683 C C . PHE A 1 464 ? -2.808 -8.908 -3.682 1.00 97.88 464 PHE A C 1
ATOM 3685 O O . PHE A 1 464 ? -2.257 -9.809 -3.052 1.00 97.88 464 PHE A O 1
ATOM 3692 N N . VAL A 1 465 ? -2.517 -7.621 -3.512 1.00 96.19 465 VAL A N 1
ATOM 3693 C CA . VAL A 1 465 ? -1.629 -7.136 -2.452 1.00 96.19 465 VAL A CA 1
ATOM 3694 C C . VAL A 1 465 ? -2.503 -6.566 -1.349 1.00 96.19 465 VAL A C 1
ATOM 3696 O O . VAL A 1 465 ? -3.327 -5.684 -1.588 1.00 96.19 465 VAL A O 1
ATOM 3699 N N . LEU A 1 466 ? -2.349 -7.114 -0.152 1.00 96.00 466 LEU A N 1
ATOM 3700 C CA . LEU A 1 466 ? -3.083 -6.733 1.041 1.00 96.00 466 LEU A CA 1
ATOM 3701 C C . LEU A 1 466 ? -2.125 -6.121 2.056 1.00 96.00 466 LEU A C 1
ATOM 3703 O O . LEU A 1 466 ? -0.963 -6.514 2.130 1.00 96.00 466 LEU A O 1
ATOM 3707 N N . SER A 1 467 ? -2.624 -5.203 2.872 1.00 93.38 467 SER A N 1
ATOM 3708 C CA . SER A 1 467 ? -1.864 -4.655 3.993 1.00 93.38 467 SER A CA 1
ATOM 3709 C C . SER A 1 467 ? -2.082 -5.504 5.241 1.00 93.38 467 SER A C 1
ATOM 3711 O O . SER A 1 467 ? -3.188 -5.994 5.478 1.00 93.38 467 SER A O 1
ATOM 3713 N N . GLU A 1 468 ? -1.036 -5.667 6.045 1.00 92.31 468 GLU A N 1
ATOM 3714 C CA . GLU A 1 468 ? -1.116 -6.260 7.383 1.00 92.31 468 GLU A CA 1
ATOM 3715 C C . GLU A 1 468 ? -2.214 -5.610 8.222 1.00 92.31 468 GLU A C 1
ATOM 3717 O O . GLU A 1 468 ? -2.543 -4.451 8.007 1.00 92.31 468 GLU A O 1
ATOM 3722 N N . GLY A 1 469 ? -2.842 -6.372 9.125 1.00 91.25 469 GLY A N 1
ATOM 3723 C CA . GLY A 1 469 ? -3.874 -5.894 10.058 1.00 91.25 469 GLY A CA 1
ATOM 3724 C C . GLY A 1 469 ? -5.167 -5.352 9.431 1.00 91.25 469 GLY A C 1
ATOM 3725 O O . GLY A 1 469 ? -6.164 -5.173 10.137 1.00 91.25 469 GLY A O 1
ATOM 3726 N N . MET A 1 470 ? -5.205 -5.128 8.117 1.00 91.62 470 MET A N 1
ATOM 3727 C CA . MET A 1 470 ? -6.399 -4.680 7.418 1.00 91.62 470 MET A CA 1
ATOM 3728 C C . MET A 1 470 ? -7.431 -5.797 7.333 1.00 91.62 470 MET A C 1
ATOM 3730 O O . MET A 1 470 ? -7.119 -6.983 7.191 1.00 91.62 470 MET A O 1
ATOM 3734 N N . THR A 1 471 ? -8.696 -5.394 7.424 1.00 94.94 471 THR A N 1
ATOM 3735 C CA . THR A 1 471 ? -9.828 -6.306 7.303 1.00 94.94 471 THR A CA 1
ATOM 3736 C C . THR A 1 471 ? -10.380 -6.254 5.889 1.00 94.94 471 THR A C 1
ATOM 3738 O O . THR A 1 471 ? -10.655 -5.188 5.342 1.00 94.94 471 THR A O 1
ATOM 3741 N N . TYR A 1 472 ? -10.573 -7.430 5.307 1.00 96.62 472 TYR A N 1
ATOM 3742 C CA . TYR A 1 472 ? -11.115 -7.597 3.973 1.00 96.62 472 TYR A CA 1
ATOM 3743 C C . TYR A 1 472 ? -12.420 -8.379 4.022 1.00 96.62 472 TYR A C 1
ATOM 3745 O O . TYR A 1 472 ? -12.648 -9.222 4.893 1.00 96.62 472 TYR A O 1
ATOM 3753 N N . MET A 1 473 ? -13.293 -8.086 3.068 1.00 96.81 473 MET A N 1
ATOM 3754 C CA . MET A 1 473 ? -14.524 -8.804 2.812 1.00 96.81 473 MET A CA 1
ATOM 3755 C C . MET A 1 473 ? -14.498 -9.336 1.389 1.00 96.81 473 MET A C 1
ATOM 3757 O O . MET A 1 473 ? -14.413 -8.593 0.417 1.00 96.81 473 MET A O 1
ATOM 3761 N N . PHE A 1 474 ? -14.618 -10.645 1.284 1.00 96.69 474 PHE A N 1
ATOM 3762 C CA . PHE A 1 474 ? -14.743 -11.353 0.032 1.00 96.69 474 PHE A CA 1
ATOM 3763 C C . PHE A 1 474 ? -16.215 -11.670 -0.235 1.00 96.69 474 PHE A C 1
ATOM 3765 O O . PHE A 1 474 ? -16.890 -12.292 0.590 1.00 96.69 474 PHE A O 1
ATOM 3772 N N . THR A 1 475 ? -16.726 -11.223 -1.377 1.00 96.69 475 THR A N 1
ATOM 3773 C CA . THR A 1 475 ? -18.137 -11.347 -1.757 1.00 96.69 475 THR A CA 1
ATOM 3774 C C . THR A 1 475 ? -18.299 -12.262 -2.962 1.00 96.69 475 THR A C 1
ATOM 3776 O O . THR A 1 475 ? -17.404 -12.381 -3.796 1.00 96.69 475 THR A O 1
ATOM 3779 N N . ARG A 1 476 ? -19.432 -12.970 -3.000 1.00 95.00 476 ARG A N 1
ATOM 3780 C CA . ARG A 1 476 ? -19.762 -13.967 -4.024 1.00 95.00 476 ARG A CA 1
ATOM 3781 C C . ARG A 1 476 ? -21.271 -13.946 -4.281 1.00 95.00 476 ARG A C 1
ATOM 3783 O O . ARG A 1 476 ? -22.027 -13.801 -3.310 1.00 95.00 476 ARG A O 1
ATOM 3790 N N . PRO A 1 477 ? -21.743 -14.155 -5.521 1.00 93.69 477 PRO A N 1
ATOM 3791 C CA . PRO A 1 477 ? -23.169 -14.112 -5.824 1.00 93.69 477 PRO A CA 1
ATOM 3792 C C . PRO A 1 477 ? -23.970 -15.128 -5.017 1.00 93.69 477 PRO A C 1
ATOM 3794 O O . PRO A 1 477 ? -23.623 -16.305 -4.941 1.00 93.69 477 PRO A O 1
ATOM 3797 N N . GLY A 1 478 ? -25.061 -14.668 -4.403 1.00 94.56 478 GLY A N 1
ATOM 3798 C CA . GLY A 1 478 ? -25.988 -15.527 -3.661 1.00 94.56 478 GLY A CA 1
ATOM 3799 C C . GLY A 1 478 ? -25.413 -16.176 -2.394 1.00 94.56 478 GLY A C 1
ATOM 3800 O O . GLY A 1 478 ? -26.083 -17.020 -1.799 1.00 94.56 478 GLY A O 1
ATOM 3801 N N . LYS A 1 479 ? -24.201 -15.806 -1.959 1.00 95.69 479 LYS A N 1
ATOM 3802 C CA . LYS A 1 479 ? -23.545 -16.350 -0.761 1.00 95.69 479 LYS A CA 1
ATOM 3803 C C . LYS A 1 479 ? -23.260 -15.252 0.260 1.00 95.69 479 LYS A C 1
ATOM 3805 O O . LYS A 1 479 ? -23.186 -14.070 -0.068 1.00 95.69 479 LYS A O 1
ATOM 3810 N N . LYS A 1 480 ? -23.068 -15.649 1.521 1.00 95.88 480 LYS A N 1
ATOM 3811 C CA . LYS A 1 480 ? -22.616 -14.728 2.572 1.00 95.88 480 LYS A CA 1
ATOM 3812 C C . LYS A 1 480 ? -21.182 -14.269 2.288 1.00 95.88 480 LYS A C 1
ATOM 3814 O O . LYS A 1 480 ? -20.340 -15.076 1.870 1.00 95.88 480 LYS A O 1
ATOM 3819 N N . GLY A 1 481 ? -20.924 -12.986 2.544 1.00 94.75 481 GLY A N 1
ATOM 3820 C CA . GLY A 1 481 ? -19.581 -12.418 2.496 1.00 94.75 481 GLY A CA 1
ATOM 3821 C C . GLY A 1 481 ? -18.677 -13.063 3.546 1.00 94.75 481 GLY A C 1
ATOM 3822 O O . GLY A 1 481 ? -19.104 -13.305 4.675 1.00 94.75 481 GLY A O 1
ATOM 3823 N N . LEU A 1 482 ? -17.439 -13.358 3.163 1.00 95.88 482 LEU A N 1
ATOM 3824 C CA . LEU A 1 482 ? -16.406 -13.888 4.044 1.00 95.88 482 LEU A CA 1
ATOM 3825 C C . LEU A 1 482 ? -15.510 -12.732 4.488 1.00 95.88 482 LEU A C 1
ATOM 3827 O O . LEU A 1 482 ? -14.835 -12.129 3.659 1.00 95.88 482 LEU A O 1
ATOM 3831 N N . ARG A 1 483 ? -15.509 -12.420 5.784 1.00 96.31 483 ARG A N 1
ATOM 3832 C CA . ARG A 1 483 ? -14.632 -11.398 6.366 1.00 96.31 483 ARG A CA 1
ATOM 3833 C C . ARG A 1 483 ? -13.405 -12.055 6.988 1.00 96.31 483 ARG A C 1
ATOM 3835 O O . ARG A 1 483 ? -13.546 -13.061 7.677 1.00 96.31 483 ARG A O 1
ATOM 3842 N N . PHE A 1 484 ? -12.235 -11.471 6.776 1.00 96.00 484 PHE A N 1
ATOM 3843 C CA . PHE A 1 484 ? -10.990 -11.898 7.409 1.00 96.00 484 PHE A CA 1
ATOM 3844 C C . PHE A 1 484 ? -10.061 -10.702 7.627 1.00 96.00 484 PHE A C 1
ATOM 3846 O O . PHE A 1 484 ? -10.166 -9.694 6.931 1.00 96.00 484 PHE A O 1
ATOM 3853 N N . THR A 1 485 ? -9.154 -10.822 8.591 1.00 95.31 485 THR A N 1
ATOM 3854 C CA . THR A 1 485 ? -8.139 -9.808 8.894 1.00 95.31 485 THR A CA 1
ATOM 3855 C C . THR A 1 485 ? -6.772 -10.372 8.542 1.00 95.31 485 THR A C 1
ATOM 3857 O O . THR A 1 485 ? -6.469 -11.517 8.884 1.00 95.31 485 THR A O 1
ATOM 3860 N N . VAL A 1 486 ? -5.969 -9.596 7.817 1.00 95.31 486 VAL A N 1
ATOM 3861 C CA . VAL A 1 486 ? -4.613 -10.004 7.439 1.00 95.31 486 VAL A CA 1
ATOM 3862 C C . VAL A 1 486 ? -3.751 -10.079 8.703 1.00 95.31 486 VAL A C 1
ATOM 3864 O O . VAL A 1 486 ? -3.825 -9.169 9.531 1.00 95.31 486 VAL A O 1
ATOM 3867 N N . PRO A 1 487 ? -2.941 -11.137 8.886 1.00 93.94 487 PRO A N 1
ATOM 3868 C CA . PRO A 1 487 ? -2.047 -11.240 10.031 1.00 93.94 487 PRO A CA 1
ATOM 3869 C C . PRO A 1 487 ? -1.107 -10.036 10.134 1.00 93.94 487 PRO A C 1
ATOM 3871 O O . PRO A 1 487 ? -0.721 -9.453 9.125 1.00 93.94 487 PRO A O 1
ATOM 3874 N N . ILE A 1 488 ? -0.711 -9.699 11.357 1.00 89.56 488 ILE A N 1
ATOM 3875 C CA . ILE A 1 488 ? 0.323 -8.698 11.627 1.00 89.56 488 ILE A CA 1
ATOM 3876 C C . ILE A 1 488 ? 1.610 -9.451 11.950 1.00 89.56 488 ILE A C 1
ATOM 3878 O O . ILE A 1 488 ? 1.614 -10.337 12.813 1.00 89.56 488 ILE A O 1
ATOM 3882 N N . TRP A 1 489 ? 2.701 -9.122 11.259 1.00 86.06 489 TRP A N 1
ATOM 3883 C CA . TRP A 1 489 ? 4.005 -9.683 11.596 1.00 86.06 489 TRP A CA 1
ATOM 3884 C C . TRP A 1 489 ? 4.468 -9.143 12.942 1.00 86.06 489 TRP A C 1
ATOM 3886 O O . TRP A 1 489 ? 4.507 -7.932 13.168 1.00 86.06 489 TRP A O 1
ATOM 3896 N N . ARG A 1 490 ? 4.879 -10.050 13.833 1.00 84.00 490 ARG A N 1
ATOM 3897 C CA . ARG A 1 490 ? 5.596 -9.653 15.044 1.00 84.00 490 ARG A CA 1
ATOM 3898 C C . ARG A 1 490 ? 6.966 -9.145 14.626 1.00 84.00 490 ARG A C 1
ATOM 3900 O O . ARG A 1 490 ? 7.798 -9.921 14.160 1.00 84.00 490 ARG A O 1
ATOM 3907 N N . ARG A 1 491 ? 7.179 -7.847 14.790 1.00 78.81 491 ARG A N 1
ATOM 3908 C CA . ARG A 1 491 ? 8.474 -7.200 14.597 1.00 78.81 491 ARG A CA 1
ATOM 3909 C C . ARG A 1 491 ? 9.076 -6.907 15.969 1.00 78.81 491 ARG A C 1
ATOM 3911 O O . ARG A 1 491 ? 8.315 -6.690 16.917 1.00 78.81 491 ARG A O 1
ATOM 3918 N N . PRO A 1 492 ? 10.413 -6.892 16.098 1.00 79.44 492 PRO A N 1
ATOM 3919 C CA . PRO A 1 492 ? 11.032 -6.221 17.226 1.00 79.44 492 PRO A CA 1
ATOM 3920 C C . PRO A 1 492 ? 10.476 -4.793 17.295 1.00 79.44 492 PRO A C 1
ATOM 3922 O O . PRO A 1 492 ? 10.271 -4.187 16.235 1.00 79.44 492 PRO A O 1
ATOM 3925 N N . PRO A 1 493 ? 10.210 -4.255 18.494 1.00 73.69 493 PRO A N 1
ATOM 3926 C CA . PRO A 1 493 ? 9.885 -2.845 18.609 1.00 73.69 493 PRO A CA 1
ATOM 3927 C C . PRO A 1 493 ? 10.985 -2.040 17.900 1.00 73.69 493 PRO A C 1
ATOM 3929 O O . PRO A 1 493 ? 12.162 -2.407 18.003 1.00 73.69 493 PRO A O 1
ATOM 3932 N N . PRO A 1 494 ? 10.626 -1.005 17.119 1.00 68.94 494 PRO A N 1
ATOM 3933 C CA . PRO A 1 494 ? 11.619 -0.191 16.432 1.00 68.94 494 PRO A CA 1
ATOM 3934 C C . PRO A 1 494 ? 12.654 0.292 17.451 1.00 68.94 494 PRO A C 1
ATOM 3936 O O . PRO A 1 494 ? 12.293 0.648 18.569 1.00 68.94 494 PRO A O 1
ATOM 3939 N N . SER A 1 495 ? 13.940 0.313 17.091 1.00 68.44 495 SER A N 1
ATOM 3940 C CA . SER A 1 495 ? 15.016 0.741 18.005 1.00 68.44 495 SER A CA 1
ATOM 3941 C C . SER A 1 495 ? 14.796 2.153 18.563 1.00 68.44 495 SER A C 1
ATOM 3943 O O . SER A 1 495 ? 15.250 2.465 19.660 1.00 68.44 495 SER A O 1
ATOM 3945 N N . ALA A 1 496 ? 14.039 2.982 17.839 1.00 64.12 496 ALA A N 1
ATOM 3946 C CA . ALA A 1 496 ? 13.607 4.309 18.261 1.00 64.12 496 ALA A CA 1
ATOM 3947 C C . ALA A 1 496 ? 12.515 4.310 19.349 1.00 64.12 496 ALA A C 1
ATOM 3949 O O . ALA A 1 496 ? 12.167 5.379 19.833 1.00 64.12 496 ALA A O 1
ATOM 3950 N N . ALA A 1 497 ? 11.978 3.160 19.768 1.00 62.38 497 ALA A N 1
ATOM 3951 C CA . ALA A 1 497 ? 10.997 3.090 20.853 1.00 62.38 497 ALA A CA 1
ATOM 3952 C C . ALA A 1 497 ? 11.554 3.622 22.188 1.00 62.38 497 ALA A C 1
ATOM 3954 O O . ALA A 1 497 ? 10.783 4.071 23.022 1.00 62.38 497 ALA A O 1
ATOM 3955 N N . GLY A 1 498 ? 12.881 3.624 22.373 1.00 70.62 498 GLY A N 1
ATOM 3956 C CA . GLY A 1 498 ? 13.533 4.268 23.520 1.00 70.62 498 GLY A CA 1
ATOM 3957 C C . GLY A 1 498 ? 13.823 5.765 23.344 1.00 70.62 498 GLY A C 1
ATOM 3958 O O . GLY A 1 498 ? 14.341 6.377 24.267 1.00 70.62 498 GLY A O 1
ATOM 3959 N N . ALA A 1 499 ? 13.546 6.351 22.174 1.00 78.06 499 ALA A N 1
ATOM 3960 C CA . ALA A 1 499 ? 13.809 7.766 21.893 1.00 78.06 499 ALA A CA 1
ATOM 3961 C C . ALA A 1 499 ? 12.612 8.681 22.201 1.00 78.06 499 ALA A C 1
ATOM 3963 O O . ALA A 1 499 ? 12.727 9.896 22.053 1.00 78.06 499 ALA A O 1
ATOM 3964 N N . PHE A 1 500 ? 11.468 8.107 22.586 1.00 80.81 500 PHE A N 1
ATOM 3965 C CA . PHE A 1 500 ? 10.240 8.844 22.856 1.00 80.81 500 PHE A CA 1
ATOM 3966 C C . PHE A 1 500 ? 9.621 8.378 24.168 1.00 80.81 500 PHE A C 1
ATOM 3968 O O . PHE A 1 500 ? 9.439 7.178 24.382 1.00 80.81 500 PHE A O 1
ATOM 3975 N N . ASP A 1 501 ? 9.215 9.330 24.999 1.00 81.62 501 ASP A N 1
ATOM 3976 C CA . ASP A 1 501 ? 8.338 9.039 26.122 1.00 81.62 501 ASP A CA 1
ATOM 3977 C C . ASP A 1 501 ? 6.967 8.611 25.592 1.00 81.62 501 ASP A C 1
ATOM 3979 O O . ASP A 1 501 ? 6.346 9.292 24.772 1.00 81.62 501 ASP A O 1
ATOM 3983 N N . THR A 1 502 ? 6.500 7.445 26.037 1.00 81.56 502 THR A N 1
ATOM 3984 C CA . THR A 1 502 ? 5.205 6.895 25.628 1.00 81.56 502 THR A CA 1
ATOM 3985 C C . THR A 1 502 ? 4.199 7.080 26.751 1.00 81.56 502 THR A C 1
ATOM 3987 O O . THR A 1 502 ? 4.403 6.596 27.862 1.00 81.56 502 THR A O 1
ATOM 3990 N N . VAL A 1 503 ? 3.089 7.749 26.447 1.00 82.62 503 VAL A N 1
ATOM 3991 C CA . VAL A 1 503 ? 1.946 7.860 27.356 1.00 82.62 503 VAL A CA 1
ATOM 3992 C C . VAL A 1 503 ? 0.868 6.882 26.908 1.00 82.62 503 VAL A C 1
ATOM 3994 O O . VAL A 1 503 ? 0.353 6.983 25.794 1.00 82.62 503 VAL A O 1
ATOM 3997 N N . GLU A 1 504 ? 0.495 5.961 27.791 1.00 82.12 504 GLU A N 1
ATOM 3998 C CA . GLU A 1 504 ? -0.644 5.072 27.573 1.00 82.12 504 GLU A CA 1
ATOM 3999 C C . GLU A 1 504 ? -1.951 5.785 27.943 1.00 82.12 504 GLU A C 1
ATOM 4001 O O . GLU A 1 504 ? -2.119 6.275 29.061 1.00 82.12 504 GLU A O 1
ATOM 4006 N N . LEU A 1 505 ? -2.889 5.844 26.996 1.00 80.50 505 LEU A N 1
ATOM 4007 C CA . LEU A 1 505 ? -4.239 6.354 27.227 1.00 80.50 505 LEU A CA 1
ATOM 4008 C C . LEU A 1 505 ? -5.235 5.199 27.361 1.00 80.50 505 LEU A C 1
ATOM 4010 O O . LEU A 1 505 ? -5.024 4.145 26.753 1.00 80.50 505 LEU A O 1
ATOM 4014 N N . PRO A 1 506 ? -6.340 5.384 28.109 1.00 78.19 506 PRO A N 1
ATOM 4015 C CA . PRO A 1 506 ? -7.402 4.388 28.173 1.00 78.19 506 PRO A CA 1
ATOM 4016 C C . PRO A 1 506 ? -7.890 4.015 26.770 1.00 78.19 506 PRO A C 1
ATOM 4018 O O . PRO A 1 506 ? -8.237 4.882 25.968 1.00 78.19 506 PRO A O 1
ATOM 4021 N N . THR A 1 507 ? -7.921 2.717 26.471 1.00 69.06 507 THR A N 1
ATOM 4022 C CA . THR A 1 507 ? -8.350 2.194 25.164 1.00 69.06 507 THR A CA 1
ATOM 4023 C C . THR A 1 507 ? -9.868 2.190 24.994 1.00 69.06 507 THR A C 1
ATOM 4025 O O . THR A 1 507 ? -10.353 2.186 23.864 1.00 69.06 507 THR A O 1
ATOM 4028 N N . MET A 1 508 ? -10.612 2.209 26.102 1.00 70.75 508 MET A N 1
ATOM 4029 C CA . MET A 1 508 ? -12.072 2.258 26.154 1.00 70.75 508 MET A CA 1
ATOM 4030 C C . MET A 1 508 ? -12.498 3.325 27.164 1.00 70.75 508 MET A C 1
ATOM 4032 O O . MET A 1 508 ? -11.878 3.464 28.219 1.00 70.75 508 MET A O 1
ATOM 4036 N N . LEU A 1 509 ? -13.542 4.079 26.822 1.00 73.00 509 LEU A N 1
ATOM 4037 C CA . LEU A 1 509 ? -14.212 5.017 27.718 1.00 73.00 509 LEU A CA 1
ATOM 4038 C C . LEU A 1 509 ? -15.594 4.445 28.033 1.00 73.00 509 LEU A C 1
ATOM 4040 O O . LEU A 1 509 ? -16.310 4.090 27.095 1.00 73.00 509 LEU A O 1
ATOM 4044 N N . ASP A 1 510 ? -15.916 4.333 29.321 1.00 67.56 510 ASP A N 1
ATOM 4045 C CA . ASP A 1 510 ? -17.216 3.855 29.817 1.00 67.56 510 ASP A CA 1
ATOM 4046 C C . ASP A 1 510 ? -18.308 4.929 29.761 1.00 67.56 510 ASP A C 1
ATOM 4048 O O . ASP A 1 510 ? -17.982 6.120 30.003 1.00 67.56 510 ASP A O 1
#

Organism: Fomitopsis schrenkii (NCBI:txid2126942)

Mean predicted aligned error: 15.76 Å

Radius of gyration: 33.43 Å; Cα contacts (8 Å, |Δi|>4): 574; chains: 1; bounding box: 74×92×103 Å

Solvent-accessible surface area (backbone atoms only — not comparable to full-atom values): 32874 Å² total; per-residue (Å²): 141,82,88,86,86,86,78,92,81,89,84,88,82,83,91,82,85,86,83,77,86,82,82,78,78,76,82,83,82,80,81,82,85,74,88,80,81,88,84,81,91,81,89,78,90,81,81,90,87,86,84,88,82,85,82,84,75,85,86,79,81,83,78,84,84,77,88,76,83,84,71,86,86,76,81,63,34,25,45,62,57,49,49,57,54,53,75,74,47,83,78,54,63,68,59,50,54,51,49,44,50,57,54,21,66,71,73,51,104,54,55,73,68,55,25,34,54,51,51,49,50,53,48,49,62,54,26,71,32,76,46,74,59,66,74,69,81,83,57,99,83,55,77,74,62,45,76,43,77,42,84,99,55,71,36,17,44,38,35,32,73,33,25,66,96,70,78,23,40,28,34,35,35,19,34,58,88,78,61,50,54,29,44,76,55,92,91,59,80,56,60,49,67,56,45,91,88,46,51,85,79,47,80,70,72,42,74,60,65,36,51,52,50,76,72,70,45,53,77,91,75,52,56,85,31,66,46,34,34,59,54,76,80,77,75,78,77,80,70,75,84,73,80,87,77,84,89,78,85,83,81,87,76,91,78,83,88,88,80,80,92,73,86,80,77,76,83,78,84,78,79,83,78,81,83,71,87,76,79,76,74,96,68,77,56,29,31,44,58,56,26,49,55,43,28,53,71,77,39,64,89,56,74,66,89,46,53,47,47,35,57,58,48,40,72,63,73,81,84,70,67,88,42,59,83,61,43,48,66,53,49,54,50,51,43,54,56,59,17,64,75,43,77,94,51,54,72,69,54,12,36,51,51,49,36,52,53,38,42,58,58,28,70,36,71,46,79,63,60,70,73,76,78,58,92,87,53,80,77,63,46,75,44,78,41,86,99,56,70,36,20,43,38,36,33,79,31,32,71,94,73,42,30,29,24,35,38,38,22,37,59,87,77,68,45,55,30,49,76,58,92,72,52,45,44,26,41,38,52,35,90,92,51,49,86,77,47,92,59,74,42,80,57,66,39,52,54,46,77,72,72,42,54,79,90,72,52,57,88,33,65,48,34,31,78,42,52,44,60,41,24,35,35,40,38,46,82,100,52,81,65,47,72,51,65,39,71,68,81,89,66,79,79,60,86,62,63,82,76,52,92,82,83,90,70,83,91,71,84,136

Nearest PDB structures (foldseek):
  5zm6-assembly1_A-2  TM=2.064E-01  e=5.085E-01  Homo sapiens
  4u8u-assembly1_O  TM=6.946E-01  e=8.599E+00  Glossoscolex paulistus
  2qe8-assembly1_A  TM=3.680E-01  e=8.126E+00  Trichormus variabilis ATCC 29413

Sequence (510 aa):
MSTSTRRTERQSSASGATVQPSNRYKPYKTPKAAETSAIKKRRVKRSERQSEASIAGPPLPPPLSQSTTTLPEREQTMREACLDVVRKLYPVHAWLDQYLDNEAAQLGDCSKSEGRARTIDLVAKALDRPAQVTGTKPFANQRHIFKIPIPDTDYSIRLWPGVAAQYQFCLDFVHTDTGEAINSPLDYGLWTVPDPVAPWLFMGPTRISSLENNFGVKTRDIRPGEEKFPSNRYKPYKSPKAAQTSAIKKRRVNRSKGQPESSVAGPPPQPPFSHSTTTLPEKEQTMREACADVVRKLYPGIKPRHDFDLGFLSVGQYKGPLTNEAVYPWLDRRLDDEAKDYKGCSKAEGRARAIEYVTKAMDEPARVTGTKPLPNQRHIIKIPIPETDYSIRLWPGVAEQYQFCLDFVDTKRGEAINSPIDYELWTVPNPVTPWLFMGAMRVFSLENNFGLETQDIRPGEEKFVLSEGMTYMFTRPGKKGLRFTVPIWRRPPPSAAGAFDTVELPTMLD